Protein AF-A0A2W4LXC1-F1 (afdb_monomer)

Secondary structure (DSSP, 8-state):
---PPP------------------HHHHHHHHHHHHHHHHHHHHHHHHHHHHHHHHIIIIITTTSEEEEETTEEEEHHHHHHHHHHHHHHHHHHHHHHHTT-HHHHHHHHHHHHHHHHHGGGTTTSPP-HHHHHHHHHHHHHHHHHHHHH-----HHHHHHHHHHHHHHHHS---------PPPPPPPP-----------------------------------------PPPPPPPPPPPPPP-PPPPPPPPHHHHHHHHHHHHHHHHHHHHHHHHHH-TTPPPSS-HHHHHHHHHHHHHHHHHHHHHHHHHS-GGG----S-TT--------------TT--HHHHHHHHHHHHHHHHHHHHHHHTT--HHHHHHHH---GGG-

Radius of gyration: 44.38 Å; Cα contacts (8 Å, |Δi|>4): 256; chains: 1; bounding box: 72×130×175 Å

pLDDT: mean 78.44, std 21.67, range [30.44, 98.38]

Structure (mmCIF, N/CA/C/O backbone):
data_AF-A0A2W4LXC1-F1
#
_entry.id   AF-A0A2W4LXC1-F1
#
loop_
_atom_site.group_PDB
_atom_site.id
_atom_site.type_symbol
_atom_site.label_atom_id
_atom_site.label_alt_id
_atom_site.label_comp_id
_atom_site.label_asym_id
_atom_site.label_entity_id
_atom_site.label_seq_id
_atom_site.pdbx_PDB_ins_code
_atom_site.Cartn_x
_atom_site.Cartn_y
_atom_site.Cartn_z
_atom_site.occupancy
_atom_site.B_iso_or_equiv
_atom_site.auth_seq_id
_atom_site.auth_comp_id
_atom_site.auth_asym_id
_atom_site.auth_atom_id
_atom_site.pdbx_PDB_model_num
ATOM 1 N N . MET A 1 1 ? 28.717 -62.817 -109.900 1.00 41.00 1 MET A N 1
ATOM 2 C CA . MET A 1 1 ? 29.967 -63.433 -109.412 1.00 41.00 1 MET A CA 1
ATOM 3 C C . MET A 1 1 ? 30.387 -62.711 -108.150 1.00 41.00 1 MET A C 1
ATOM 5 O O . MET A 1 1 ? 30.570 -61.502 -108.171 1.00 41.00 1 MET A O 1
ATOM 9 N N . SER A 1 2 ? 30.383 -63.452 -107.052 1.00 42.56 2 SER A N 1
ATOM 10 C CA . SER A 1 2 ? 30.489 -62.990 -105.672 1.00 42.56 2 SER A CA 1
ATOM 11 C C . SER A 1 2 ? 31.947 -62.704 -105.307 1.00 42.56 2 SER A C 1
ATOM 13 O O . SER A 1 2 ? 32.792 -63.569 -105.516 1.00 42.56 2 SER A O 1
ATOM 15 N N . GLN A 1 3 ? 32.241 -61.531 -104.738 1.00 49.62 3 GLN A N 1
ATOM 16 C CA . GLN A 1 3 ? 33.519 -61.276 -104.070 1.00 49.62 3 GLN A CA 1
ATOM 17 C C . GLN A 1 3 ? 33.310 -61.156 -102.557 1.00 49.62 3 GLN A C 1
ATOM 19 O O . GLN A 1 3 ? 32.420 -60.468 -102.066 1.00 49.62 3 GLN A O 1
ATOM 24 N N . THR A 1 4 ? 34.131 -61.927 -101.861 1.00 49.06 4 THR A N 1
ATOM 25 C CA . THR A 1 4 ? 34.210 -62.219 -100.429 1.00 49.06 4 THR A CA 1
ATOM 26 C C . THR A 1 4 ? 34.554 -61.014 -99.539 1.00 49.06 4 THR A C 1
ATOM 28 O O . THR A 1 4 ? 35.299 -60.133 -99.966 1.00 49.06 4 THR A O 1
ATOM 31 N N . PRO A 1 5 ? 34.099 -61.000 -98.268 1.00 55.38 5 PRO A N 1
ATOM 32 C CA . PRO A 1 5 ? 34.385 -59.938 -97.307 1.00 55.38 5 PRO A CA 1
ATOM 33 C C . PRO A 1 5 ? 35.713 -60.171 -96.566 1.00 55.38 5 PRO A C 1
ATOM 35 O O . PRO A 1 5 ? 36.089 -61.304 -96.265 1.00 55.38 5 PRO A O 1
ATOM 38 N N . LYS A 1 6 ? 36.404 -59.084 -96.205 1.00 45.34 6 LYS A N 1
ATOM 39 C CA . LYS A 1 6 ? 37.614 -59.102 -95.369 1.00 45.34 6 LYS A CA 1
ATOM 40 C C . LYS A 1 6 ? 37.243 -58.767 -93.923 1.00 45.34 6 LYS A C 1
ATOM 42 O O . LYS A 1 6 ? 36.744 -57.6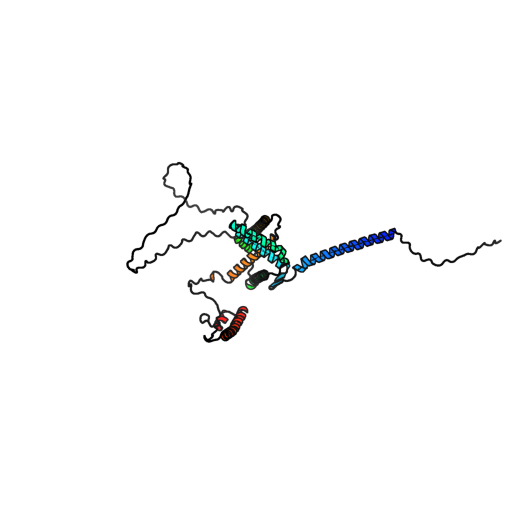80 -93.649 1.00 45.34 6 LYS A O 1
ATOM 47 N N . LYS A 1 7 ? 37.510 -59.690 -92.999 1.00 52.28 7 LYS A N 1
ATOM 48 C CA . LYS A 1 7 ? 37.383 -59.501 -91.546 1.00 52.28 7 LYS A CA 1
ATOM 49 C C . LYS A 1 7 ? 38.775 -59.530 -90.908 1.00 52.28 7 LYS A C 1
ATOM 51 O O . LYS A 1 7 ? 39.563 -60.402 -91.267 1.00 52.28 7 LYS A O 1
ATOM 56 N N . PRO A 1 8 ? 39.069 -58.639 -89.950 1.00 52.78 8 PRO A N 1
ATOM 57 C CA . PRO A 1 8 ? 40.071 -58.918 -88.922 1.00 52.78 8 PRO A CA 1
ATOM 58 C C . PRO A 1 8 ? 39.458 -59.060 -87.513 1.00 52.78 8 PRO A C 1
ATOM 60 O O . PRO A 1 8 ? 38.442 -58.453 -87.180 1.00 52.78 8 PRO A O 1
ATOM 63 N N . GLN A 1 9 ? 40.115 -59.913 -86.728 1.00 54.06 9 GLN A N 1
ATOM 64 C CA . GLN A 1 9 ? 39.856 -60.428 -85.372 1.00 54.06 9 GLN A CA 1
ATOM 65 C C . GLN A 1 9 ? 40.236 -59.410 -84.252 1.00 54.06 9 GLN A C 1
ATOM 67 O O . GLN A 1 9 ? 41.099 -58.567 -84.497 1.00 54.06 9 GLN A O 1
ATOM 72 N N . PRO A 1 10 ? 39.646 -59.490 -83.033 1.00 62.47 10 PRO A N 1
ATOM 73 C CA . PRO A 1 10 ? 39.831 -58.538 -81.915 1.00 62.47 10 PRO A CA 1
ATOM 74 C C . PRO A 1 10 ? 41.023 -58.859 -80.983 1.00 62.47 10 PRO A C 1
ATOM 76 O O . PRO A 1 10 ? 41.527 -59.982 -81.000 1.00 62.47 10 PRO A O 1
ATOM 79 N N . PRO A 1 11 ? 41.455 -57.897 -80.138 1.00 53.38 11 PRO A N 1
ATOM 80 C CA . PRO A 1 11 ? 41.456 -58.093 -78.666 1.00 53.38 11 PRO A CA 1
ATOM 81 C C . PRO A 1 11 ? 41.129 -56.759 -77.918 1.00 53.38 11 PRO A C 1
ATOM 83 O O . PRO A 1 11 ? 41.117 -55.706 -78.536 1.00 53.38 11 PRO A O 1
ATOM 86 N N . ALA A 1 12 ? 40.817 -56.622 -76.624 1.00 48.41 12 ALA A N 1
ATOM 87 C CA . ALA A 1 12 ? 41.004 -57.414 -75.415 1.00 48.41 12 ALA A CA 1
ATOM 88 C C . ALA A 1 12 ? 39.979 -56.976 -74.337 1.00 48.41 12 ALA A C 1
ATOM 90 O O . ALA A 1 12 ? 39.472 -55.854 -74.352 1.00 48.41 12 ALA A O 1
ATOM 91 N N . ALA A 1 13 ? 39.738 -57.849 -73.359 1.00 59.56 13 ALA A N 1
ATOM 92 C CA . ALA A 1 13 ? 38.971 -57.571 -72.151 1.00 59.56 13 ALA A CA 1
ATOM 93 C C . ALA A 1 13 ? 39.610 -56.473 -71.274 1.00 59.56 13 ALA A C 1
ATOM 95 O O . ALA A 1 13 ? 40.814 -56.506 -71.020 1.00 59.56 13 ALA A O 1
ATOM 96 N N . ARG A 1 14 ? 38.790 -55.573 -70.709 1.00 52.44 14 ARG A N 1
ATOM 97 C CA . ARG A 1 14 ? 39.085 -54.903 -69.433 1.00 52.44 14 ARG A CA 1
ATOM 98 C C . ARG A 1 14 ? 37.835 -54.842 -68.555 1.00 52.44 14 ARG A C 1
ATOM 100 O O . ARG A 1 14 ? 36.842 -54.200 -68.871 1.00 52.44 14 ARG A O 1
ATOM 107 N N . THR A 1 15 ? 37.959 -55.586 -67.468 1.00 51.66 15 THR A N 1
ATOM 108 C CA . THR A 1 15 ? 37.308 -55.501 -66.162 1.00 51.66 15 THR A CA 1
ATOM 109 C C . THR A 1 15 ? 36.729 -54.135 -65.778 1.00 51.66 15 THR A C 1
ATOM 111 O O . THR A 1 15 ? 37.315 -53.082 -66.021 1.00 51.66 15 THR A O 1
ATOM 114 N N . ALA A 1 16 ? 35.586 -54.197 -65.090 1.00 55.19 16 ALA A N 1
ATOM 115 C CA . ALA A 1 16 ? 34.904 -53.090 -64.437 1.00 55.19 16 ALA A CA 1
ATOM 116 C C . ALA A 1 16 ? 35.857 -52.217 -63.599 1.00 55.19 16 ALA A C 1
ATOM 118 O O . ALA A 1 16 ? 36.485 -52.690 -62.653 1.00 55.19 16 ALA A O 1
ATOM 119 N N . ALA A 1 17 ? 35.907 -50.921 -63.906 1.00 50.81 17 ALA A N 1
ATOM 120 C CA . ALA A 1 17 ? 36.468 -49.910 -63.022 1.00 50.81 17 ALA A CA 1
ATOM 121 C C . ALA A 1 17 ? 35.310 -49.073 -62.472 1.00 50.81 17 ALA A C 1
ATOM 123 O O . ALA A 1 17 ? 34.654 -48.338 -63.207 1.00 50.81 17 ALA A O 1
ATOM 124 N N . ALA A 1 18 ? 35.046 -49.212 -61.173 1.00 57.94 18 ALA A N 1
ATOM 125 C CA . ALA A 1 18 ? 34.098 -48.383 -60.446 1.00 57.94 18 ALA A CA 1
ATOM 126 C C . ALA A 1 18 ? 34.398 -46.895 -60.697 1.00 57.94 18 ALA A C 1
ATOM 128 O O . ALA A 1 18 ? 35.456 -46.389 -60.315 1.00 57.94 18 ALA A O 1
ATOM 129 N N . THR A 1 19 ? 33.461 -46.185 -61.324 1.00 55.62 19 THR A N 1
ATOM 130 C CA . THR A 1 19 ? 33.507 -44.731 -61.500 1.00 55.62 19 THR A CA 1
ATOM 131 C C . THR A 1 19 ? 33.436 -44.053 -60.135 1.00 55.62 19 THR A C 1
ATOM 133 O O . THR A 1 19 ? 32.361 -43.738 -59.624 1.00 55.62 19 THR A O 1
ATOM 136 N N . ARG A 1 20 ? 34.600 -43.810 -59.521 1.00 59.97 20 ARG A N 1
ATOM 137 C CA . ARG A 1 20 ? 34.725 -42.878 -58.398 1.00 59.97 20 ARG A CA 1
ATOM 138 C C . ARG A 1 20 ? 34.394 -41.486 -58.921 1.00 59.97 20 ARG A C 1
ATOM 140 O O . ARG A 1 20 ? 35.196 -40.840 -59.585 1.00 59.97 20 ARG A O 1
ATOM 147 N N . ARG A 1 21 ? 33.173 -41.047 -58.631 1.00 54.72 21 ARG A N 1
ATOM 148 C CA . ARG A 1 21 ? 32.657 -39.712 -58.931 1.00 54.72 21 ARG A CA 1
ATOM 149 C C . ARG A 1 21 ? 33.616 -38.649 -58.371 1.00 54.72 21 ARG A C 1
ATOM 151 O O . ARG A 1 21 ? 33.686 -38.442 -57.159 1.00 54.72 21 ARG A O 1
ATOM 158 N N . HIS A 1 22 ? 34.361 -37.978 -59.250 1.00 58.97 22 HIS A N 1
ATOM 159 C CA . HIS A 1 22 ? 35.234 -36.859 -58.895 1.00 58.97 22 HIS A CA 1
ATOM 160 C C . HIS A 1 22 ? 34.383 -35.632 -58.551 1.00 58.97 22 HIS A C 1
ATOM 162 O O . HIS A 1 22 ? 34.027 -34.832 -59.409 1.00 58.97 22 HIS A O 1
ATOM 168 N N . VAL A 1 23 ? 34.041 -35.487 -57.270 1.00 63.78 23 VAL A N 1
ATOM 169 C CA . VAL A 1 23 ? 33.463 -34.246 -56.738 1.00 63.78 23 VAL A CA 1
ATOM 170 C C . VAL A 1 23 ? 34.520 -33.149 -56.849 1.00 63.78 23 VAL A C 1
ATOM 172 O O . VAL A 1 23 ? 35.588 -33.251 -56.236 1.00 63.78 23 VAL A O 1
ATOM 175 N N . THR A 1 24 ? 34.228 -32.116 -57.637 1.00 75.12 24 THR A N 1
ATOM 176 C CA . THR A 1 24 ? 35.121 -30.975 -57.872 1.00 75.12 24 THR A CA 1
ATOM 177 C C . THR A 1 24 ? 35.363 -30.207 -56.563 1.00 75.12 24 THR A C 1
ATOM 179 O O . THR A 1 24 ? 34.490 -30.141 -55.695 1.00 75.12 24 THR A O 1
ATOM 182 N N . ARG A 1 25 ? 36.560 -29.626 -56.373 1.00 73.19 25 ARG A N 1
ATOM 183 C CA . ARG A 1 25 ? 36.931 -28.910 -55.127 1.00 73.19 25 ARG A CA 1
ATOM 184 C C . ARG A 1 25 ? 35.897 -27.840 -54.734 1.00 73.19 25 ARG A C 1
ATOM 186 O O . ARG A 1 25 ? 35.526 -27.738 -53.567 1.00 73.19 25 ARG A O 1
ATOM 193 N N . ARG A 1 26 ? 35.333 -27.164 -55.737 1.00 72.50 26 ARG A N 1
ATOM 194 C CA . ARG A 1 26 ? 34.309 -26.119 -55.604 1.00 72.50 26 ARG A CA 1
ATOM 195 C C . ARG A 1 26 ? 32.991 -26.613 -54.991 1.00 72.50 26 ARG A C 1
ATOM 197 O O . ARG A 1 26 ? 32.350 -25.888 -54.235 1.00 72.50 26 ARG A O 1
ATOM 204 N N . GLU A 1 27 ? 32.577 -27.849 -55.271 1.00 75.56 27 GLU A N 1
ATOM 205 C CA . GLU A 1 27 ? 31.377 -28.439 -54.656 1.00 75.56 27 GLU A CA 1
ATOM 206 C C . GLU A 1 27 ? 31.599 -28.798 -53.182 1.00 75.56 27 GLU A C 1
ATOM 208 O O . GLU A 1 27 ? 30.675 -28.685 -52.374 1.00 75.56 27 GLU A O 1
ATOM 213 N N . ARG A 1 28 ? 32.826 -29.187 -52.805 1.00 75.69 28 ARG A N 1
ATOM 214 C CA . ARG A 1 28 ? 33.183 -29.459 -51.402 1.00 75.69 28 ARG A CA 1
ATOM 215 C C . ARG A 1 28 ? 33.202 -28.176 -50.574 1.00 75.69 28 ARG A C 1
ATOM 217 O O . ARG A 1 28 ? 32.701 -28.183 -49.454 1.00 75.69 28 ARG A O 1
ATOM 224 N N . GLU A 1 29 ? 33.719 -27.083 -51.130 1.00 80.12 29 GLU A N 1
ATOM 225 C CA . GLU A 1 29 ? 33.729 -25.766 -50.480 1.00 80.12 29 GLU A CA 1
ATOM 226 C C . GLU A 1 29 ? 32.319 -25.219 -50.264 1.00 80.12 29 GLU A C 1
ATOM 228 O O . GLU A 1 29 ? 31.993 -24.831 -49.149 1.00 80.12 29 GLU A O 1
ATOM 233 N N . ARG A 1 30 ? 31.435 -25.291 -51.270 1.00 80.75 30 ARG A N 1
ATOM 234 C CA . ARG A 1 30 ? 30.029 -24.875 -51.111 1.00 80.75 30 ARG A CA 1
ATOM 235 C C . ARG A 1 30 ? 29.295 -25.677 -50.038 1.00 80.75 30 ARG A C 1
ATOM 237 O O . ARG A 1 30 ? 28.523 -25.110 -49.270 1.00 80.75 30 ARG A O 1
ATOM 244 N N . ARG A 1 31 ? 29.538 -26.992 -49.960 1.00 81.25 31 ARG A N 1
ATOM 245 C CA . ARG A 1 31 ? 28.969 -27.843 -48.900 1.00 81.25 31 ARG A CA 1
ATOM 246 C C . ARG A 1 31 ? 29.498 -27.450 -47.523 1.00 81.25 31 ARG A C 1
ATOM 248 O O . ARG A 1 31 ? 28.700 -27.332 -46.602 1.00 81.25 31 ARG A O 1
ATOM 255 N N . ARG A 1 32 ? 30.806 -27.197 -47.396 1.00 81.62 32 ARG A N 1
ATOM 256 C CA . ARG A 1 32 ? 31.420 -26.723 -46.145 1.00 81.62 32 ARG A CA 1
ATOM 257 C C . ARG A 1 32 ? 30.873 -25.360 -45.733 1.00 81.62 32 ARG A C 1
ATOM 259 O O . ARG A 1 32 ? 30.455 -25.216 -44.596 1.00 81.62 32 ARG A O 1
ATOM 266 N N . GLN A 1 33 ? 30.789 -24.403 -46.653 1.00 83.19 33 GLN A N 1
ATOM 267 C CA . GLN A 1 33 ? 30.247 -23.071 -46.384 1.00 83.19 33 GLN A CA 1
ATOM 268 C C . GLN A 1 33 ? 28.777 -23.132 -45.950 1.00 83.19 33 GLN A C 1
ATOM 270 O O . GLN A 1 33 ? 28.414 -22.534 -44.943 1.00 83.19 33 GLN A O 1
ATOM 275 N N . ARG A 1 34 ? 27.932 -23.905 -46.648 1.00 87.44 34 ARG A N 1
ATOM 276 C CA . ARG A 1 34 ? 26.524 -24.089 -46.261 1.00 87.44 34 ARG A CA 1
ATOM 277 C C . ARG A 1 34 ? 26.389 -24.774 -44.900 1.00 87.44 34 ARG A C 1
ATOM 279 O O . ARG A 1 34 ? 25.533 -24.384 -44.118 1.00 87.44 34 ARG A O 1
ATOM 286 N N . MET A 1 35 ? 27.235 -25.761 -44.606 1.00 88.06 35 MET A N 1
ATOM 287 C CA . MET A 1 35 ? 27.247 -26.434 -43.307 1.00 88.06 35 MET A CA 1
ATOM 288 C C . MET A 1 35 ? 27.680 -25.484 -42.186 1.00 88.06 35 MET A C 1
ATOM 290 O O . MET A 1 35 ? 27.029 -25.460 -41.151 1.00 88.06 35 MET A O 1
ATOM 294 N N . VAL A 1 36 ? 28.698 -24.647 -42.415 1.00 90.94 36 VAL A N 1
ATOM 295 C CA . VAL A 1 36 ? 29.121 -23.608 -41.461 1.00 90.94 36 VAL A CA 1
ATOM 296 C C . VAL A 1 36 ? 27.985 -22.622 -41.192 1.00 90.94 36 VAL A C 1
ATOM 298 O O . VAL A 1 36 ? 27.719 -22.343 -40.032 1.00 90.94 36 VAL A O 1
ATOM 301 N N . VAL A 1 37 ? 27.270 -22.158 -42.224 1.00 92.50 37 VAL A N 1
ATOM 302 C CA . VAL A 1 37 ? 26.123 -21.243 -42.059 1.00 92.50 37 VAL A CA 1
ATOM 303 C C . VAL A 1 37 ? 24.959 -21.901 -41.309 1.00 92.50 37 VAL A C 1
ATOM 305 O O . VAL A 1 37 ? 24.337 -21.266 -40.463 1.00 92.50 37 VAL A O 1
ATOM 308 N N . ILE A 1 38 ? 24.647 -23.171 -41.585 1.00 92.81 38 ILE A N 1
ATOM 309 C CA . ILE A 1 38 ? 23.576 -23.891 -40.875 1.00 92.81 38 ILE A CA 1
ATOM 310 C C . ILE A 1 38 ? 23.957 -24.112 -39.409 1.00 92.81 38 ILE A C 1
ATOM 312 O O . ILE A 1 38 ? 23.143 -23.868 -38.529 1.00 92.81 38 ILE A O 1
ATOM 316 N N . VAL A 1 39 ? 25.192 -24.536 -39.131 1.00 93.50 39 VAL A N 1
ATOM 317 C CA . VAL A 1 39 ? 25.655 -24.759 -37.755 1.00 93.50 39 VAL A CA 1
ATOM 318 C C . VAL A 1 39 ? 25.737 -23.440 -36.989 1.00 93.50 39 VAL A C 1
ATOM 320 O O . VAL A 1 39 ? 25.305 -23.393 -35.843 1.00 93.50 39 VAL A O 1
ATOM 323 N N . SER A 1 40 ? 26.223 -22.357 -37.608 1.00 92.06 40 SER A N 1
ATOM 324 C CA . SER A 1 40 ? 26.285 -21.048 -36.952 1.00 92.06 40 SER A CA 1
ATOM 325 C C . SER A 1 40 ? 24.895 -20.469 -36.693 1.00 92.06 40 SER A C 1
ATOM 327 O O . SER A 1 40 ? 24.634 -20.013 -35.586 1.00 92.06 40 SER A O 1
ATOM 329 N N . SER A 1 41 ? 23.975 -20.540 -37.660 1.00 91.62 41 SER A N 1
ATOM 330 C CA . SER A 1 41 ? 22.587 -20.096 -37.461 1.00 91.62 41 SER A CA 1
ATOM 331 C C . SER A 1 41 ? 21.844 -20.947 -36.432 1.00 91.62 41 SER A C 1
ATOM 333 O O . SER A 1 41 ? 21.122 -20.391 -35.610 1.00 91.62 41 SER A O 1
ATOM 335 N N . ALA A 1 42 ? 22.067 -22.264 -36.406 1.00 94.69 42 ALA A N 1
ATOM 336 C CA . ALA A 1 42 ? 21.518 -23.139 -35.374 1.00 94.69 42 ALA A CA 1
ATOM 337 C C . ALA A 1 42 ? 22.082 -22.805 -33.984 1.00 94.69 42 ALA A C 1
ATOM 339 O O . ALA A 1 42 ? 21.319 -22.731 -33.027 1.00 94.69 42 ALA A O 1
ATOM 340 N N . ALA A 1 43 ? 23.390 -22.547 -33.870 1.00 95.06 43 ALA A N 1
ATOM 341 C CA . ALA A 1 43 ? 24.015 -22.150 -32.610 1.00 95.06 43 ALA A CA 1
ATOM 342 C C . ALA A 1 43 ? 23.481 -20.800 -32.106 1.00 95.06 43 ALA A C 1
ATOM 344 O O . ALA A 1 43 ? 23.135 -20.684 -30.934 1.00 95.06 43 ALA A O 1
ATOM 345 N N . VAL A 1 44 ? 23.347 -19.802 -32.989 1.00 96.38 44 VAL A N 1
ATOM 346 C CA . VAL A 1 44 ? 22.749 -18.499 -32.649 1.00 96.38 44 VAL A CA 1
ATOM 347 C C . VAL A 1 44 ? 21.277 -18.657 -32.265 1.00 96.38 44 VAL A C 1
ATOM 349 O O . VAL A 1 44 ? 20.852 -18.103 -31.257 1.00 96.38 44 VAL A O 1
ATOM 352 N N . GLY A 1 45 ? 20.504 -19.447 -33.014 1.00 96.19 45 GLY A N 1
ATOM 353 C CA . GLY A 1 45 ? 19.100 -19.718 -32.700 1.00 96.19 45 GLY A CA 1
ATOM 354 C C . GLY A 1 45 ? 18.923 -20.397 -31.341 1.00 96.19 45 GLY A C 1
ATOM 355 O O . GLY A 1 45 ? 18.054 -20.007 -30.566 1.00 96.19 45 GLY A O 1
ATOM 356 N N . LEU A 1 46 ? 19.783 -21.362 -31.011 1.00 97.12 46 LEU A N 1
ATOM 357 C CA . LEU A 1 46 ? 19.761 -22.048 -29.720 1.00 97.12 46 LEU A CA 1
ATOM 358 C C . LEU A 1 46 ? 20.200 -21.126 -28.573 1.00 97.12 46 LEU A C 1
ATOM 360 O O . LEU A 1 46 ? 19.594 -21.162 -27.506 1.00 97.12 46 LEU A O 1
ATOM 364 N N . ALA A 1 47 ? 21.185 -20.251 -28.801 1.00 95.94 47 ALA A N 1
ATOM 365 C CA . ALA A 1 47 ? 21.575 -19.224 -27.836 1.00 95.94 47 ALA A CA 1
ATOM 366 C C . ALA A 1 47 ? 20.427 -18.236 -27.557 1.00 95.94 47 ALA A C 1
ATOM 368 O O . ALA A 1 47 ? 20.137 -17.950 -26.398 1.00 95.94 47 ALA A O 1
ATOM 369 N N . LEU A 1 48 ? 19.723 -17.769 -28.595 1.00 96.94 48 LEU A N 1
ATOM 370 C CA . LEU A 1 48 ? 18.551 -16.900 -28.437 1.00 96.94 48 LEU A CA 1
ATOM 371 C C . LEU A 1 48 ? 17.406 -17.604 -27.698 1.00 96.94 48 LEU A C 1
ATOM 373 O O . LEU A 1 48 ? 16.781 -16.993 -26.836 1.00 96.94 48 LEU A O 1
ATOM 377 N N . LEU A 1 49 ? 17.156 -18.887 -27.982 1.00 96.06 49 LEU A N 1
ATOM 378 C CA . LEU A 1 49 ? 16.168 -19.685 -27.249 1.00 96.06 49 LEU A CA 1
ATOM 379 C C . LEU A 1 49 ? 16.535 -19.853 -25.773 1.00 96.06 49 LEU A C 1
ATOM 381 O O . LEU A 1 49 ? 15.655 -19.750 -24.925 1.00 96.06 49 LEU A O 1
ATOM 385 N N . ALA A 1 50 ? 17.810 -20.080 -25.454 1.00 95.44 50 ALA A N 1
ATOM 386 C CA . ALA A 1 50 ? 18.267 -20.178 -24.070 1.00 95.44 50 ALA A CA 1
ATOM 387 C C . ALA A 1 50 ? 18.086 -18.850 -23.315 1.00 95.44 50 ALA A C 1
ATOM 389 O O . ALA A 1 50 ? 17.604 -18.856 -22.184 1.00 95.44 50 ALA A O 1
ATOM 390 N N . VAL A 1 51 ? 18.401 -17.713 -23.951 1.00 95.62 51 VAL A N 1
ATOM 391 C CA . VAL A 1 51 ? 18.143 -16.378 -23.382 1.00 95.62 51 VAL A CA 1
ATOM 392 C C . VAL A 1 51 ? 16.647 -16.163 -23.172 1.00 95.62 51 VAL A C 1
ATOM 394 O O . VAL A 1 51 ? 16.241 -15.760 -22.087 1.00 95.62 51 VAL A O 1
ATOM 397 N N . LEU A 1 52 ? 15.818 -16.483 -24.170 1.00 95.06 52 LEU A N 1
ATOM 398 C CA . LEU A 1 52 ? 14.365 -16.357 -24.068 1.00 95.06 52 LEU A CA 1
ATOM 399 C C . LEU A 1 52 ? 13.808 -17.220 -22.926 1.00 95.06 52 LEU A C 1
ATOM 401 O O . LEU A 1 52 ? 13.040 -16.725 -22.109 1.00 95.06 52 LEU A O 1
ATOM 405 N N . ALA A 1 53 ? 14.234 -18.481 -22.821 1.00 93.00 53 ALA A N 1
ATOM 406 C CA . ALA A 1 53 ? 13.832 -19.375 -21.739 1.00 93.00 53 ALA A CA 1
ATOM 407 C C . ALA A 1 53 ? 14.266 -18.849 -20.362 1.00 93.00 53 ALA A C 1
ATOM 409 O O . ALA A 1 53 ? 13.475 -18.891 -19.422 1.00 93.00 53 ALA A O 1
ATOM 410 N N . GLY A 1 54 ? 15.484 -18.309 -20.249 1.00 91.94 54 GLY A N 1
ATOM 411 C CA . GLY A 1 54 ? 15.968 -17.668 -19.026 1.00 91.94 54 GLY A CA 1
ATOM 412 C C . GLY A 1 54 ? 15.128 -16.452 -18.628 1.00 91.94 54 GLY A C 1
ATOM 413 O O . GLY A 1 54 ? 14.739 -16.332 -17.470 1.00 91.94 54 GLY A O 1
ATOM 414 N N . VAL A 1 55 ? 14.775 -15.593 -19.590 1.00 92.81 55 VAL A N 1
ATOM 415 C CA . VAL A 1 55 ? 13.903 -14.430 -19.355 1.00 92.81 55 VAL A CA 1
ATOM 416 C C . VAL A 1 55 ? 12.504 -14.868 -18.924 1.00 92.81 55 VAL A C 1
ATOM 418 O O . VAL A 1 55 ? 11.991 -14.335 -17.944 1.00 92.81 55 VAL A O 1
ATOM 421 N N . LEU A 1 56 ? 11.895 -15.860 -19.586 1.00 90.44 56 LEU A N 1
ATOM 422 C CA . LEU A 1 56 ? 10.588 -16.383 -19.168 1.00 90.44 56 LEU A CA 1
ATOM 423 C C . LEU A 1 56 ? 10.639 -16.996 -17.764 1.00 90.44 56 LEU A C 1
ATOM 425 O O . LEU A 1 56 ? 9.728 -16.782 -16.966 1.00 90.44 56 LEU A O 1
ATOM 429 N N . TYR A 1 57 ? 11.695 -17.741 -17.444 1.00 89.56 57 TYR A N 1
ATOM 430 C CA . TYR A 1 57 ? 11.861 -18.315 -16.113 1.00 89.56 57 TYR A CA 1
ATOM 431 C C . TYR A 1 57 ? 11.941 -17.217 -15.039 1.00 89.56 57 TYR A C 1
ATOM 433 O O . TYR A 1 57 ? 11.214 -17.264 -14.047 1.00 89.56 57 TYR A O 1
ATOM 441 N N . GLU A 1 58 ? 12.758 -16.189 -15.268 1.00 86.69 58 GLU A N 1
ATOM 442 C CA . GLU A 1 58 ? 12.987 -15.116 -14.298 1.00 86.69 58 GLU A CA 1
ATOM 443 C C . GLU A 1 58 ? 11.802 -14.142 -14.172 1.00 86.69 58 GLU A C 1
ATOM 445 O O . GLU A 1 58 ? 11.510 -13.666 -13.073 1.00 86.69 58 GLU A O 1
ATOM 450 N N . GLN A 1 59 ? 11.106 -13.838 -15.273 1.00 85.94 59 GLN A N 1
ATOM 451 C CA . GLN A 1 59 ? 10.041 -12.826 -15.304 1.00 85.94 59 GLN A CA 1
ATOM 452 C C . GLN A 1 59 ? 8.629 -13.387 -15.143 1.00 85.94 59 GLN A C 1
ATOM 454 O O . GLN A 1 59 ? 7.742 -12.652 -14.722 1.00 85.94 59 GLN A O 1
ATOM 459 N N . VAL A 1 60 ? 8.396 -14.660 -15.470 1.00 86.75 60 VAL A N 1
ATOM 460 C CA . VAL A 1 60 ? 7.048 -15.251 -15.430 1.00 86.75 60 VAL A CA 1
ATOM 461 C C . VAL A 1 60 ? 6.947 -16.308 -14.340 1.00 86.75 60 VAL A C 1
ATOM 463 O O . VAL A 1 60 ? 6.010 -16.279 -13.549 1.00 86.75 60 VAL A O 1
ATOM 466 N N . TRP A 1 61 ? 7.921 -17.217 -14.254 1.00 88.94 61 TRP A N 1
ATOM 467 C CA . TRP A 1 61 ? 7.823 -18.373 -13.357 1.00 88.94 61 TRP A CA 1
ATOM 468 C C . TRP A 1 61 ? 8.206 -18.073 -11.901 1.00 88.94 61 TRP A C 1
ATOM 470 O O . TRP A 1 61 ? 7.545 -18.536 -10.973 1.00 88.94 61 TRP A O 1
ATOM 480 N N . VAL A 1 62 ? 9.293 -17.334 -11.663 1.00 86.69 62 VAL A N 1
ATOM 481 C CA . VAL A 1 62 ? 9.705 -16.971 -10.292 1.00 86.69 62 VAL A CA 1
ATOM 482 C C . VAL A 1 62 ? 8.666 -16.068 -9.601 1.00 86.69 62 VAL A C 1
ATOM 484 O O . VAL A 1 62 ? 8.315 -16.373 -8.456 1.00 86.69 62 VAL A O 1
ATOM 487 N N . PRO A 1 63 ? 8.110 -15.027 -10.259 1.00 88.69 63 PRO A N 1
ATOM 488 C CA . PRO A 1 63 ? 7.124 -14.144 -9.635 1.00 88.69 63 PRO A CA 1
ATOM 489 C C . PRO A 1 63 ? 5.779 -14.817 -9.339 1.00 88.69 63 PRO A C 1
ATOM 491 O O . PRO A 1 63 ? 5.103 -14.414 -8.401 1.00 88.69 63 PRO A O 1
ATOM 494 N N . SER A 1 64 ? 5.393 -15.866 -10.071 1.00 89.38 64 SER A N 1
ATOM 495 C CA . SER A 1 64 ? 4.094 -16.531 -9.890 1.00 89.38 64 SER A CA 1
ATOM 496 C C . SER A 1 64 ? 4.037 -17.511 -8.710 1.00 89.38 64 SER A C 1
ATOM 498 O O . SER A 1 64 ? 3.017 -18.168 -8.508 1.00 89.38 64 SER A O 1
ATOM 500 N N . ARG A 1 65 ? 5.122 -17.679 -7.943 1.00 90.69 65 ARG A N 1
ATOM 501 C CA . ARG A 1 65 ? 5.146 -18.627 -6.817 1.00 90.69 65 ARG A CA 1
ATOM 502 C C . ARG A 1 65 ? 4.299 -18.112 -5.648 1.00 90.69 65 ARG A C 1
ATOM 504 O O . ARG A 1 65 ? 4.508 -16.967 -5.253 1.00 90.69 65 ARG A O 1
ATOM 511 N N . PRO A 1 66 ? 3.405 -18.929 -5.064 1.00 93.25 66 PRO A N 1
ATOM 512 C CA . PRO A 1 66 ? 2.611 -18.518 -3.913 1.00 93.25 66 PRO A CA 1
ATOM 513 C C . PRO A 1 66 ? 3.500 -18.334 -2.678 1.00 93.25 66 PRO A C 1
ATOM 515 O O . PRO A 1 66 ? 4.429 -19.110 -2.445 1.00 93.25 66 PRO A O 1
ATOM 518 N N . VAL A 1 67 ? 3.208 -17.290 -1.910 1.00 93.06 67 VAL A N 1
ATOM 519 C CA . VAL A 1 67 ? 3.879 -16.917 -0.658 1.00 93.06 67 VAL A CA 1
ATOM 520 C C . VAL A 1 67 ? 2.914 -17.043 0.518 1.00 93.06 67 VAL A C 1
ATOM 522 O O . VAL A 1 67 ? 3.285 -17.603 1.542 1.00 93.06 67 VAL A O 1
ATOM 525 N N . ALA A 1 68 ? 1.677 -16.572 0.356 1.00 92.62 68 ALA A N 1
ATOM 526 C CA . ALA A 1 68 ? 0.626 -16.659 1.367 1.00 92.62 68 ALA A CA 1
ATOM 527 C C . ALA A 1 68 ? -0.757 -16.786 0.711 1.00 92.62 68 ALA A C 1
ATOM 529 O O . ALA A 1 68 ? -0.922 -16.505 -0.479 1.00 92.62 68 ALA A O 1
ATOM 530 N N . GLN A 1 69 ? -1.760 -17.206 1.481 1.00 94.00 69 GLN A N 1
ATOM 531 C CA . GLN A 1 69 ? -3.143 -17.318 1.021 1.00 94.00 69 GLN A CA 1
ATOM 532 C C . GLN A 1 69 ? -4.114 -16.935 2.141 1.00 94.00 69 GLN A C 1
ATOM 534 O O . GLN A 1 69 ? -3.964 -17.392 3.270 1.00 94.00 69 GLN A O 1
ATOM 539 N N . VAL A 1 70 ? -5.126 -16.130 1.808 1.00 93.31 70 VAL A N 1
ATOM 540 C CA . VAL A 1 70 ? -6.223 -15.740 2.705 1.00 93.31 70 VAL A CA 1
ATOM 541 C C . VAL A 1 70 ? -7.546 -15.923 1.970 1.00 93.31 70 VAL A C 1
ATOM 543 O O . VAL A 1 70 ? -7.878 -15.167 1.052 1.00 93.31 70 VAL A O 1
ATOM 546 N N . GLY A 1 71 ? -8.300 -16.955 2.352 1.00 90.44 71 GLY A N 1
ATOM 547 C CA . GLY A 1 71 ? -9.524 -17.341 1.650 1.00 90.44 71 GLY A CA 1
ATOM 548 C C . GLY A 1 71 ? -9.238 -17.666 0.179 1.00 90.44 71 GLY A C 1
ATOM 549 O O . GLY A 1 71 ? -8.438 -18.552 -0.136 1.00 90.44 71 GLY A O 1
ATOM 550 N N . SER A 1 72 ? -9.872 -16.927 -0.732 1.00 88.50 72 SER A N 1
ATOM 551 C CA . SER A 1 72 ? -9.659 -17.055 -2.180 1.00 88.50 72 SER A CA 1
ATOM 552 C C . SER A 1 72 ? -8.510 -16.202 -2.732 1.00 88.50 72 SER A C 1
ATOM 554 O O . SER A 1 72 ? -8.169 -16.349 -3.903 1.00 88.50 72 SER A O 1
ATOM 556 N N . ALA A 1 73 ? -7.925 -15.302 -1.936 1.00 93.38 73 ALA A N 1
ATOM 557 C CA . ALA A 1 73 ? -6.827 -14.443 -2.371 1.00 93.38 73 ALA A CA 1
ATOM 558 C C . ALA A 1 73 ? -5.477 -15.137 -2.144 1.00 93.38 73 ALA A C 1
ATOM 560 O O . ALA A 1 73 ? -5.194 -15.623 -1.048 1.00 93.38 73 ALA A O 1
ATOM 561 N N . THR A 1 74 ? -4.623 -15.167 -3.167 1.00 95.56 74 THR A N 1
ATOM 562 C CA . THR A 1 74 ? -3.258 -15.705 -3.084 1.00 95.56 74 THR A CA 1
ATOM 563 C C . THR A 1 74 ? -2.259 -14.577 -3.291 1.00 95.56 74 THR A C 1
ATOM 565 O O . THR A 1 74 ? -2.337 -13.868 -4.288 1.00 95.56 74 THR A O 1
ATOM 568 N N . LEU A 1 75 ? -1.305 -14.441 -2.372 1.00 95.94 75 LEU A N 1
ATOM 569 C CA . LEU A 1 75 ? -0.166 -13.544 -2.512 1.00 95.94 75 LEU A CA 1
ATOM 570 C C . LEU A 1 75 ? 0.948 -14.289 -3.240 1.00 95.94 75 LEU A C 1
ATOM 572 O O . LEU A 1 75 ? 1.543 -15.213 -2.679 1.00 95.94 75 LEU A O 1
ATOM 576 N N . THR A 1 76 ? 1.235 -13.920 -4.485 1.00 96.19 76 THR A N 1
ATOM 577 C CA . THR A 1 76 ? 2.397 -14.452 -5.207 1.00 96.19 76 THR A CA 1
ATOM 578 C C . THR A 1 76 ? 3.677 -13.690 -4.853 1.00 96.19 76 THR A C 1
ATOM 580 O O . THR A 1 76 ? 3.644 -12.633 -4.227 1.00 96.19 76 THR A O 1
ATOM 583 N N . ARG A 1 77 ? 4.840 -14.204 -5.264 1.00 94.31 77 ARG A N 1
ATOM 584 C CA . ARG A 1 77 ? 6.137 -13.537 -5.077 1.00 94.31 77 ARG A CA 1
ATOM 585 C C . ARG A 1 77 ? 6.162 -12.153 -5.728 1.00 94.31 77 ARG A C 1
ATOM 587 O O . ARG A 1 77 ? 6.672 -11.218 -5.123 1.00 94.31 77 ARG A O 1
ATOM 594 N N . GLY A 1 78 ? 5.603 -12.024 -6.929 1.00 94.00 78 GLY A N 1
ATOM 595 C CA . GLY A 1 78 ? 5.486 -10.742 -7.621 1.00 94.00 78 GLY A CA 1
ATOM 596 C C . GLY A 1 78 ? 4.522 -9.786 -6.918 1.00 94.00 78 GLY A C 1
ATOM 597 O O . GLY A 1 78 ? 4.801 -8.594 -6.831 1.00 94.00 78 GLY A O 1
ATOM 598 N N . ASP A 1 79 ? 3.422 -10.301 -6.362 1.00 95.19 79 ASP A N 1
ATOM 599 C CA . ASP A 1 79 ? 2.504 -9.488 -5.554 1.00 95.19 79 ASP A CA 1
ATOM 600 C C . ASP A 1 79 ? 3.183 -8.984 -4.287 1.00 95.19 79 ASP A C 1
ATOM 602 O O . ASP A 1 79 ? 3.114 -7.799 -3.994 1.00 95.19 79 ASP A O 1
ATOM 606 N N . TYR A 1 80 ? 3.913 -9.852 -3.588 1.00 96.25 80 TYR A N 1
ATOM 607 C CA . TYR A 1 80 ? 4.685 -9.477 -2.408 1.00 96.25 80 TYR A CA 1
ATOM 608 C C . TYR A 1 80 ? 5.704 -8.368 -2.715 1.00 96.25 80 TYR A C 1
ATOM 610 O O . TYR A 1 80 ? 5.828 -7.414 -1.951 1.00 96.25 80 TYR A O 1
ATOM 618 N N . GLU A 1 81 ? 6.414 -8.451 -3.845 1.00 95.19 81 GLU A N 1
ATOM 619 C CA . GLU A 1 81 ? 7.330 -7.385 -4.271 1.00 95.19 81 GLU A CA 1
ATOM 620 C C . GLU A 1 81 ? 6.591 -6.058 -4.499 1.00 95.19 81 GLU A C 1
ATOM 622 O O . GLU A 1 81 ? 7.070 -5.010 -4.062 1.00 95.19 81 GLU A O 1
ATOM 627 N N . ARG A 1 82 ? 5.413 -6.093 -5.136 1.00 95.88 82 ARG A N 1
ATOM 628 C CA . ARG A 1 82 ? 4.564 -4.905 -5.318 1.00 95.88 82 ARG A CA 1
ATOM 629 C C . ARG A 1 82 ? 4.084 -4.336 -3.987 1.00 95.88 82 ARG A C 1
ATOM 631 O O . ARG A 1 82 ? 4.151 -3.126 -3.804 1.00 95.88 82 ARG A O 1
ATOM 638 N N . GLU A 1 83 ? 3.678 -5.189 -3.053 1.00 95.81 83 GLU A N 1
ATOM 639 C CA . GLU A 1 83 ? 3.261 -4.781 -1.709 1.00 95.81 83 GLU A CA 1
ATOM 640 C C . GLU A 1 83 ? 4.409 -4.117 -0.940 1.00 95.81 83 GLU A C 1
ATOM 642 O O . GLU A 1 83 ? 4.227 -3.041 -0.381 1.00 95.81 83 GLU A O 1
ATOM 647 N N . ARG A 1 84 ? 5.628 -4.670 -0.988 1.00 97.19 84 ARG A N 1
ATOM 648 C CA . ARG A 1 84 ? 6.813 -4.052 -0.364 1.00 97.19 84 ARG A CA 1
ATOM 649 C C . ARG A 1 84 ? 7.170 -2.697 -0.973 1.00 97.19 84 ARG A C 1
ATOM 651 O O . ARG A 1 84 ? 7.545 -1.771 -0.250 1.00 97.19 84 ARG A O 1
ATOM 658 N N . ARG A 1 85 ? 7.068 -2.560 -2.298 1.00 97.81 85 ARG A N 1
ATOM 659 C CA . ARG A 1 85 ? 7.295 -1.278 -2.987 1.00 97.81 85 ARG A CA 1
ATOM 660 C C . ARG A 1 85 ? 6.238 -0.249 -2.599 1.00 97.81 85 ARG A C 1
ATOM 662 O O . ARG A 1 85 ? 6.593 0.881 -2.278 1.00 97.81 85 ARG A O 1
ATOM 669 N N . ALA A 1 86 ? 4.971 -0.653 -2.575 1.00 97.06 86 ALA A N 1
ATOM 670 C CA . ALA A 1 86 ? 3.847 0.177 -2.162 1.00 97.06 86 ALA A CA 1
ATOM 671 C C . ALA A 1 86 ? 3.960 0.611 -0.689 1.00 97.06 86 ALA A C 1
ATOM 673 O O . ALA A 1 86 ? 3.746 1.778 -0.370 1.00 97.06 86 ALA A O 1
ATOM 674 N N . GLU A 1 87 ? 4.372 -0.296 0.199 1.00 96.00 87 GLU A N 1
ATOM 675 C CA . GLU A 1 87 ? 4.650 -0.011 1.610 1.00 96.00 87 GLU A CA 1
ATOM 676 C C . GLU A 1 87 ? 5.758 1.039 1.749 1.00 96.00 87 GLU A C 1
ATOM 678 O O . GLU A 1 87 ? 5.587 2.032 2.451 1.00 96.00 87 GLU A O 1
ATOM 683 N N . THR A 1 88 ? 6.856 0.869 1.008 1.00 97.19 88 THR A N 1
ATOM 684 C CA . THR A 1 88 ? 7.986 1.809 1.013 1.00 97.19 88 THR A CA 1
ATOM 685 C C . THR A 1 88 ? 7.570 3.178 0.466 1.00 97.19 88 THR A C 1
ATOM 687 O O . THR A 1 88 ? 7.908 4.210 1.047 1.00 97.19 88 THR A O 1
ATOM 690 N N . ALA A 1 89 ? 6.793 3.204 -0.621 1.00 98.00 89 ALA A N 1
ATOM 691 C CA . ALA A 1 89 ? 6.250 4.429 -1.202 1.00 98.00 89 ALA A CA 1
ATOM 692 C C . ALA A 1 89 ? 5.313 5.157 -0.230 1.00 98.00 89 ALA A C 1
ATOM 694 O O . ALA A 1 89 ? 5.403 6.375 -0.092 1.00 98.00 89 ALA A O 1
ATOM 695 N N . ARG A 1 90 ? 4.470 4.420 0.500 1.00 96.25 90 ARG A N 1
ATOM 696 C CA . ARG A 1 90 ? 3.609 4.958 1.561 1.00 96.25 90 ARG A CA 1
ATOM 697 C C . ARG A 1 90 ? 4.429 5.575 2.694 1.00 96.25 90 ARG A C 1
ATOM 699 O O . ARG A 1 90 ? 4.145 6.701 3.090 1.00 96.25 90 ARG A O 1
ATOM 706 N N . THR A 1 91 ? 5.459 4.882 3.184 1.00 96.69 91 THR A N 1
ATOM 707 C CA . THR A 1 91 ? 6.349 5.414 4.229 1.00 96.69 91 THR A CA 1
ATOM 708 C C . THR A 1 91 ? 7.043 6.693 3.766 1.00 96.69 91 THR A C 1
ATOM 710 O O . THR A 1 91 ? 7.054 7.680 4.496 1.00 96.69 91 THR A O 1
ATOM 713 N N . ILE A 1 92 ? 7.557 6.721 2.532 1.00 97.25 92 ILE A N 1
ATOM 714 C CA . ILE A 1 92 ? 8.145 7.933 1.947 1.00 97.25 92 ILE A CA 1
ATOM 715 C C . ILE A 1 92 ? 7.097 9.042 1.818 1.00 97.25 92 ILE A C 1
ATOM 717 O O . ILE A 1 92 ? 7.384 10.183 2.163 1.00 97.25 92 ILE A O 1
ATOM 721 N N . GLY A 1 93 ? 5.885 8.729 1.357 1.00 95.88 93 GLY A N 1
ATOM 722 C CA . GLY A 1 93 ? 4.793 9.694 1.243 1.00 95.88 93 GLY A CA 1
ATOM 723 C C . GLY A 1 93 ? 4.433 10.342 2.580 1.00 95.88 93 GLY A C 1
ATOM 724 O O . GLY A 1 93 ? 4.303 11.562 2.666 1.00 95.88 93 GLY A O 1
ATOM 725 N N . GLN A 1 94 ? 4.385 9.549 3.651 1.00 95.12 94 GLN A N 1
ATOM 726 C CA . GLN A 1 94 ? 4.199 10.054 5.009 1.00 95.12 94 GLN A CA 1
ATOM 727 C C . GLN A 1 94 ? 5.368 10.946 5.453 1.00 95.12 94 GLN A C 1
ATOM 729 O O . GLN A 1 94 ? 5.140 12.023 5.999 1.00 95.12 94 GLN A O 1
ATOM 734 N N . SER A 1 95 ? 6.616 10.543 5.195 1.00 95.75 95 SER A N 1
ATOM 735 C CA . SER A 1 95 ? 7.792 11.376 5.484 1.00 95.75 95 SER A CA 1
ATOM 736 C C . SER A 1 95 ? 7.760 12.706 4.726 1.00 95.75 95 SER A C 1
ATOM 738 O O . SER A 1 95 ? 8.102 13.740 5.293 1.00 95.75 95 SER A O 1
ATOM 740 N N . LEU A 1 96 ? 7.315 12.708 3.465 1.00 95.44 96 LEU A N 1
ATOM 741 C CA . LEU A 1 96 ? 7.160 13.927 2.669 1.00 95.44 96 LEU A CA 1
ATOM 742 C C . LEU A 1 96 ? 6.067 14.836 3.226 1.00 95.44 96 LEU A C 1
ATOM 744 O O . LEU A 1 96 ? 6.266 16.045 3.290 1.00 95.44 96 LEU A O 1
ATOM 748 N N . TYR A 1 97 ? 4.939 14.272 3.657 1.00 94.62 97 TYR A N 1
ATOM 749 C CA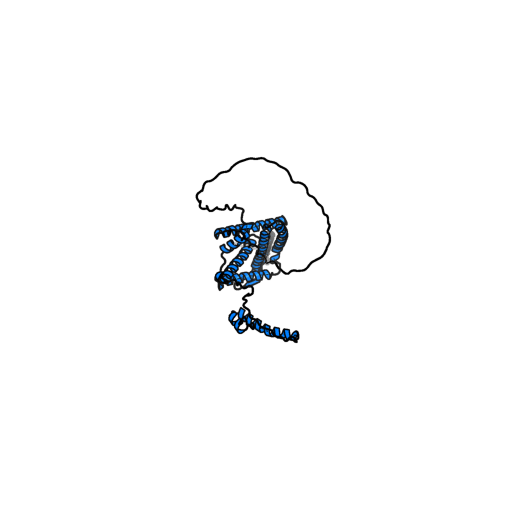 . TYR A 1 97 ? 3.893 15.041 4.330 1.00 94.62 97 TYR A CA 1
ATOM 750 C C . TYR A 1 97 ? 4.415 15.671 5.620 1.00 94.62 97 TYR A C 1
ATOM 752 O O . TYR A 1 97 ? 4.244 16.860 5.851 1.00 94.62 97 TYR A O 1
ATOM 760 N N . LEU A 1 98 ? 5.150 14.913 6.434 1.00 93.81 98 LEU A N 1
ATOM 761 C CA . LEU A 1 98 ? 5.764 15.458 7.644 1.00 93.81 98 LEU A CA 1
ATOM 762 C C . LEU A 1 98 ? 6.816 16.540 7.335 1.00 93.81 98 LEU A C 1
ATOM 764 O O . LEU A 1 98 ? 6.961 17.501 8.090 1.00 93.81 98 LEU A O 1
ATOM 768 N N . ALA A 1 99 ? 7.514 16.438 6.204 1.00 93.50 99 ALA A N 1
ATOM 769 C CA . ALA A 1 99 ? 8.454 17.459 5.755 1.00 93.50 99 ALA A CA 1
ATOM 770 C C . ALA A 1 99 ? 7.775 18.796 5.396 1.00 93.50 99 ALA A C 1
ATOM 772 O O . ALA A 1 99 ? 8.439 19.833 5.457 1.00 93.50 99 ALA A O 1
ATOM 773 N N . THR A 1 100 ? 6.469 18.827 5.085 1.00 92.31 100 THR A N 1
ATOM 774 C CA . THR A 1 100 ? 5.772 20.093 4.782 1.00 92.31 100 THR A CA 1
ATOM 775 C C . THR A 1 100 ? 5.604 20.999 6.002 1.00 92.31 100 THR A C 1
ATOM 777 O O . THR A 1 100 ? 5.333 22.186 5.846 1.00 92.31 100 THR A O 1
ATOM 780 N N . PHE A 1 101 ? 5.799 20.474 7.216 1.00 91.81 101 PHE A N 1
ATOM 781 C CA . PHE A 1 101 ? 5.670 21.238 8.462 1.00 91.81 101 PHE A CA 1
ATOM 782 C C . PHE A 1 101 ? 6.942 22.000 8.867 1.00 91.81 101 PHE A C 1
ATOM 784 O O . PHE A 1 101 ? 6.909 22.764 9.831 1.00 91.81 101 PHE A O 1
ATOM 791 N N . GLY A 1 102 ? 8.064 21.833 8.157 1.00 92.06 102 GLY A N 1
ATOM 792 C CA . GLY A 1 102 ? 9.253 22.656 8.385 1.00 92.06 102 GLY A CA 1
ATOM 793 C C . GLY A 1 102 ? 10.556 22.086 7.828 1.00 92.06 102 GLY A C 1
ATOM 794 O O . GLY A 1 102 ? 10.716 20.882 7.642 1.00 92.06 102 GLY A O 1
ATOM 795 N N . GLU A 1 103 ? 11.535 22.970 7.627 1.00 91.50 103 GLU A N 1
ATOM 796 C CA . GLU A 1 103 ? 12.831 22.621 7.027 1.00 91.50 103 GLU A CA 1
ATOM 797 C C . GLU A 1 103 ? 13.637 21.619 7.871 1.00 91.50 103 GLU A C 1
ATOM 799 O O . GLU A 1 103 ? 14.298 20.739 7.324 1.00 91.50 103 GLU A O 1
ATOM 804 N N . GLN A 1 104 ? 13.538 21.690 9.204 1.00 91.44 104 GLN A N 1
ATOM 805 C CA . GLN A 1 104 ? 14.214 20.743 10.101 1.00 91.44 104 GLN A CA 1
ATOM 806 C C . GLN A 1 104 ? 13.739 19.299 9.866 1.00 91.44 104 GLN A C 1
ATOM 808 O O . GLN A 1 104 ? 14.554 18.378 9.800 1.00 91.44 104 GLN A O 1
ATOM 813 N N . PHE A 1 105 ? 12.430 19.107 9.666 1.00 91.56 105 PHE A N 1
ATOM 814 C CA . PHE A 1 105 ? 11.859 17.806 9.323 1.00 91.56 105 PHE A CA 1
ATOM 815 C C . PHE A 1 105 ? 12.320 17.349 7.942 1.00 91.56 105 PHE A C 1
ATOM 817 O O . PHE A 1 105 ? 12.749 16.208 7.787 1.00 91.56 105 PHE A O 1
ATOM 824 N N . ALA A 1 106 ? 12.300 18.247 6.955 1.00 91.31 106 ALA A N 1
ATOM 825 C CA . ALA A 1 106 ? 12.745 17.933 5.602 1.00 91.31 106 ALA A CA 1
ATOM 826 C C . ALA A 1 106 ? 14.182 17.376 5.571 1.00 91.31 106 ALA A C 1
ATOM 828 O O . ALA A 1 106 ? 14.429 16.368 4.910 1.00 91.31 106 ALA A O 1
ATOM 829 N N . GLN A 1 107 ? 15.108 17.964 6.338 1.00 91.31 107 GLN A N 1
ATOM 830 C CA . GLN A 1 107 ? 16.496 17.489 6.406 1.00 91.31 107 GLN A CA 1
ATOM 831 C C . GLN A 1 107 ? 16.632 16.123 7.094 1.00 91.31 107 GLN A C 1
ATOM 833 O O . GLN A 1 107 ? 17.392 15.274 6.626 1.00 91.31 107 GLN A O 1
ATOM 838 N N . GLN A 1 108 ? 15.877 15.870 8.169 1.00 91.00 108 GLN A N 1
ATOM 839 C CA . GLN A 1 108 ? 15.859 14.556 8.823 1.00 91.00 108 GLN A CA 1
ATOM 840 C C . GLN A 1 108 ? 15.339 13.467 7.871 1.00 91.00 108 GLN A C 1
ATOM 842 O O . GLN A 1 108 ? 15.921 12.383 7.772 1.00 91.00 108 GLN A O 1
ATOM 847 N N . PHE A 1 109 ? 14.254 13.757 7.151 1.00 93.38 109 PHE A N 1
ATOM 848 C CA . PHE A 1 109 ? 13.621 12.795 6.254 1.00 93.38 109 PHE A CA 1
ATOM 849 C C . PHE A 1 109 ? 14.409 12.558 4.966 1.00 93.38 109 PHE A C 1
ATOM 851 O O . PHE A 1 109 ? 14.310 11.466 4.409 1.00 93.38 109 PHE A O 1
ATOM 858 N N . LEU A 1 110 ? 15.249 13.501 4.526 1.00 92.88 110 LEU A N 1
ATOM 859 C CA . LEU A 1 110 ? 16.121 13.318 3.363 1.00 92.88 110 LEU A CA 1
ATOM 860 C C . LEU A 1 110 ? 16.987 12.051 3.497 1.00 92.88 110 LEU A C 1
ATOM 862 O O . LEU A 1 110 ? 17.018 11.214 2.593 1.00 92.88 110 LEU A O 1
ATOM 866 N N . GLY A 1 111 ? 17.641 11.866 4.650 1.00 91.31 111 GLY A N 1
ATOM 867 C CA . GLY A 1 111 ? 18.462 10.680 4.916 1.00 91.31 111 GLY A CA 1
ATOM 868 C C . GLY A 1 111 ? 17.646 9.383 4.929 1.00 91.31 111 GLY A C 1
ATOM 869 O O . GLY A 1 111 ? 18.046 8.391 4.317 1.00 91.31 111 GLY A O 1
ATOM 870 N N . GLN A 1 112 ? 16.470 9.410 5.562 1.00 94.56 112 GLN A N 1
ATOM 871 C CA . GLN A 1 112 ? 15.566 8.259 5.628 1.00 94.56 112 GLN A CA 1
ATOM 872 C C . GLN A 1 112 ? 15.051 7.850 4.239 1.00 94.56 112 GLN A C 1
ATOM 874 O O . GLN A 1 112 ? 15.070 6.667 3.903 1.00 94.56 112 GLN A O 1
ATOM 879 N N . ILE A 1 113 ? 14.637 8.812 3.408 1.00 95.81 113 ILE A N 1
ATOM 880 C CA . ILE A 1 113 ? 14.167 8.562 2.037 1.00 95.81 113 ILE A CA 1
ATOM 881 C C . ILE A 1 113 ? 15.279 7.914 1.203 1.00 95.81 113 ILE A C 1
ATOM 883 O O . ILE A 1 113 ? 15.021 6.959 0.471 1.00 95.81 113 ILE A O 1
ATOM 887 N N . GLY A 1 114 ? 16.524 8.381 1.343 1.00 94.56 114 GLY A N 1
ATOM 888 C CA . GLY A 1 114 ? 17.677 7.792 0.659 1.00 94.56 114 GLY A CA 1
ATOM 889 C C . GLY A 1 114 ? 17.956 6.340 1.047 1.00 94.56 114 GLY A C 1
ATOM 890 O O . GLY A 1 114 ? 18.335 5.542 0.181 1.00 94.56 114 GLY A O 1
ATOM 891 N N . GLN A 1 115 ? 17.766 5.995 2.326 1.00 94.88 115 GLN A N 1
ATOM 892 C CA . GLN A 1 115 ? 17.889 4.622 2.818 1.00 94.88 115 GLN A CA 1
ATOM 893 C C . GLN A 1 115 ? 16.763 3.740 2.270 1.00 94.88 115 GLN A C 1
ATOM 895 O O . GLN A 1 115 ? 17.046 2.715 1.655 1.00 94.88 115 GLN A O 1
ATOM 900 N N . LEU A 1 116 ? 15.507 4.164 2.426 1.00 95.56 116 LEU A N 1
ATOM 901 C CA . LEU A 1 116 ? 14.338 3.421 1.951 1.00 95.56 116 LEU A CA 1
ATOM 902 C C . LEU A 1 116 ? 14.417 3.146 0.443 1.00 95.56 116 LEU A C 1
ATOM 904 O O . LEU A 1 116 ? 14.216 2.019 0.001 1.00 95.56 116 LEU A O 1
ATOM 908 N N . ASP A 1 117 ? 14.801 4.147 -0.351 1.00 95.62 117 ASP A N 1
ATOM 909 C CA . ASP A 1 117 ? 15.011 3.992 -1.793 1.00 95.62 117 ASP A CA 1
ATOM 910 C C . ASP A 1 117 ? 16.119 2.978 -2.129 1.00 95.62 117 ASP A C 1
ATOM 912 O O . ASP A 1 117 ? 16.016 2.256 -3.119 1.00 95.62 117 ASP A O 1
ATOM 916 N N . ALA A 1 118 ? 17.175 2.891 -1.310 1.00 94.06 118 ALA A N 1
ATOM 917 C CA . ALA A 1 118 ? 18.289 1.966 -1.545 1.00 94.06 118 ALA A CA 1
ATOM 918 C C . ALA A 1 118 ? 17.897 0.501 -1.313 1.00 94.06 118 ALA A C 1
ATOM 920 O O . ALA A 1 118 ? 18.513 -0.401 -1.884 1.00 94.06 118 ALA A O 1
ATOM 921 N N . GLU A 1 119 ? 16.886 0.260 -0.481 1.00 93.81 119 GLU A N 1
ATOM 922 C CA . GLU A 1 119 ? 16.399 -1.078 -0.151 1.00 93.81 119 GLU A CA 1
ATOM 923 C C . GLU A 1 119 ? 15.484 -1.648 -1.247 1.00 93.81 119 GLU A C 1
ATOM 925 O O . GLU A 1 119 ? 15.420 -2.866 -1.424 1.00 93.81 119 GLU A O 1
ATOM 930 N N . VAL A 1 120 ? 14.838 -0.792 -2.051 1.00 95.88 120 VAL A N 1
ATOM 931 C CA . VAL A 1 120 ? 13.863 -1.199 -3.082 1.00 95.88 120 VAL A CA 1
ATOM 932 C C . VAL A 1 120 ? 14.417 -2.230 -4.080 1.00 95.88 120 VAL A C 1
ATOM 934 O O . VAL A 1 120 ? 13.760 -3.251 -4.297 1.00 95.88 120 VAL A O 1
ATOM 937 N N . PRO A 1 121 ? 15.623 -2.068 -4.661 1.00 94.62 121 PRO A N 1
ATOM 938 C CA . PRO A 1 121 ? 16.186 -3.068 -5.571 1.00 94.62 121 PRO A CA 1
ATOM 939 C C . PRO A 1 121 ? 16.501 -4.405 -4.890 1.00 94.62 121 PRO A C 1
ATOM 941 O O . PRO A 1 121 ? 16.622 -5.426 -5.566 1.00 94.62 121 PRO A O 1
ATOM 944 N N . GLN A 1 122 ? 16.653 -4.414 -3.562 1.00 92.88 122 GLN A N 1
ATOM 945 C CA . GLN A 1 122 ? 17.011 -5.607 -2.800 1.00 92.88 122 GLN A CA 1
ATOM 946 C C . GLN A 1 122 ? 15.806 -6.445 -2.371 1.00 92.88 122 GLN A C 1
ATOM 948 O O . GLN A 1 122 ? 16.005 -7.611 -2.027 1.00 92.88 122 GLN A O 1
ATOM 953 N N . ILE A 1 123 ? 14.578 -5.914 -2.452 1.00 93.00 123 ILE A N 1
ATOM 954 C CA . ILE A 1 123 ? 13.334 -6.578 -2.011 1.00 93.00 123 ILE A CA 1
ATOM 955 C C . ILE A 1 123 ? 13.244 -8.029 -2.511 1.00 93.00 123 ILE A C 1
ATOM 957 O O . ILE A 1 123 ? 12.928 -8.932 -1.741 1.00 93.00 123 ILE A O 1
ATOM 961 N N . ARG A 1 124 ? 13.566 -8.272 -3.787 1.00 87.62 124 ARG A N 1
ATOM 962 C CA . ARG A 1 124 ? 13.495 -9.607 -4.409 1.00 87.62 124 ARG A CA 1
ATOM 963 C C . ARG A 1 124 ? 14.498 -10.612 -3.833 1.00 87.62 124 ARG A C 1
ATOM 965 O O . ARG A 1 124 ? 14.250 -11.814 -3.843 1.00 87.62 124 ARG A O 1
ATOM 972 N N . SER A 1 125 ? 15.649 -10.122 -3.383 1.00 88.00 125 SER A N 1
ATOM 973 C CA . SER A 1 125 ? 16.744 -10.941 -2.848 1.00 88.00 125 SER A CA 1
ATOM 974 C C . SER A 1 125 ? 16.690 -11.122 -1.332 1.00 88.00 125 SER A C 1
ATOM 976 O O . SER A 1 125 ? 17.327 -12.031 -0.804 1.00 88.00 125 SER A O 1
ATOM 978 N N . GLN A 1 126 ? 15.947 -10.262 -0.634 1.00 89.19 126 GLN A N 1
ATOM 979 C CA . GLN A 1 126 ? 15.797 -10.335 0.810 1.00 89.19 126 GLN A CA 1
ATOM 980 C C . GLN A 1 126 ? 14.852 -11.481 1.215 1.00 89.19 126 GLN A C 1
ATOM 982 O O . GLN A 1 126 ? 13.975 -11.880 0.439 1.00 89.19 126 GLN A O 1
ATOM 987 N N . PRO A 1 127 ? 15.013 -12.027 2.434 1.00 91.06 127 PRO A N 1
ATOM 988 C CA . PRO A 1 127 ? 14.027 -12.923 3.021 1.00 91.06 127 PRO A CA 1
ATOM 989 C C . PRO A 1 127 ? 12.628 -12.300 3.023 1.00 91.06 127 PRO A C 1
ATOM 991 O O . PRO A 1 127 ? 12.467 -11.078 3.030 1.00 91.06 127 PRO A O 1
ATOM 994 N N . LEU A 1 128 ? 11.610 -13.160 3.027 1.00 91.69 128 LEU A N 1
ATOM 995 C CA . LEU A 1 128 ? 10.233 -12.712 3.194 1.00 91.69 128 LEU A CA 1
ATOM 996 C C . LEU A 1 128 ? 10.085 -11.967 4.522 1.00 91.69 128 LEU A C 1
ATOM 998 O O . LEU A 1 128 ? 10.588 -12.411 5.552 1.00 91.69 128 LEU A O 1
ATOM 1002 N N . ASN A 1 129 ? 9.403 -10.831 4.470 1.00 93.19 129 ASN A N 1
ATOM 1003 C CA . ASN A 1 129 ? 9.074 -10.030 5.629 1.00 93.19 129 ASN A CA 1
ATOM 1004 C C . ASN A 1 129 ? 7.680 -10.437 6.119 1.00 93.19 129 ASN A C 1
ATOM 1006 O O . ASN A 1 129 ? 6.678 -10.187 5.444 1.00 93.19 129 ASN A O 1
ATOM 1010 N N . GLU A 1 130 ? 7.636 -11.069 7.291 1.00 93.69 130 GLU A N 1
ATOM 1011 C CA . GLU A 1 130 ? 6.397 -11.546 7.912 1.00 93.69 130 GLU A CA 1
ATOM 1012 C C . GLU A 1 130 ? 5.422 -10.404 8.222 1.00 93.69 130 GLU A C 1
ATOM 1014 O O . GLU A 1 130 ? 4.215 -10.585 8.097 1.00 93.69 130 GLU A O 1
ATOM 1019 N N . LEU A 1 131 ? 5.914 -9.203 8.555 1.00 93.62 131 LEU A N 1
ATOM 1020 C CA . LEU A 1 131 ? 5.049 -8.050 8.814 1.00 93.62 131 LEU A CA 1
ATOM 1021 C C . LEU A 1 131 ? 4.269 -7.659 7.557 1.00 93.62 131 LEU A C 1
ATOM 1023 O O . LEU A 1 131 ? 3.057 -7.498 7.623 1.00 93.62 131 LEU A O 1
ATOM 1027 N N . THR A 1 132 ? 4.928 -7.584 6.400 1.00 94.19 132 THR A N 1
ATOM 1028 C CA . THR A 1 132 ? 4.249 -7.263 5.135 1.00 94.19 132 THR A CA 1
ATOM 1029 C C . THR A 1 132 ? 3.211 -8.325 4.768 1.00 94.19 132 THR A C 1
ATOM 1031 O O . THR A 1 132 ? 2.127 -7.987 4.291 1.00 94.19 132 THR A O 1
ATOM 1034 N N . ILE A 1 133 ? 3.515 -9.608 5.001 1.00 95.88 133 ILE A N 1
ATOM 1035 C CA . ILE A 1 133 ? 2.568 -10.706 4.760 1.00 95.88 133 ILE A CA 1
ATOM 1036 C C . ILE A 1 133 ? 1.364 -10.591 5.701 1.00 95.88 133 ILE A C 1
ATOM 1038 O O . ILE A 1 133 ? 0.231 -10.710 5.239 1.00 95.88 133 ILE A O 1
ATOM 1042 N N . ASN A 1 134 ? 1.594 -10.316 6.985 1.00 95.81 134 ASN A N 1
ATOM 1043 C CA . ASN A 1 134 ? 0.538 -10.144 7.980 1.00 95.81 134 ASN A CA 1
ATOM 1044 C C . ASN A 1 134 ? -0.330 -8.919 7.678 1.00 95.81 134 ASN A C 1
ATOM 1046 O O . ASN A 1 134 ? -1.550 -9.038 7.652 1.00 95.81 134 ASN A O 1
ATOM 1050 N N . GLU A 1 135 ? 0.267 -7.770 7.353 1.00 94.50 135 GLU A N 1
ATOM 1051 C CA . GLU A 1 135 ? -0.479 -6.572 6.954 1.00 94.50 135 GLU A CA 1
ATOM 1052 C C . GLU A 1 135 ? -1.319 -6.822 5.696 1.00 94.50 135 GLU A C 1
ATOM 1054 O O . GLU A 1 135 ? -2.461 -6.363 5.603 1.00 94.50 135 GLU A O 1
ATOM 1059 N N . TRP A 1 136 ? -0.770 -7.540 4.711 1.00 95.75 136 TRP A N 1
ATOM 1060 C CA . TRP A 1 136 ? -1.527 -7.951 3.531 1.00 95.75 136 TRP A CA 1
ATOM 1061 C C . TRP A 1 136 ? -2.685 -8.872 3.917 1.00 95.75 136 TRP A C 1
ATOM 1063 O O . TRP A 1 136 ? -3.817 -8.640 3.489 1.00 95.75 136 TRP A O 1
ATOM 1073 N N . ALA A 1 137 ? -2.428 -9.876 4.755 1.00 95.81 137 ALA A N 1
ATOM 1074 C CA . ALA A 1 137 ? -3.433 -10.828 5.198 1.00 95.81 137 ALA A CA 1
ATOM 1075 C C . ALA A 1 137 ? -4.572 -10.138 5.959 1.00 95.81 137 ALA A C 1
ATOM 1077 O O . ALA A 1 137 ? -5.739 -10.366 5.648 1.00 95.81 137 ALA A O 1
ATOM 1078 N N . GLU A 1 138 ? -4.253 -9.230 6.880 1.00 95.19 138 GLU A N 1
ATOM 1079 C CA . GLU A 1 138 ? -5.233 -8.404 7.584 1.00 95.19 138 GLU A CA 1
ATOM 1080 C C . GLU A 1 138 ? -6.075 -7.569 6.619 1.00 95.19 138 GLU A C 1
ATOM 1082 O O . GLU A 1 138 ? -7.300 -7.550 6.743 1.00 95.19 138 GLU A O 1
ATOM 1087 N N . ARG A 1 139 ? -5.457 -6.912 5.625 1.00 94.81 139 ARG A N 1
ATOM 1088 C CA . ARG A 1 139 ? -6.206 -6.163 4.600 1.00 94.81 139 ARG A CA 1
ATOM 1089 C C . ARG A 1 139 ? -7.180 -7.065 3.848 1.00 94.81 139 ARG A C 1
ATOM 1091 O O . ARG A 1 139 ? -8.319 -6.660 3.627 1.00 94.81 139 ARG A O 1
ATOM 1098 N N . GLN A 1 140 ? -6.761 -8.280 3.491 1.00 95.25 140 GLN A N 1
ATOM 1099 C CA . GLN A 1 140 ? -7.641 -9.248 2.837 1.00 95.25 140 GLN A CA 1
ATOM 1100 C C . GLN A 1 140 ? -8.788 -9.684 3.753 1.00 95.25 140 GLN A C 1
ATOM 1102 O O . GLN A 1 140 ? -9.930 -9.716 3.305 1.00 95.25 140 GLN A O 1
ATOM 1107 N N . ILE A 1 141 ? -8.518 -9.971 5.030 1.00 94.94 141 ILE A N 1
ATOM 1108 C CA . ILE A 1 141 ? -9.548 -10.353 6.008 1.00 94.94 141 ILE A CA 1
ATOM 1109 C C . ILE A 1 141 ? -10.569 -9.226 6.177 1.00 94.94 141 ILE A C 1
ATOM 1111 O O . ILE A 1 141 ? -11.769 -9.480 6.086 1.00 94.94 141 ILE A O 1
ATOM 1115 N N . ILE A 1 142 ? -10.107 -7.987 6.375 1.00 95.00 142 ILE A N 1
ATOM 1116 C CA . ILE A 1 142 ? -10.974 -6.814 6.538 1.00 95.00 142 ILE A CA 1
ATOM 1117 C C . ILE A 1 142 ? -11.834 -6.621 5.290 1.00 95.00 142 ILE A C 1
ATOM 1119 O O . ILE A 1 142 ? -13.050 -6.517 5.408 1.00 95.00 142 ILE A O 1
ATOM 1123 N N . ALA A 1 143 ? -11.236 -6.618 4.096 1.00 93.62 143 ALA A N 1
ATOM 1124 C CA . ALA A 1 143 ? -11.974 -6.415 2.852 1.00 93.62 143 ALA A CA 1
ATOM 1125 C C . ALA A 1 143 ? -13.001 -7.528 2.589 1.00 93.62 143 ALA A C 1
ATOM 1127 O O . ALA A 1 143 ? -14.148 -7.243 2.242 1.00 93.62 143 ALA A O 1
ATOM 1128 N N . GLN A 1 144 ? -12.616 -8.791 2.793 1.00 93.31 144 GLN A N 1
ATOM 1129 C CA . GLN A 1 144 ? -13.510 -9.929 2.596 1.00 93.31 144 GLN A CA 1
ATOM 1130 C C . GLN A 1 144 ? -14.676 -9.879 3.589 1.00 93.31 144 GLN A C 1
ATOM 1132 O O . GLN A 1 144 ? -15.824 -9.877 3.145 1.00 93.31 144 GLN A O 1
ATOM 1137 N N . ARG A 1 145 ? -14.411 -9.738 4.896 1.00 91.38 145 ARG A N 1
ATOM 1138 C CA . ARG A 1 145 ? -15.465 -9.698 5.925 1.00 91.38 145 ARG A CA 1
ATOM 1139 C C . ARG A 1 145 ? -16.351 -8.461 5.830 1.00 91.38 145 ARG A C 1
ATOM 1141 O O . ARG A 1 145 ? -17.562 -8.594 5.980 1.00 91.38 145 ARG A O 1
ATOM 1148 N N . ALA A 1 146 ? -15.790 -7.291 5.509 1.00 93.75 146 ALA A N 1
ATOM 1149 C CA . ALA A 1 146 ? -16.575 -6.087 5.225 1.00 93.75 146 ALA A CA 1
ATOM 1150 C C . ALA A 1 146 ? -17.664 -6.393 4.190 1.00 93.75 146 ALA A C 1
ATOM 1152 O O . ALA A 1 146 ? -18.842 -6.131 4.427 1.00 93.75 146 ALA A O 1
ATOM 1153 N N . SER A 1 147 ? -17.278 -7.026 3.079 1.00 92.44 147 SER A N 1
ATOM 1154 C CA . SER A 1 147 ? -18.209 -7.354 2.003 1.00 92.44 147 SER A CA 1
ATOM 1155 C C . SER A 1 147 ? -19.166 -8.502 2.346 1.00 92.44 147 SER A C 1
ATOM 1157 O O . SER A 1 147 ? -20.358 -8.389 2.067 1.00 92.44 147 SER A O 1
ATOM 1159 N N . SER A 1 148 ? -18.681 -9.590 2.958 1.00 91.19 148 SER A N 1
ATOM 1160 C CA . SER A 1 148 ? -19.466 -10.815 3.154 1.00 91.19 148 SER A CA 1
ATOM 1161 C C . SER A 1 148 ? -20.375 -10.775 4.378 1.00 91.19 148 SER A C 1
ATOM 1163 O O . SER A 1 148 ? -21.481 -11.302 4.317 1.00 91.19 148 SER A O 1
ATOM 1165 N N . GLU A 1 149 ? -19.926 -10.174 5.481 1.00 88.94 149 GLU A N 1
ATOM 1166 C CA . GLU A 1 149 ? -20.683 -10.122 6.739 1.00 88.94 149 GLU A CA 1
ATOM 1167 C C . GLU A 1 149 ? -21.512 -8.841 6.851 1.00 88.94 149 GLU A C 1
ATOM 1169 O O . GLU A 1 149 ? -22.652 -8.878 7.312 1.00 88.94 149 GLU A O 1
ATOM 1174 N N . PHE A 1 150 ? -20.968 -7.707 6.396 1.00 89.06 150 PHE A N 1
ATOM 1175 C CA . PHE A 1 150 ? -21.594 -6.398 6.600 1.00 89.06 150 PHE A CA 1
ATOM 1176 C C . PHE A 1 150 ? -22.162 -5.765 5.324 1.00 89.06 150 PHE A C 1
ATOM 1178 O O . PHE A 1 150 ? -22.862 -4.757 5.416 1.00 89.06 150 PHE A O 1
ATOM 1185 N N . GLY A 1 151 ? -21.885 -6.326 4.140 1.00 92.38 151 GLY A N 1
ATOM 1186 C CA . GLY A 1 151 ? -22.272 -5.716 2.862 1.00 92.38 151 GLY A CA 1
ATOM 1187 C C . GLY A 1 151 ? -21.582 -4.371 2.596 1.00 92.38 151 GLY A C 1
ATOM 1188 O O . GLY A 1 151 ? -22.092 -3.556 1.829 1.00 92.38 151 GLY A O 1
ATOM 1189 N N . ILE A 1 152 ? -20.443 -4.122 3.245 1.00 94.12 152 ILE A N 1
ATOM 1190 C CA . ILE A 1 152 ? -19.665 -2.884 3.181 1.00 94.12 152 ILE A CA 1
ATOM 1191 C C . ILE A 1 152 ? -18.629 -2.984 2.060 1.00 94.12 152 ILE A C 1
ATOM 1193 O O . ILE A 1 152 ? -17.897 -3.966 1.949 1.00 94.12 152 ILE A O 1
ATOM 1197 N N . GLN A 1 153 ? -18.535 -1.930 1.251 1.00 93.62 153 GLN A N 1
ATOM 1198 C CA . GLN A 1 153 ? -17.485 -1.753 0.249 1.00 93.62 153 GLN A CA 1
ATOM 1199 C C . GLN A 1 153 ? -16.929 -0.328 0.328 1.00 93.62 153 GLN A C 1
ATOM 1201 O O . GLN A 1 153 ? -17.647 0.605 0.698 1.00 93.62 153 GLN A O 1
ATOM 1206 N N . ALA A 1 154 ? -15.655 -0.168 -0.025 1.00 94.88 154 ALA A N 1
ATOM 1207 C CA . ALA A 1 154 ? -15.018 1.132 -0.201 1.00 94.88 154 ALA A CA 1
ATOM 1208 C C . ALA A 1 154 ? -15.019 1.479 -1.690 1.00 94.88 154 ALA A C 1
ATOM 1210 O O . ALA A 1 154 ? -14.473 0.731 -2.501 1.00 94.88 154 ALA A O 1
ATOM 1211 N N . THR A 1 155 ? -15.660 2.587 -2.048 1.00 95.88 155 THR A N 1
ATOM 1212 C CA . THR A 1 155 ? -15.675 3.085 -3.426 1.00 95.88 155 THR A CA 1
ATOM 1213 C C . THR A 1 155 ? -14.436 3.931 -3.708 1.00 95.88 155 THR A C 1
ATOM 1215 O O . THR A 1 155 ? -13.901 4.577 -2.807 1.00 95.88 155 THR A O 1
ATOM 1218 N N . ASP A 1 156 ? -14.012 3.998 -4.972 1.00 96.06 156 ASP A N 1
ATOM 1219 C CA . ASP A 1 156 ? -12.865 4.824 -5.377 1.00 96.06 156 ASP A CA 1
ATOM 1220 C C . ASP A 1 156 ? -13.041 6.296 -4.980 1.00 96.06 156 ASP A C 1
ATOM 1222 O O . ASP A 1 156 ? -12.081 6.962 -4.598 1.00 96.06 156 ASP A O 1
ATOM 1226 N N . ALA A 1 157 ? -14.279 6.797 -5.025 1.00 94.12 157 ALA A N 1
ATOM 1227 C CA . ALA A 1 157 ? -14.611 8.156 -4.620 1.00 94.12 157 ALA A CA 1
ATOM 1228 C C . ALA A 1 157 ? -14.397 8.388 -3.118 1.00 94.12 157 ALA A C 1
ATOM 1230 O O . ALA A 1 157 ? -13.833 9.412 -2.747 1.00 94.12 157 ALA A O 1
ATOM 1231 N N . GLU A 1 158 ? -14.800 7.449 -2.260 1.00 95.62 158 GLU A N 1
ATOM 1232 C CA . GLU A 1 158 ? -14.597 7.548 -0.805 1.00 95.62 158 GLU A CA 1
ATOM 1233 C C . GLU A 1 158 ? -13.111 7.469 -0.448 1.00 95.62 158 GLU A C 1
ATOM 1235 O O . GLU A 1 158 ? -12.620 8.252 0.360 1.00 95.62 158 GLU A O 1
ATOM 1240 N N . ILE A 1 159 ? -12.369 6.578 -1.113 1.00 97.31 159 ILE A N 1
ATOM 1241 C CA . ILE A 1 159 ? -10.914 6.464 -0.953 1.00 97.31 159 ILE A CA 1
ATOM 1242 C C . ILE A 1 159 ? -10.234 7.770 -1.382 1.00 97.31 159 ILE A C 1
ATOM 1244 O O . ILE A 1 159 ? -9.339 8.270 -0.699 1.00 97.31 159 ILE A O 1
ATOM 1248 N N . ALA A 1 160 ? -10.656 8.341 -2.512 1.00 96.38 160 ALA A N 1
ATOM 1249 C CA . ALA A 1 160 ? -10.143 9.612 -3.001 1.00 96.38 160 ALA A CA 1
ATOM 1250 C C . ALA A 1 160 ? -10.484 10.772 -2.062 1.00 96.38 160 ALA A C 1
ATOM 1252 O O . ALA A 1 160 ? -9.626 11.615 -1.814 1.00 96.38 160 ALA A O 1
ATOM 1253 N N . GLN A 1 161 ? -11.699 10.807 -1.512 1.00 94.69 161 GLN A N 1
ATOM 1254 C CA . GLN A 1 161 ? -12.107 11.812 -0.534 1.00 94.69 161 GLN A CA 1
ATOM 1255 C C . GLN A 1 161 ? -11.245 11.738 0.722 1.00 94.69 161 GLN A C 1
ATOM 1257 O O . GLN A 1 161 ? -10.668 12.757 1.091 1.00 94.69 161 GLN A O 1
ATOM 1262 N N . ALA A 1 162 ? -11.090 10.555 1.318 1.00 95.25 162 ALA A N 1
ATOM 1263 C CA . ALA A 1 162 ? -10.260 10.373 2.506 1.00 95.25 162 ALA A CA 1
ATOM 1264 C C . ALA A 1 162 ? -8.802 10.799 2.250 1.00 95.25 162 ALA A C 1
ATOM 1266 O O . ALA A 1 162 ? -8.233 11.577 3.013 1.00 95.25 162 ALA A O 1
ATOM 1267 N N . LEU A 1 163 ? -8.227 10.397 1.111 1.00 96.25 163 LEU A N 1
ATOM 1268 C CA . LEU A 1 163 ? -6.866 10.790 0.739 1.00 96.25 163 LEU A CA 1
ATOM 1269 C C . LEU A 1 163 ? -6.724 12.305 0.566 1.00 96.25 163 LEU A C 1
ATOM 1271 O O . LEU A 1 163 ? -5.754 12.896 1.038 1.00 96.25 163 LEU A O 1
ATOM 1275 N N . VAL A 1 164 ? -7.670 12.946 -0.123 1.00 94.50 164 VAL A N 1
ATOM 1276 C CA . VAL A 1 164 ? -7.631 14.392 -0.380 1.00 94.50 164 VAL A CA 1
ATOM 1277 C C . VAL A 1 164 ? -7.868 15.197 0.895 1.00 94.50 164 VAL A C 1
ATOM 1279 O O . VAL A 1 164 ? -7.298 16.277 1.021 1.00 94.50 164 VAL A O 1
ATOM 1282 N N . VAL A 1 165 ? -8.666 14.696 1.836 1.00 92.88 165 VAL A N 1
ATOM 1283 C CA . VAL A 1 165 ? -8.836 15.329 3.150 1.00 92.88 165 VAL A CA 1
ATOM 1284 C C . VAL A 1 165 ? -7.498 15.377 3.891 1.00 92.88 165 VAL A C 1
ATOM 1286 O O . VAL A 1 165 ? -7.102 16.452 4.339 1.00 92.88 165 VAL A O 1
ATOM 1289 N N . ASP A 1 166 ? -6.767 14.264 3.926 1.00 92.19 166 ASP A N 1
ATOM 1290 C CA . ASP A 1 166 ? -5.534 14.162 4.713 1.00 92.19 166 ASP A CA 1
ATOM 1291 C C . ASP A 1 166 ? -4.326 14.814 4.024 1.00 92.19 166 ASP A C 1
ATOM 1293 O O . ASP A 1 166 ? -3.556 15.543 4.648 1.00 92.19 166 ASP A O 1
ATOM 1297 N N . TYR A 1 167 ? -4.150 14.582 2.721 1.00 94.56 167 TYR A N 1
ATOM 1298 C CA . TYR A 1 167 ? -2.954 15.011 1.981 1.00 94.56 167 TYR A CA 1
ATOM 1299 C C . TYR A 1 167 ? -3.191 16.215 1.065 1.00 94.56 167 TYR A C 1
ATOM 1301 O O . TYR A 1 167 ? -2.239 16.896 0.676 1.00 94.56 167 TYR A O 1
ATOM 1309 N N . GLY A 1 168 ? -4.441 16.513 0.709 1.00 91.75 168 GLY A N 1
ATOM 1310 C CA . GLY A 1 168 ? -4.778 17.621 -0.185 1.00 91.75 168 GLY A CA 1
ATOM 1311 C C . GLY A 1 168 ? -4.246 18.978 0.282 1.00 91.75 168 GLY A C 1
ATOM 1312 O O . GLY A 1 168 ? -3.646 19.669 -0.537 1.00 91.75 168 GLY A O 1
ATOM 1313 N N . PRO A 1 169 ? -4.373 19.374 1.562 1.00 91.00 169 PRO A N 1
ATOM 1314 C CA . PRO A 1 169 ? -3.857 20.663 2.028 1.00 91.00 169 PRO A CA 1
ATOM 1315 C C . PRO A 1 169 ? -2.349 20.854 1.811 1.00 91.00 169 PRO A C 1
ATOM 1317 O O . PRO A 1 169 ? -1.906 21.970 1.552 1.00 91.00 169 PRO A O 1
ATOM 1320 N N . ALA A 1 170 ? -1.570 19.772 1.890 1.00 89.94 170 ALA A N 1
ATOM 1321 C CA . ALA A 1 170 ? -0.116 19.804 1.751 1.00 89.94 170 ALA A CA 1
ATOM 1322 C C . ALA A 1 170 ? 0.362 19.669 0.293 1.00 89.94 170 ALA A C 1
ATOM 1324 O O . ALA A 1 170 ? 1.417 20.193 -0.058 1.00 89.94 170 ALA A O 1
ATOM 1325 N N . PHE A 1 171 ? -0.404 18.978 -0.559 1.00 90.12 171 PHE A N 1
ATOM 1326 C CA . PHE A 1 171 ? 0.049 18.566 -1.895 1.00 90.12 171 PHE A CA 1
ATOM 1327 C C . PHE A 1 171 ? -0.862 18.995 -3.054 1.00 90.12 171 PHE A C 1
ATOM 1329 O O . PHE A 1 171 ? -0.554 18.693 -4.209 1.00 90.12 171 PHE A O 1
ATOM 1336 N N . ALA A 1 172 ? -1.971 19.693 -2.794 1.00 78.06 172 ALA A N 1
ATOM 1337 C CA . ALA A 1 172 ? -2.817 20.228 -3.855 1.00 78.06 172 ALA A CA 1
ATOM 1338 C C . ALA A 1 172 ? -2.049 21.257 -4.705 1.00 78.06 172 ALA A C 1
ATOM 1340 O O . ALA A 1 172 ? -1.232 22.022 -4.180 1.00 78.06 172 ALA A O 1
ATOM 1341 N N . PRO A 1 173 ? -2.309 21.323 -6.023 1.00 64.06 173 PRO A N 1
ATOM 1342 C CA . PRO A 1 173 ? -1.741 22.375 -6.851 1.00 64.06 173 PRO A CA 1
ATOM 1343 C C . PRO A 1 173 ? -2.168 23.743 -6.308 1.00 64.06 173 PRO A C 1
ATOM 1345 O O . PRO A 1 173 ? -3.327 23.950 -5.951 1.00 64.06 173 PRO A O 1
ATOM 1348 N N . THR A 1 174 ? -1.236 24.698 -6.268 1.00 49.62 174 THR A N 1
ATOM 1349 C CA . THR A 1 174 ? -1.489 26.088 -5.864 1.00 49.62 174 THR A CA 1
ATOM 1350 C C . THR A 1 174 ? -2.322 26.815 -6.925 1.00 49.62 174 THR A C 1
ATOM 1352 O O . THR A 1 174 ? -1.848 27.733 -7.590 1.00 49.62 174 THR A O 1
ATOM 1355 N N . THR A 1 175 ? -3.567 26.405 -7.138 1.00 41.97 175 THR A N 1
ATOM 1356 C CA . THR A 1 175 ? -4.573 27.248 -7.777 1.00 41.97 175 THR A CA 1
ATOM 1357 C C . THR A 1 175 ? -5.343 27.934 -6.665 1.00 41.97 175 THR A C 1
ATOM 1359 O O . THR A 1 175 ? -5.979 27.268 -5.853 1.00 41.97 175 THR A O 1
ATOM 1362 N N . SER A 1 176 ? -5.229 29.263 -6.616 1.00 37.72 176 SER A N 1
ATOM 1363 C CA . SER A 1 176 ? -5.975 30.156 -5.731 1.00 37.72 176 SER A CA 1
ATOM 1364 C C . SER A 1 176 ? -7.413 29.666 -5.545 1.00 37.72 176 SER A C 1
ATOM 1366 O O . SER A 1 176 ? -8.230 29.733 -6.464 1.00 37.72 176 SER A O 1
ATOM 1368 N N . VAL A 1 177 ? -7.733 29.179 -4.346 1.00 41.22 177 VAL A N 1
ATOM 1369 C CA . VAL A 1 177 ? -9.119 29.145 -3.895 1.00 41.22 177 VAL A CA 1
ATOM 1370 C C . VAL A 1 177 ? -9.549 30.603 -3.782 1.00 41.22 177 VAL A C 1
ATOM 1372 O O . VAL A 1 177 ? -9.191 31.296 -2.839 1.00 41.22 177 VAL A O 1
ATOM 1375 N N . THR A 1 178 ? -10.256 31.115 -4.786 1.00 38.50 178 THR A N 1
ATOM 1376 C CA . THR A 1 178 ? -11.066 32.317 -4.589 1.00 38.50 178 THR A CA 1
ATOM 1377 C C . THR A 1 178 ? -12.234 31.867 -3.715 1.00 38.50 178 THR A C 1
ATOM 1379 O O . THR A 1 178 ? -13.064 31.097 -4.208 1.00 38.50 178 THR A O 1
ATOM 1382 N N . PRO A 1 179 ? -12.316 32.245 -2.423 1.00 44.38 179 PRO A N 1
ATOM 1383 C CA . PRO A 1 179 ? -13.517 31.963 -1.660 1.00 44.38 179 PRO A CA 1
ATOM 1384 C C . PRO A 1 179 ? -14.662 32.692 -2.360 1.00 44.38 179 PRO A C 1
ATOM 1386 O O . PRO A 1 179 ? -14.666 33.918 -2.475 1.00 44.38 179 PRO A O 1
ATOM 1389 N N . THR A 1 180 ? -15.627 31.934 -2.874 1.00 52.91 180 THR A N 1
ATOM 1390 C CA . THR A 1 180 ? -16.907 32.509 -3.277 1.00 52.91 180 THR A CA 1
ATOM 1391 C C . THR A 1 180 ? -17.583 32.951 -1.988 1.00 52.91 180 THR A C 1
ATOM 1393 O 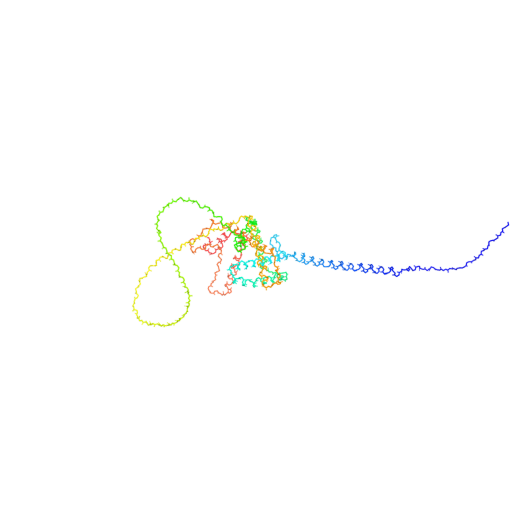O . THR A 1 180 ? -18.152 32.138 -1.264 1.00 52.91 180 THR A O 1
ATOM 1396 N N . VAL A 1 181 ? -17.437 34.232 -1.649 1.00 45.84 181 VAL A N 1
ATOM 1397 C CA . VAL A 1 181 ? -18.130 34.837 -0.515 1.00 45.84 181 VAL A CA 1
ATOM 1398 C C . VAL A 1 181 ? -19.620 34.798 -0.836 1.00 45.84 181 VAL A C 1
ATOM 1400 O O . VAL A 1 181 ? -20.090 35.488 -1.741 1.00 45.84 181 VAL A O 1
ATOM 1403 N N . ALA A 1 182 ? -20.359 33.956 -0.116 1.00 48.34 182 ALA A N 1
ATOM 1404 C CA . ALA A 1 182 ? -21.811 33.995 -0.111 1.00 48.34 182 ALA A CA 1
ATOM 1405 C C . ALA A 1 182 ? -22.255 35.381 0.380 1.00 48.34 182 ALA A C 1
ATOM 1407 O O . ALA A 1 182 ? -21.845 35.832 1.450 1.00 48.34 182 ALA A O 1
ATOM 1408 N N . ALA A 1 183 ? -23.057 36.076 -0.427 1.00 41.41 183 ALA A N 1
ATOM 1409 C CA . ALA A 1 183 ? -23.581 37.392 -0.094 1.00 41.41 183 ALA A CA 1
ATOM 1410 C C . ALA A 1 183 ? -24.401 37.328 1.209 1.00 41.41 183 ALA A C 1
ATOM 1412 O O . ALA A 1 183 ? -25.409 36.624 1.279 1.00 41.41 183 ALA A O 1
ATOM 1413 N N . LEU A 1 184 ? -23.975 38.074 2.234 1.00 42.28 184 LEU A N 1
ATOM 1414 C CA . LEU A 1 184 ? -24.783 38.322 3.429 1.00 42.28 184 LEU A CA 1
ATOM 1415 C C . LEU A 1 184 ? -26.021 39.162 3.053 1.00 42.28 184 LEU A C 1
ATOM 1417 O O . LEU A 1 184 ? -25.890 40.108 2.269 1.00 42.28 184 LEU A O 1
ATOM 1421 N N . PRO A 1 185 ? -27.208 38.895 3.631 1.00 42.75 185 PRO A N 1
ATOM 1422 C CA . PRO A 1 185 ? -28.360 39.771 3.465 1.00 42.75 185 PRO A CA 1
ATOM 1423 C C . PRO A 1 185 ? -28.097 41.139 4.115 1.00 42.75 185 PRO A C 1
ATOM 1425 O O . PRO A 1 185 ? -27.787 41.246 5.300 1.00 42.75 185 PRO A O 1
ATOM 1428 N N . THR A 1 186 ? -28.225 42.193 3.310 1.00 36.22 186 THR A N 1
ATOM 1429 C CA . THR A 1 186 ? -28.137 43.602 3.708 1.00 36.22 186 THR A CA 1
ATOM 1430 C C . THR A 1 186 ? -29.258 43.964 4.688 1.00 36.22 186 THR A C 1
ATOM 1432 O O . THR A 1 186 ? -30.434 43.905 4.332 1.00 36.22 186 THR A O 1
ATOM 1435 N N . LEU A 1 187 ? -28.903 44.387 5.904 1.00 41.53 187 LEU A N 1
ATOM 1436 C CA . LEU A 1 187 ? -29.806 45.122 6.799 1.00 41.53 187 LEU A CA 1
ATOM 1437 C C . LEU A 1 187 ? -29.742 46.632 6.468 1.00 41.53 187 LEU A C 1
ATOM 1439 O O . LEU A 1 187 ? -28.665 47.120 6.119 1.00 41.53 187 LEU A O 1
ATOM 1443 N N . PRO A 1 188 ? -30.864 47.377 6.532 1.00 40.38 188 PRO A N 1
ATOM 1444 C CA . PRO A 1 188 ? -30.926 48.781 6.114 1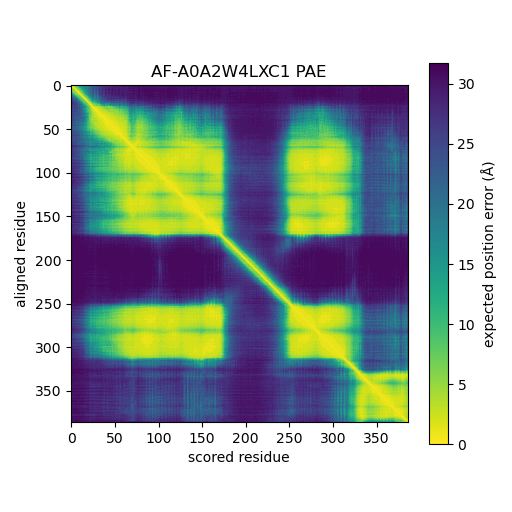.00 40.38 188 PRO A CA 1
ATOM 1445 C C . PRO A 1 188 ? -30.265 49.740 7.129 1.00 40.38 188 PRO A C 1
ATOM 1447 O O . PRO A 1 188 ? -30.091 49.377 8.293 1.00 40.38 188 PRO A O 1
ATOM 1450 N N . PRO A 1 189 ? -29.891 50.967 6.707 1.00 42.97 189 PRO A N 1
ATOM 1451 C CA . PRO A 1 189 ? -28.984 51.832 7.455 1.00 42.97 189 PRO A CA 1
ATOM 1452 C C . PRO A 1 189 ? -29.706 52.687 8.505 1.00 42.97 189 PRO A C 1
ATOM 1454 O O . PRO A 1 189 ? -30.810 53.177 8.267 1.00 42.97 189 PRO A O 1
ATOM 1457 N N . LEU A 1 190 ? -29.029 52.953 9.625 1.00 35.88 190 LEU A N 1
ATOM 1458 C CA . LEU A 1 190 ? -29.301 54.108 10.482 1.00 35.88 190 LEU A CA 1
ATOM 1459 C C . LEU A 1 190 ? -28.073 55.033 10.457 1.00 35.88 190 LEU A C 1
ATOM 1461 O O . LEU A 1 190 ? -26.959 54.635 10.786 1.00 35.88 190 LEU A O 1
ATOM 1465 N N . THR A 1 191 ? -28.318 56.241 9.961 1.00 37.66 191 THR A N 1
ATOM 1466 C CA . THR A 1 191 ? -27.430 57.400 9.759 1.00 37.66 191 THR A CA 1
ATOM 1467 C C . THR A 1 191 ? -27.062 58.128 11.084 1.00 37.66 191 THR A C 1
ATOM 1469 O O . THR A 1 191 ? -27.615 57.767 12.121 1.00 37.66 191 THR A O 1
ATOM 1472 N N . PRO A 1 192 ? -26.129 59.115 11.085 1.00 47.97 192 PRO A N 1
ATOM 1473 C CA . PRO A 1 192 ? -25.008 59.222 12.033 1.00 47.97 192 PRO A CA 1
ATOM 1474 C C . PRO A 1 192 ? -24.989 60.520 12.881 1.00 47.97 192 PRO A C 1
ATOM 1476 O O . PRO A 1 192 ? -25.696 61.466 12.561 1.00 47.97 192 PRO A O 1
ATOM 1479 N N . GLU A 1 193 ? -24.076 60.611 13.857 1.00 37.66 193 GLU A N 1
ATOM 1480 C CA . GLU A 1 193 ? -23.473 61.869 14.361 1.00 37.66 193 GLU A CA 1
ATOM 1481 C C . GLU A 1 193 ? -21.991 61.564 14.682 1.00 37.66 193 GLU A C 1
ATOM 1483 O O . GLU A 1 193 ? -2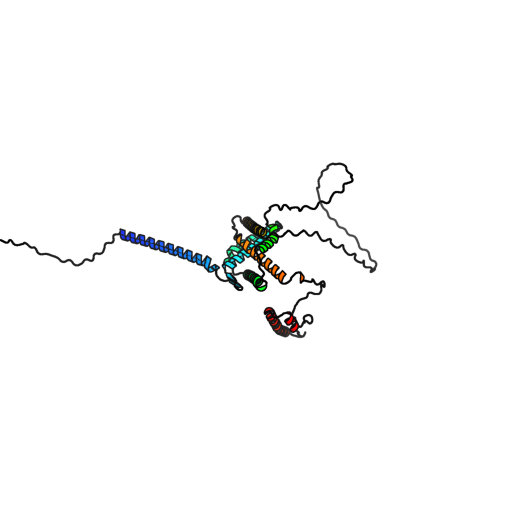1.704 60.622 15.416 1.00 37.66 193 GLU A O 1
ATOM 1488 N N . GLU A 1 194 ? -21.000 62.035 13.918 1.00 37.59 194 GLU A N 1
ATOM 1489 C CA . GLU A 1 194 ? -20.427 63.392 13.784 1.00 37.59 194 GLU A CA 1
ATOM 1490 C C . GLU A 1 194 ? -19.383 63.718 14.876 1.00 37.59 194 GLU A C 1
ATOM 1492 O O . GLU A 1 194 ? -19.674 63.710 16.067 1.00 37.59 194 GLU A O 1
ATOM 1497 N N . GLY A 1 195 ? -18.137 63.989 14.451 1.00 33.62 195 GLY A N 1
ATOM 1498 C CA . GLY A 1 195 ? -17.038 64.401 15.337 1.00 33.62 195 GLY A CA 1
ATOM 1499 C C . GLY A 1 195 ? -15.621 64.109 14.816 1.00 33.62 195 GLY A C 1
ATOM 1500 O O . GLY A 1 195 ? -14.912 63.271 15.353 1.00 33.62 195 GLY A O 1
ATOM 1501 N N . THR A 1 196 ? -15.206 64.798 13.756 1.00 32.41 196 THR A N 1
ATOM 1502 C CA . THR A 1 196 ? -13.815 64.979 13.251 1.00 32.41 196 THR A CA 1
ATOM 1503 C C . THR A 1 196 ? -13.402 66.441 13.579 1.00 32.41 196 THR A C 1
ATOM 1505 O O . THR A 1 196 ? -14.337 67.192 13.873 1.00 32.41 196 THR A O 1
ATOM 1508 N N . PRO A 1 197 ? -12.140 66.961 13.499 1.00 46.66 197 PRO A N 1
ATOM 1509 C CA . PRO A 1 197 ? -10.826 66.415 13.065 1.00 46.66 197 PRO A CA 1
ATOM 1510 C C . PRO A 1 197 ? -9.616 66.735 14.000 1.00 46.66 197 PRO A C 1
ATOM 1512 O O . PRO A 1 197 ? -9.729 67.550 14.908 1.00 46.66 197 PRO A O 1
ATOM 1515 N N . ALA A 1 198 ? -8.415 66.202 13.692 1.00 31.17 198 ALA A N 1
ATOM 1516 C CA . ALA A 1 198 ? -7.292 66.972 13.089 1.00 31.17 198 ALA A CA 1
ATOM 1517 C C . ALA A 1 198 ? -5.860 66.474 13.428 1.00 31.17 198 ALA A C 1
ATOM 1519 O O . ALA A 1 198 ? -5.515 66.373 14.597 1.00 31.17 198 ALA A O 1
ATOM 1520 N N . ALA A 1 199 ? -5.043 66.350 12.357 1.00 31.27 199 ALA A N 1
ATOM 1521 C CA . ALA A 1 199 ? -3.576 66.551 12.219 1.00 31.27 199 ALA A CA 1
ATOM 1522 C C . ALA A 1 199 ? -2.613 65.623 13.013 1.00 31.27 199 ALA A C 1
ATOM 1524 O O . ALA A 1 199 ? -2.828 65.408 14.192 1.00 31.27 199 ALA A O 1
ATOM 1525 N N . ALA A 1 200 ? -1.525 65.000 12.524 1.00 30.44 200 ALA A N 1
ATOM 1526 C CA . ALA A 1 200 ? -0.522 65.144 11.442 1.00 30.44 200 ALA A CA 1
ATOM 1527 C C . ALA A 1 200 ? 0.905 65.193 12.066 1.00 30.44 200 ALA A C 1
ATOM 1529 O O . ALA A 1 200 ? 1.067 65.786 13.128 1.00 30.44 200 ALA A O 1
ATOM 1530 N N . ALA A 1 201 ? 1.897 64.645 11.337 1.00 34.06 201 ALA A N 1
ATOM 1531 C CA . ALA A 1 201 ? 3.366 64.568 11.563 1.00 34.06 201 ALA A CA 1
ATOM 1532 C C . ALA A 1 201 ? 3.864 63.372 12.418 1.00 34.06 201 ALA A C 1
ATOM 1534 O O . ALA A 1 201 ? 3.436 63.200 13.552 1.00 34.06 201 ALA A O 1
ATOM 1535 N N . GLU A 1 202 ? 4.571 62.377 11.855 1.00 32.62 202 GLU A N 1
ATOM 1536 C CA . GLU A 1 202 ? 5.986 62.315 11.384 1.00 32.62 202 GLU A CA 1
ATOM 1537 C C . GLU A 1 202 ? 7.033 62.338 12.514 1.00 32.62 202 GLU A C 1
ATOM 1539 O O . GLU A 1 202 ? 7.071 63.279 13.301 1.00 32.62 202 GLU A O 1
ATOM 1544 N N . GLY A 1 203 ? 7.928 61.335 12.543 1.00 30.62 203 GLY A N 1
ATOM 1545 C CA . GLY A 1 203 ? 9.159 61.379 13.346 1.00 30.62 203 GLY A CA 1
ATOM 1546 C C . GLY A 1 203 ? 9.736 60.029 13.792 1.00 30.62 203 GLY A C 1
ATOM 1547 O O . GLY A 1 203 ? 9.462 59.594 14.900 1.00 30.62 203 GLY A O 1
ATOM 1548 N N . ASP A 1 204 ? 10.493 59.410 12.885 1.00 31.03 204 ASP A N 1
ATOM 1549 C CA . ASP A 1 204 ? 11.776 58.680 12.992 1.00 31.03 204 ASP A CA 1
ATOM 1550 C C . ASP A 1 204 ? 12.441 58.240 14.330 1.00 31.03 204 ASP A C 1
ATOM 1552 O O . ASP A 1 204 ? 12.217 58.793 15.403 1.00 31.03 204 ASP A O 1
ATOM 1556 N N . ALA A 1 205 ? 13.421 57.339 14.135 1.00 33.88 205 ALA A N 1
ATOM 1557 C CA . ALA A 1 205 ? 14.518 56.867 14.999 1.00 33.88 205 ALA A CA 1
ATOM 1558 C C . ALA A 1 205 ? 14.211 55.725 16.000 1.00 33.88 205 ALA A C 1
ATOM 1560 O O . ALA A 1 205 ? 13.480 55.881 16.971 1.00 33.88 205 ALA A O 1
ATOM 1561 N N . GLU A 1 206 ? 14.627 54.481 15.727 1.00 33.09 206 GLU A N 1
ATOM 1562 C CA . GLU A 1 206 ? 15.995 53.910 15.782 1.00 33.09 206 GLU A CA 1
ATOM 1563 C C . GLU A 1 206 ? 16.312 53.332 17.177 1.00 33.09 206 GLU A C 1
ATOM 1565 O O . GLU A 1 206 ? 16.433 54.032 18.178 1.00 33.09 206 GLU A O 1
ATOM 1570 N N . GLN A 1 207 ? 16.404 52.000 17.228 1.00 35.38 207 GLN A N 1
ATOM 1571 C CA . GLN A 1 207 ? 16.640 51.191 18.420 1.00 35.38 207 GLN A CA 1
ATOM 1572 C C . GLN A 1 207 ? 18.037 50.574 18.307 1.00 35.38 207 GLN A C 1
ATOM 1574 O O . GLN A 1 207 ? 18.341 49.898 17.326 1.00 35.38 207 GLN A O 1
ATOM 1579 N N . THR A 1 208 ? 18.898 50.790 19.302 1.00 32.00 208 THR A N 1
ATOM 1580 C CA . THR A 1 208 ? 20.176 50.079 19.437 1.00 32.00 208 THR A CA 1
ATOM 1581 C C . THR A 1 208 ? 20.599 49.976 20.903 1.00 32.00 208 THR A C 1
ATOM 1583 O O . THR A 1 208 ? 20.483 50.933 21.663 1.00 32.00 208 THR A O 1
ATOM 1586 N N . ALA A 1 209 ? 21.156 48.797 21.206 1.00 33.25 209 ALA A N 1
ATOM 1587 C CA . ALA A 1 209 ? 22.048 48.418 22.306 1.00 33.25 209 ALA A CA 1
ATOM 1588 C C . ALA A 1 209 ? 21.450 47.959 23.659 1.00 33.25 209 ALA A C 1
ATOM 1590 O O . ALA A 1 209 ? 21.076 48.738 24.528 1.00 33.25 209 ALA A O 1
ATOM 1591 N N . ALA A 1 210 ? 21.525 46.633 23.848 1.00 38.19 210 ALA A N 1
ATOM 1592 C CA . ALA A 1 210 ? 21.945 45.940 25.080 1.00 38.19 210 ALA A CA 1
ATOM 1593 C C . ALA A 1 210 ? 23.365 46.417 25.529 1.00 38.19 210 ALA A C 1
ATOM 1595 O O . ALA A 1 210 ? 24.021 47.034 24.685 1.00 38.19 210 ALA A O 1
ATOM 1596 N N . PRO A 1 211 ? 23.934 46.110 26.732 1.00 48.16 211 PRO A N 1
ATOM 1597 C CA . PRO A 1 211 ? 23.762 44.866 27.510 1.00 48.16 211 PRO A CA 1
ATOM 1598 C C . PRO A 1 211 ? 23.878 44.949 29.066 1.00 48.16 211 PRO A C 1
ATOM 1600 O O . PRO A 1 211 ? 24.084 46.009 29.639 1.00 48.16 211 PRO A O 1
ATOM 1603 N N . ALA A 1 212 ? 23.709 43.769 29.694 1.00 36.06 212 ALA A N 1
ATOM 1604 C CA . ALA A 1 212 ? 24.361 43.176 30.889 1.00 36.06 212 ALA A CA 1
ATOM 1605 C C . ALA A 1 212 ? 24.723 44.036 32.133 1.00 36.06 212 ALA A C 1
ATOM 1607 O O . ALA A 1 212 ? 25.479 44.990 32.029 1.00 36.06 212 ALA A O 1
ATOM 1608 N N . ASP A 1 213 ? 24.306 43.633 33.347 1.00 36.78 213 ASP A N 1
ATOM 1609 C CA . ASP A 1 213 ? 25.045 42.686 34.217 1.00 36.78 213 ASP A CA 1
ATOM 1610 C C . ASP A 1 213 ? 24.470 42.556 35.657 1.00 36.78 213 ASP A C 1
ATOM 1612 O O . ASP A 1 213 ? 24.006 43.504 36.283 1.00 36.78 213 ASP A O 1
ATOM 1616 N N . THR A 1 214 ? 24.541 41.316 36.144 1.00 38.91 214 THR A N 1
ATOM 1617 C CA . THR A 1 214 ? 24.628 40.720 37.498 1.00 38.91 214 THR A CA 1
ATOM 1618 C C . THR A 1 214 ? 24.913 41.606 38.741 1.00 38.91 214 THR A C 1
ATOM 1620 O O . THR A 1 214 ? 25.900 42.332 38.741 1.00 38.91 214 THR A O 1
ATOM 1623 N N . ALA A 1 215 ? 24.182 41.400 39.866 1.00 37.22 215 ALA A N 1
ATOM 1624 C CA . ALA A 1 215 ? 24.739 41.171 41.232 1.00 37.22 215 ALA A CA 1
ATOM 1625 C C . ALA A 1 215 ? 23.699 40.971 42.379 1.00 37.22 215 ALA A C 1
ATOM 1627 O O . ALA A 1 215 ? 22.810 41.782 42.613 1.00 37.22 215 ALA A O 1
ATOM 1628 N N . THR A 1 216 ? 23.931 39.882 43.123 1.00 41.56 216 THR A N 1
ATOM 1629 C CA . THR A 1 216 ? 23.627 39.447 44.510 1.00 41.56 216 THR A CA 1
ATOM 1630 C C . THR A 1 216 ? 23.342 40.488 45.615 1.00 41.56 216 THR A C 1
ATOM 1632 O O . THR A 1 216 ? 24.076 41.465 45.730 1.00 41.56 216 THR A O 1
ATOM 1635 N N . SER A 1 217 ? 22.414 40.178 46.549 1.00 34.78 217 SER A N 1
ATOM 1636 C CA . SER A 1 217 ? 22.642 40.001 48.020 1.00 34.78 217 SER A CA 1
ATOM 1637 C C . SER A 1 217 ? 21.335 39.880 48.832 1.00 34.78 217 SER A C 1
ATOM 1639 O O . SER A 1 217 ? 20.391 40.633 48.621 1.00 34.78 217 SER A O 1
ATOM 1641 N N . ALA A 1 218 ? 21.315 38.947 49.792 1.00 42.09 218 ALA A N 1
ATOM 1642 C CA . ALA A 1 218 ? 20.256 38.705 50.785 1.00 42.09 218 ALA A CA 1
ATOM 1643 C C . ALA A 1 218 ? 20.266 39.718 51.954 1.00 42.09 218 ALA A C 1
ATOM 1645 O O . ALA A 1 218 ? 21.271 40.409 52.146 1.00 42.09 218 ALA A O 1
ATOM 1646 N N . PRO A 1 219 ? 19.199 39.759 52.786 1.00 45.53 219 PRO A N 1
ATOM 1647 C CA . PRO A 1 219 ? 19.407 39.486 54.220 1.00 45.53 219 PRO A CA 1
ATOM 1648 C C . PRO A 1 219 ? 18.253 38.776 54.985 1.00 45.53 219 PRO A C 1
ATOM 1650 O O . PRO A 1 219 ? 17.078 39.054 54.781 1.00 45.53 219 PRO A O 1
ATOM 1653 N N . THR A 1 220 ? 18.680 37.927 55.932 1.00 38.25 220 THR A N 1
ATOM 1654 C CA . THR A 1 220 ? 18.304 37.819 57.367 1.00 38.25 220 THR A CA 1
ATOM 1655 C C . THR A 1 220 ? 16.879 37.450 57.835 1.00 38.25 220 THR A C 1
ATOM 1657 O O . THR A 1 220 ? 15.899 38.143 57.587 1.00 38.25 220 THR A O 1
ATOM 1660 N N . GLU A 1 221 ? 16.837 36.400 58.670 1.00 42.88 221 GLU A N 1
ATOM 1661 C CA . GLU A 1 221 ? 15.708 35.866 59.453 1.00 42.88 221 GLU A CA 1
ATOM 1662 C C . GLU A 1 221 ? 15.434 36.618 60.782 1.00 42.88 221 GLU A C 1
ATOM 1664 O O . GLU A 1 221 ? 16.359 37.081 61.454 1.00 42.88 221 GLU A O 1
ATOM 1669 N N . SER A 1 222 ? 14.165 36.650 61.222 1.00 45.09 222 SER A N 1
ATOM 1670 C CA . SER A 1 222 ? 13.725 36.780 62.633 1.00 45.09 222 SER A CA 1
ATOM 1671 C C . SER A 1 222 ? 12.212 36.471 62.780 1.00 45.09 222 SER A C 1
ATOM 1673 O O . SER A 1 222 ? 11.523 36.455 61.763 1.00 45.09 222 SER A O 1
ATOM 1675 N N . PRO A 1 223 ? 11.668 36.156 63.981 1.00 46.81 223 PRO A N 1
ATOM 1676 C CA . PRO A 1 223 ? 10.859 34.954 64.204 1.00 46.81 223 PRO A CA 1
ATOM 1677 C C . PRO A 1 223 ? 9.331 35.160 64.301 1.00 46.81 223 PRO A C 1
ATOM 1679 O O . PRO A 1 223 ? 8.814 36.272 64.353 1.00 46.81 223 PRO A O 1
ATOM 1682 N N . ALA A 1 224 ? 8.639 34.014 64.337 1.00 42.44 224 ALA A N 1
ATOM 1683 C CA . ALA A 1 224 ? 7.193 33.768 64.293 1.00 42.44 224 ALA A CA 1
ATOM 1684 C C . ALA A 1 224 ? 6.315 34.483 65.345 1.00 42.44 224 ALA A C 1
ATOM 1686 O O . ALA A 1 224 ? 6.760 34.766 66.459 1.00 42.44 224 ALA A O 1
ATOM 1687 N N . PRO A 1 225 ? 5.005 34.615 65.041 1.00 40.66 225 PRO A N 1
ATOM 1688 C CA . PRO A 1 225 ? 4.019 33.948 65.899 1.00 40.66 225 PRO A CA 1
ATOM 1689 C C . PRO A 1 225 ? 2.889 33.191 65.158 1.00 40.66 225 PRO A C 1
ATOM 1691 O O . PRO A 1 225 ? 2.297 33.675 64.201 1.00 40.66 225 PRO A O 1
ATOM 1694 N N . THR A 1 226 ? 2.590 32.009 65.707 1.00 39.09 226 THR A N 1
ATOM 1695 C CA . THR A 1 226 ? 1.275 31.372 65.944 1.00 39.09 226 THR A CA 1
ATOM 1696 C C . THR A 1 226 ? 0.248 31.246 64.805 1.00 39.09 226 THR A C 1
ATOM 1698 O O . THR A 1 226 ? -0.374 32.205 64.360 1.00 39.09 226 THR A O 1
ATOM 1701 N N . ALA A 1 227 ? -0.032 29.988 64.447 1.00 38.94 227 ALA A N 1
ATOM 1702 C CA . ALA A 1 227 ? -1.081 29.571 63.524 1.00 38.94 227 ALA A CA 1
ATOM 1703 C C . ALA A 1 227 ? -2.501 29.881 64.040 1.00 38.94 227 ALA A C 1
ATOM 1705 O O . ALA A 1 227 ? -2.888 29.458 65.129 1.00 38.94 227 ALA A O 1
ATOM 1706 N N . THR A 1 228 ? -3.295 30.542 63.197 1.00 41.09 228 THR A N 1
ATOM 1707 C CA . THR A 1 228 ? -4.766 30.533 63.237 1.00 41.09 228 THR A CA 1
ATOM 1708 C C . THR A 1 228 ? -5.251 29.731 62.026 1.00 41.09 228 THR A C 1
ATOM 1710 O O . THR A 1 228 ? -4.871 30.085 60.909 1.00 41.09 228 THR A O 1
ATOM 1713 N N . PRO A 1 229 ? -6.070 28.675 62.169 1.00 43.94 229 PRO A N 1
ATOM 1714 C CA . PRO A 1 229 ? -6.662 28.007 61.021 1.00 43.94 229 PRO A CA 1
ATOM 1715 C C . PRO A 1 229 ? -7.943 28.744 60.608 1.00 43.94 229 PRO A C 1
ATOM 1717 O O . PRO A 1 229 ? -9.008 28.541 61.183 1.00 43.94 229 PRO A O 1
ATOM 1720 N N . ALA A 1 230 ? -7.836 29.595 59.592 1.00 43.00 230 ALA A N 1
ATOM 1721 C CA . ALA A 1 230 ? -8.967 30.026 58.777 1.00 43.00 230 ALA A CA 1
ATOM 1722 C C . ALA A 1 230 ? -8.525 29.930 57.313 1.00 43.00 230 ALA A C 1
ATOM 1724 O O . ALA A 1 230 ? -7.812 30.794 56.808 1.00 43.00 230 ALA A O 1
ATOM 1725 N N . GLY A 1 231 ? -8.862 28.816 56.662 1.00 40.59 231 GLY A N 1
ATOM 1726 C CA . GLY A 1 231 ? -8.591 28.630 55.239 1.00 40.59 231 GLY A CA 1
ATOM 1727 C C . GLY A 1 231 ? -9.482 29.551 54.392 1.00 40.59 231 GLY A C 1
ATOM 1728 O O . GLY A 1 231 ? -10.665 29.685 54.710 1.00 40.59 231 GLY A O 1
ATOM 1729 N N . PRO A 1 232 ? -8.961 30.186 53.329 1.00 47.19 232 PRO A N 1
ATOM 1730 C CA . PRO A 1 232 ? -9.789 30.893 52.363 1.00 47.19 232 PRO A CA 1
ATOM 1731 C C . PRO A 1 232 ? -10.516 29.896 51.449 1.00 47.19 232 PRO A C 1
ATOM 1733 O O . PRO A 1 232 ? -9.907 28.997 50.869 1.00 47.19 232 PRO A O 1
ATOM 1736 N N . THR A 1 233 ? -11.827 30.078 51.304 1.00 48.94 233 THR A N 1
ATOM 1737 C CA . THR A 1 233 ? -12.641 29.449 50.258 1.00 48.94 233 THR A CA 1
ATOM 1738 C C . THR A 1 233 ? -12.081 29.832 48.887 1.00 48.94 233 THR A C 1
ATOM 1740 O O . THR A 1 233 ? -11.961 31.017 48.581 1.00 48.94 233 THR A O 1
ATOM 1743 N N . ALA A 1 234 ? -11.731 28.841 48.063 1.00 43.72 234 ALA A N 1
ATOM 1744 C CA . ALA A 1 234 ? -11.282 29.068 46.695 1.00 43.72 234 ALA A CA 1
ATOM 1745 C C . ALA A 1 234 ? -12.431 29.627 45.837 1.00 43.72 234 ALA A C 1
ATOM 1747 O O . ALA A 1 234 ? -13.480 28.999 45.693 1.00 43.72 234 ALA A O 1
ATOM 1748 N N . THR A 1 235 ? -12.222 30.809 45.263 1.00 52.94 235 THR A N 1
ATOM 1749 C CA . THR A 1 235 ? -13.056 31.370 44.194 1.00 52.94 235 THR A CA 1
ATOM 1750 C C . THR A 1 235 ? -12.916 30.495 42.940 1.00 52.94 235 THR A C 1
ATOM 1752 O O . THR A 1 235 ? -11.780 30.190 42.565 1.00 52.94 235 THR A O 1
ATOM 1755 N N . PRO A 1 236 ? -14.006 30.077 42.266 1.00 54.84 236 PRO A N 1
ATOM 1756 C CA . PRO A 1 236 ? -13.892 29.311 41.029 1.00 54.84 236 PRO A CA 1
ATOM 1757 C C . PRO A 1 236 ? -13.235 30.157 39.926 1.00 54.84 236 PRO A C 1
ATOM 1759 O O . PRO A 1 236 ? -13.611 31.306 39.695 1.00 54.84 236 PRO A O 1
ATOM 1762 N N . SER A 1 237 ? -12.235 29.572 39.265 1.00 54.19 237 SER A N 1
ATOM 1763 C CA . SER A 1 237 ? -11.556 30.122 38.084 1.00 54.19 237 SER A CA 1
ATOM 1764 C C . SER A 1 237 ? -12.554 30.332 36.932 1.00 54.19 237 SER A C 1
ATOM 1766 O O . SER A 1 237 ? -13.446 29.495 36.770 1.00 54.19 237 SER A O 1
ATOM 1768 N N . PRO A 1 238 ? -12.430 31.393 36.108 1.00 59.53 238 PRO A N 1
ATOM 1769 C CA . PRO A 1 238 ? -13.311 31.595 34.961 1.00 59.53 238 PRO A CA 1
ATOM 1770 C C . PRO A 1 238 ? -13.194 30.431 33.968 1.00 59.53 238 PRO A C 1
ATOM 1772 O O . PRO A 1 238 ? -12.094 30.014 33.601 1.00 59.53 238 PRO A O 1
ATOM 1775 N N . THR A 1 239 ? -14.346 29.911 33.546 1.00 58.09 239 THR A N 1
ATOM 1776 C CA . THR A 1 239 ? -14.485 28.923 32.473 1.00 58.09 239 THR A CA 1
ATOM 1777 C C . THR A 1 239 ? -13.916 29.495 31.176 1.00 58.09 239 THR A C 1
ATOM 1779 O O . THR A 1 239 ? -14.281 30.600 30.777 1.00 58.09 239 THR A O 1
ATOM 1782 N N . ALA A 1 240 ? -13.019 28.752 30.523 1.00 51.12 240 ALA A N 1
ATOM 1783 C CA . ALA A 1 240 ? -12.487 29.117 29.217 1.00 51.12 240 ALA A CA 1
ATOM 1784 C C . ALA A 1 240 ? -13.632 29.233 28.197 1.00 51.12 240 ALA A C 1
ATOM 1786 O O . ALA A 1 240 ? -14.411 28.297 28.013 1.00 51.12 240 ALA A O 1
ATOM 1787 N N . THR A 1 241 ? -13.732 30.389 27.544 1.00 57.88 241 THR A N 1
ATOM 1788 C CA . THR A 1 241 ? -14.561 30.573 26.350 1.00 57.88 241 THR A CA 1
ATOM 1789 C C . THR A 1 241 ? -14.075 29.594 25.276 1.00 57.88 241 THR A C 1
ATOM 1791 O O . THR A 1 241 ? -12.871 29.584 25.010 1.00 57.88 241 THR A O 1
ATOM 1794 N N . PRO A 1 242 ? -14.949 28.771 24.663 1.00 54.31 242 PRO A N 1
ATOM 1795 C CA . PRO A 1 242 ? -14.531 27.891 23.581 1.00 54.31 242 PRO A CA 1
ATOM 1796 C C . PRO A 1 242 ? -14.001 28.735 22.420 1.00 54.31 242 PRO A C 1
ATOM 1798 O O . PRO A 1 242 ? -14.637 29.696 21.983 1.00 54.31 242 PRO A O 1
ATOM 1801 N N . GLU A 1 243 ? -12.805 28.384 21.962 1.00 50.72 243 GLU A N 1
ATOM 1802 C CA . GLU A 1 243 ? -12.171 28.956 20.780 1.00 50.72 243 GLU A CA 1
ATOM 1803 C C . GLU A 1 243 ? -13.111 28.789 19.564 1.00 50.72 243 GLU A C 1
ATOM 1805 O O . GLU A 1 243 ? -13.800 27.767 19.468 1.00 50.72 243 GLU A O 1
ATOM 1810 N N . PRO A 1 244 ? -13.220 29.781 18.657 1.00 48.03 244 PRO A N 1
ATOM 1811 C CA . PRO A 1 244 ? -14.117 29.689 17.511 1.00 48.03 244 PRO A CA 1
ATOM 1812 C C . PRO A 1 244 ? -13.778 28.462 16.661 1.00 48.03 244 PRO A C 1
ATOM 1814 O O . PRO A 1 244 ? -12.695 28.360 16.090 1.00 48.03 244 PRO A O 1
ATOM 1817 N N . THR A 1 245 ? -14.734 27.538 16.563 1.00 46.81 245 THR A N 1
ATOM 1818 C CA . THR A 1 245 ? -14.655 26.374 15.683 1.00 46.81 245 THR A CA 1
ATOM 1819 C C . THR A 1 245 ? -14.553 26.859 14.240 1.00 46.81 245 THR A C 1
ATOM 1821 O O . THR A 1 245 ? -15.474 27.497 13.722 1.00 46.81 245 THR A O 1
ATOM 1824 N N . THR A 1 246 ? -13.427 26.582 13.584 1.00 42.12 246 THR A N 1
ATOM 1825 C CA . THR A 1 246 ? -13.296 26.763 12.139 1.00 42.12 246 THR A CA 1
ATOM 1826 C C . THR A 1 246 ? -14.372 25.919 11.443 1.00 42.12 246 THR A C 1
ATOM 1828 O O . THR A 1 246 ? -14.552 24.752 11.794 1.00 42.12 246 THR A O 1
ATOM 1831 N N . PRO A 1 247 ? -15.145 26.479 10.493 1.00 43.19 247 PRO A N 1
ATOM 1832 C CA . PRO A 1 247 ? -16.139 25.693 9.770 1.00 43.19 247 PRO A CA 1
ATOM 1833 C C . PRO A 1 247 ? -15.434 24.549 9.022 1.00 43.19 247 PRO A C 1
ATOM 1835 O O . PRO A 1 247 ? -14.343 24.773 8.488 1.00 43.19 247 PRO A O 1
ATOM 1838 N N . PRO A 1 248 ? -16.018 23.335 8.967 1.00 45.56 248 PRO A N 1
ATOM 1839 C CA . PRO A 1 248 ? -15.399 22.220 8.265 1.00 45.56 248 PRO A CA 1
ATOM 1840 C C . PRO A 1 248 ? -15.184 22.591 6.795 1.00 45.56 248 PRO A C 1
ATOM 1842 O O . PRO A 1 248 ? -16.092 23.092 6.125 1.00 45.56 248 PRO A O 1
ATOM 1845 N N . THR A 1 249 ? -13.975 22.348 6.287 1.00 52.06 249 THR A N 1
ATOM 1846 C CA . THR A 1 249 ? -13.699 22.430 4.849 1.00 52.06 249 THR A CA 1
ATOM 1847 C C . THR A 1 249 ? -14.642 21.456 4.135 1.00 52.06 249 THR A C 1
ATOM 1849 O O . THR A 1 249 ? -14.677 20.285 4.513 1.00 52.06 249 THR A O 1
ATOM 1852 N N . PRO A 1 250 ? -15.424 21.889 3.128 1.00 59.34 250 PRO A N 1
ATOM 1853 C CA . PRO A 1 250 ? -16.367 21.001 2.460 1.00 59.34 250 PRO A CA 1
ATOM 1854 C C . PRO A 1 250 ? -15.623 19.852 1.771 1.00 59.34 250 PRO A C 1
ATOM 1856 O O . PRO A 1 250 ? -14.740 20.087 0.941 1.00 59.34 250 PRO A O 1
ATOM 1859 N N . THR A 1 251 ? -16.000 18.613 2.096 1.00 72.44 251 THR A N 1
ATOM 1860 C CA . THR A 1 251 ? -15.508 17.406 1.421 1.00 72.44 251 THR A CA 1
ATOM 1861 C C . THR A 1 251 ? -15.780 17.517 -0.085 1.00 72.44 251 THR A C 1
ATOM 1863 O O . THR A 1 251 ? -16.908 17.836 -0.478 1.00 72.44 251 THR A O 1
ATOM 1866 N N . PRO A 1 252 ? -14.781 17.287 -0.958 1.00 76.94 252 PRO A N 1
ATOM 1867 C CA . PRO A 1 252 ? -14.970 17.413 -2.398 1.00 76.94 252 PRO A CA 1
ATOM 1868 C C . PRO A 1 252 ? -15.985 16.389 -2.925 1.00 76.94 252 PRO A C 1
ATOM 1870 O O . PRO A 1 252 ? -16.058 15.248 -2.462 1.00 76.94 252 PRO A O 1
ATOM 1873 N N . GLN A 1 253 ? -16.750 16.785 -3.946 1.00 87.06 253 GLN A N 1
ATOM 1874 C CA . GLN A 1 253 ? -17.612 15.858 -4.685 1.00 87.06 253 GLN A CA 1
ATOM 1875 C C . GLN A 1 253 ? -16.781 14.745 -5.346 1.00 87.06 253 GLN A C 1
ATOM 1877 O O . GLN A 1 253 ? -15.607 14.946 -5.643 1.00 87.06 253 GLN A O 1
ATOM 1882 N N . ALA A 1 254 ? -17.394 13.585 -5.601 1.00 85.62 254 ALA A N 1
ATOM 1883 C CA . ALA A 1 254 ? -16.709 12.361 -6.035 1.00 85.62 254 ALA A CA 1
ATOM 1884 C C . ALA A 1 254 ? -15.747 12.545 -7.229 1.00 85.62 254 ALA A C 1
ATOM 1886 O O . ALA A 1 254 ? -14.594 12.128 -7.162 1.00 85.62 254 ALA A O 1
ATOM 1887 N N . GLU A 1 255 ? -16.194 13.198 -8.306 1.00 87.44 255 GLU A N 1
ATOM 1888 C CA . GLU A 1 255 ? -15.370 13.413 -9.507 1.00 87.44 255 GLU A CA 1
ATOM 1889 C C . GLU A 1 255 ? -14.181 14.347 -9.233 1.00 87.44 255 GLU A C 1
ATOM 1891 O O . GLU A 1 255 ? -13.050 14.086 -9.646 1.00 87.44 255 GLU A O 1
ATOM 1896 N N . GLU A 1 256 ? -14.418 15.400 -8.455 1.00 89.69 256 GLU A N 1
ATOM 1897 C CA . GLU A 1 256 ? -13.379 16.338 -8.038 1.00 89.69 256 GLU A CA 1
ATOM 1898 C C . GLU A 1 256 ? -12.369 15.680 -7.085 1.00 89.69 256 GLU A C 1
ATOM 1900 O O . GLU A 1 256 ? -11.168 15.936 -7.186 1.00 89.69 256 GLU A O 1
ATOM 1905 N N . ALA A 1 257 ? -12.830 14.801 -6.192 1.00 91.25 257 ALA A N 1
ATOM 1906 C CA . ALA A 1 257 ? -11.971 14.040 -5.293 1.00 91.25 257 ALA A CA 1
ATOM 1907 C C . ALA A 1 257 ? -11.021 13.126 -6.078 1.00 91.25 257 ALA A C 1
ATOM 1909 O O .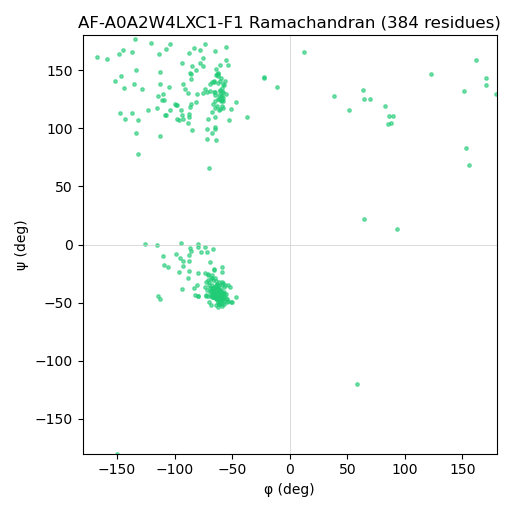 ALA A 1 257 ? -9.819 13.148 -5.829 1.00 91.25 257 ALA A O 1
ATOM 1910 N N . LEU A 1 258 ? -11.527 12.389 -7.074 1.00 93.44 258 LEU A N 1
ATOM 1911 C CA . LEU A 1 258 ? -10.716 11.514 -7.930 1.00 93.44 258 LEU A CA 1
ATOM 1912 C C . LEU A 1 258 ? -9.650 12.294 -8.710 1.00 93.44 258 LEU A C 1
ATOM 1914 O O . LEU A 1 258 ? -8.488 11.884 -8.766 1.00 93.44 258 LEU A O 1
ATOM 1918 N N . ARG A 1 259 ? -10.020 13.452 -9.272 1.00 94.00 259 ARG A N 1
ATOM 1919 C CA . ARG A 1 259 ? -9.073 14.334 -9.966 1.00 94.00 259 ARG A CA 1
ATOM 1920 C C . ARG A 1 259 ? -7.971 14.820 -9.020 1.00 94.00 259 ARG A C 1
ATOM 1922 O O . ARG A 1 259 ? -6.789 14.667 -9.326 1.00 94.00 259 ARG A O 1
ATOM 1929 N N . ARG A 1 260 ? -8.349 15.358 -7.855 1.00 93.50 260 ARG A N 1
ATOM 1930 C CA . ARG A 1 260 ? -7.399 15.855 -6.845 1.00 93.50 260 ARG A CA 1
ATOM 1931 C C . ARG A 1 260 ? -6.511 14.753 -6.280 1.00 93.50 260 ARG A C 1
ATOM 1933 O O . ARG A 1 260 ? -5.335 14.999 -6.044 1.00 93.50 260 ARG A O 1
ATOM 1940 N N . GLN A 1 261 ? -7.039 13.545 -6.098 1.00 95.62 261 GLN A N 1
ATOM 1941 C CA . GLN A 1 261 ? -6.266 12.390 -5.646 1.00 95.62 261 GLN A CA 1
ATOM 1942 C C . GLN A 1 261 ? -5.099 12.111 -6.600 1.00 95.62 261 GLN A C 1
ATOM 1944 O O . GLN A 1 261 ? -3.964 11.940 -6.157 1.00 95.62 261 GLN A O 1
ATOM 1949 N N . GLY A 1 262 ? -5.363 12.114 -7.912 1.00 95.50 262 GLY A N 1
ATOM 1950 C CA . GLY A 1 262 ? -4.322 11.973 -8.927 1.00 95.50 262 GLY A CA 1
ATOM 1951 C C . GLY A 1 262 ? -3.247 13.052 -8.803 1.00 95.50 262 GLY A C 1
ATOM 1952 O O . GLY A 1 262 ? -2.066 12.728 -8.745 1.00 95.50 262 GLY A O 1
ATOM 1953 N N . GLU A 1 263 ? -3.656 14.314 -8.679 1.00 95.44 263 GLU A N 1
ATOM 1954 C CA . GLU A 1 263 ? -2.738 15.454 -8.551 1.00 95.44 263 GLU A CA 1
ATOM 1955 C C . GLU A 1 263 ? -1.861 15.375 -7.297 1.00 95.44 263 GLU A C 1
ATOM 1957 O O . GLU A 1 263 ? -0.652 15.592 -7.387 1.00 95.44 263 GLU A O 1
ATOM 1962 N N . VAL A 1 264 ? -2.443 15.003 -6.153 1.00 96.12 264 VAL A N 1
ATOM 1963 C CA . VAL A 1 264 ? -1.724 14.801 -4.886 1.00 96.12 264 VAL A CA 1
ATOM 1964 C C . VAL A 1 264 ? -0.671 13.700 -5.024 1.00 96.12 264 VAL A C 1
ATOM 1966 O O . VAL A 1 264 ? 0.485 13.906 -4.654 1.00 96.12 264 VAL A O 1
ATOM 1969 N N . ILE A 1 265 ? -1.034 12.550 -5.602 1.00 97.25 265 ILE A N 1
ATOM 1970 C CA . ILE A 1 265 ? -0.106 11.426 -5.808 1.00 97.25 265 ILE A CA 1
ATOM 1971 C C . ILE A 1 265 ? 1.034 11.836 -6.746 1.00 97.25 265 ILE A C 1
ATOM 1973 O O . ILE A 1 265 ? 2.206 11.619 -6.431 1.00 97.25 265 ILE A O 1
ATOM 1977 N N . THR A 1 266 ? 0.712 12.470 -7.877 1.00 97.19 266 THR A N 1
ATOM 1978 C CA . THR A 1 266 ? 1.715 12.944 -8.835 1.00 97.19 266 THR A CA 1
ATOM 1979 C C . THR A 1 266 ? 2.643 13.978 -8.194 1.00 97.19 266 THR A C 1
ATOM 1981 O O . THR A 1 266 ? 3.857 13.941 -8.413 1.00 97.19 266 THR A O 1
ATOM 1984 N N . ARG A 1 267 ? 2.116 14.905 -7.384 1.00 96.38 267 ARG A N 1
ATOM 1985 C CA . ARG A 1 267 ? 2.929 15.900 -6.675 1.00 96.38 267 ARG A CA 1
ATOM 1986 C C . ARG A 1 267 ? 3.894 15.230 -5.702 1.00 96.38 267 ARG A C 1
ATOM 1988 O O . ARG A 1 267 ? 5.093 15.481 -5.780 1.00 96.38 267 ARG A O 1
ATOM 1995 N N . MET A 1 268 ? 3.389 14.333 -4.865 1.00 96.50 268 MET A N 1
ATOM 1996 C CA . MET A 1 268 ? 4.183 13.608 -3.877 1.00 96.50 268 MET A CA 1
ATOM 1997 C C . MET A 1 268 ? 5.284 12.757 -4.529 1.00 96.50 268 MET A C 1
ATOM 1999 O O . MET A 1 268 ? 6.429 12.778 -4.079 1.00 96.50 268 MET A O 1
ATOM 2003 N N . PHE A 1 269 ? 4.995 12.090 -5.653 1.00 97.81 269 PHE A N 1
ATOM 2004 C CA . PHE A 1 269 ? 6.013 11.377 -6.430 1.00 97.81 269 PHE A CA 1
ATOM 2005 C C . PHE A 1 269 ? 7.094 12.317 -6.995 1.00 97.81 269 PHE A C 1
ATOM 2007 O O . PHE A 1 269 ? 8.286 11.999 -6.962 1.00 97.81 269 PHE A O 1
ATOM 2014 N N . ASN A 1 270 ? 6.705 13.493 -7.496 1.00 96.62 270 ASN A N 1
ATOM 2015 C CA . ASN A 1 270 ? 7.659 14.490 -7.985 1.00 96.62 270 ASN A CA 1
ATOM 2016 C C . ASN A 1 270 ? 8.541 15.055 -6.863 1.00 96.62 270 ASN A C 1
ATOM 2018 O O . ASN A 1 270 ? 9.736 15.273 -7.087 1.00 96.62 270 ASN A O 1
ATOM 2022 N N . ASP A 1 271 ? 7.979 15.259 -5.672 1.00 95.38 271 ASP A N 1
ATOM 2023 C CA . ASP A 1 271 ? 8.735 15.695 -4.501 1.00 95.38 271 ASP A CA 1
ATOM 2024 C C . ASP A 1 271 ? 9.731 14.602 -4.079 1.00 95.38 271 ASP A C 1
ATOM 2026 O O . ASP A 1 271 ? 10.917 14.895 -3.947 1.00 95.38 271 ASP A O 1
ATOM 2030 N N . TYR A 1 272 ? 9.323 13.326 -4.023 1.00 96.94 272 TYR A N 1
ATOM 2031 C CA . TYR A 1 272 ? 10.240 12.192 -3.814 1.00 96.94 272 TYR A CA 1
ATOM 2032 C C . TYR A 1 272 ? 11.387 12.173 -4.834 1.00 96.94 272 TYR A C 1
ATOM 2034 O O . TYR A 1 272 ? 12.557 12.098 -4.454 1.00 96.94 272 TYR A O 1
ATOM 2042 N N . ARG A 1 273 ? 11.079 12.295 -6.132 1.00 96.50 273 ARG A N 1
ATOM 2043 C CA . ARG A 1 273 ? 12.104 12.338 -7.185 1.00 96.50 273 ARG A CA 1
ATOM 2044 C C . ARG A 1 273 ? 13.094 13.481 -6.957 1.00 96.50 273 ARG A C 1
ATOM 2046 O O . ARG A 1 273 ? 14.292 13.293 -7.152 1.00 96.50 273 ARG A O 1
ATOM 2053 N N . THR A 1 274 ? 12.593 14.644 -6.549 1.00 94.69 274 THR A N 1
ATOM 2054 C CA . THR A 1 274 ? 13.423 15.810 -6.226 1.00 94.69 274 THR A CA 1
ATOM 2055 C C . THR A 1 274 ? 14.332 15.516 -5.033 1.00 94.69 274 THR A C 1
ATOM 2057 O O . THR A 1 274 ? 15.529 15.769 -5.117 1.00 94.69 274 THR A O 1
ATOM 2060 N N . GLN A 1 275 ? 13.812 14.900 -3.965 1.00 93.88 275 GLN A N 1
ATOM 2061 C CA . GLN A 1 275 ? 14.617 14.522 -2.798 1.00 93.88 275 GLN A CA 1
ATOM 2062 C C . GLN A 1 275 ? 15.735 13.531 -3.159 1.00 93.88 275 GLN A C 1
ATOM 2064 O O . GLN A 1 275 ? 16.876 13.713 -2.744 1.00 93.88 275 GLN A O 1
ATOM 2069 N N . ILE A 1 276 ? 15.460 12.525 -3.997 1.00 95.88 276 ILE A N 1
ATOM 2070 C CA . ILE A 1 276 ? 16.495 11.583 -4.459 1.00 95.88 276 ILE A CA 1
ATOM 2071 C C . ILE A 1 276 ? 17.611 12.297 -5.230 1.00 95.88 276 ILE A C 1
ATOM 2073 O O . ILE A 1 276 ? 18.787 12.000 -5.019 1.00 95.88 276 ILE A O 1
ATOM 2077 N N . GLN A 1 277 ? 17.260 13.269 -6.072 1.00 94.56 277 GLN A N 1
ATOM 2078 C CA . GLN A 1 277 ? 18.237 14.066 -6.820 1.00 94.56 277 GLN A CA 1
ATOM 2079 C C . GLN A 1 277 ? 19.066 14.997 -5.925 1.00 94.56 277 GLN A C 1
ATOM 2081 O O . GLN A 1 277 ? 20.210 15.291 -6.264 1.00 94.56 277 GLN A O 1
ATOM 2086 N N . LEU A 1 278 ? 18.515 15.455 -4.795 1.00 93.06 278 LEU A N 1
ATOM 2087 C CA . LEU A 1 278 ? 19.261 16.235 -3.803 1.00 93.06 278 LEU A CA 1
ATOM 2088 C C . LEU A 1 278 ? 20.300 15.383 -3.061 1.00 93.06 278 LEU A C 1
ATOM 2090 O O . LEU A 1 278 ? 21.373 15.885 -2.740 1.00 93.06 278 LEU A O 1
ATOM 2094 N N . ILE A 1 279 ? 20.000 14.104 -2.812 1.00 92.19 279 ILE A N 1
ATOM 2095 C CA . ILE A 1 279 ? 20.923 13.160 -2.161 1.00 92.19 279 ILE A CA 1
ATOM 2096 C C . ILE A 1 279 ? 22.083 12.808 -3.095 1.00 92.19 279 ILE A C 1
ATOM 2098 O O . ILE A 1 279 ? 23.245 12.856 -2.697 1.00 92.19 279 ILE A O 1
ATOM 2102 N N . ASP A 1 280 ? 21.766 12.439 -4.335 1.00 92.19 280 ASP A N 1
ATOM 2103 C CA . ASP A 1 280 ? 22.745 12.174 -5.385 1.00 92.19 280 ASP A CA 1
ATOM 2104 C C . ASP A 1 280 ? 22.142 12.566 -6.747 1.00 92.19 280 ASP A C 1
ATOM 2106 O O . ASP A 1 280 ? 21.221 11.898 -7.228 1.00 92.19 280 ASP A O 1
ATOM 2110 N N . PRO A 1 281 ? 22.679 13.604 -7.418 1.00 93.44 281 PRO A N 1
ATOM 2111 C CA . PRO A 1 281 ? 22.168 14.069 -8.707 1.00 93.44 281 PRO A CA 1
ATOM 2112 C C . PRO A 1 281 ? 22.169 13.020 -9.828 1.00 93.44 281 PRO A C 1
ATOM 2114 O O . PRO A 1 281 ? 21.484 13.207 -10.834 1.00 93.44 281 PRO A O 1
ATOM 2117 N N . GLN A 1 282 ? 22.954 11.943 -9.710 1.00 92.69 282 GLN A N 1
ATOM 2118 C CA . GLN A 1 282 ? 22.998 10.847 -10.687 1.00 92.69 282 GLN A CA 1
ATOM 2119 C C . GLN A 1 282 ? 22.092 9.668 -10.310 1.00 92.69 282 GLN A C 1
ATOM 2121 O O . GLN A 1 282 ? 21.861 8.774 -11.135 1.00 92.69 282 GLN A O 1
ATOM 2126 N N . ARG A 1 283 ? 21.564 9.646 -9.083 1.00 91.06 283 ARG A N 1
ATOM 2127 C CA . ARG A 1 283 ? 20.742 8.548 -8.589 1.00 91.06 283 ARG A CA 1
ATOM 2128 C C . ARG A 1 283 ? 19.362 8.578 -9.228 1.00 91.06 283 ARG A C 1
ATOM 2130 O O . ARG A 1 283 ? 18.701 9.610 -9.334 1.00 91.06 283 ARG A O 1
ATOM 2137 N N . ARG A 1 284 ? 18.919 7.403 -9.671 1.00 92.44 284 ARG A N 1
ATOM 2138 C CA . ARG A 1 284 ? 17.581 7.213 -10.231 1.00 92.44 284 ARG A CA 1
ATOM 2139 C C . ARG A 1 284 ? 16.619 6.781 -9.125 1.00 92.44 284 ARG A C 1
ATOM 2141 O O . ARG A 1 284 ? 17.013 5.923 -8.333 1.00 92.44 284 ARG A O 1
ATOM 2148 N N . PRO A 1 285 ? 15.387 7.321 -9.097 1.00 94.56 285 PRO A N 1
ATOM 2149 C CA . PRO A 1 285 ? 14.356 6.835 -8.190 1.00 94.56 285 PRO A CA 1
ATOM 2150 C C . PRO A 1 285 ? 14.067 5.360 -8.482 1.00 94.56 285 PRO A C 1
ATOM 2152 O O . PRO A 1 285 ? 13.922 4.976 -9.647 1.00 94.56 285 PRO A O 1
ATOM 2155 N N . GLN A 1 286 ? 14.013 4.538 -7.437 1.00 96.88 286 GLN A N 1
ATOM 2156 C CA . GLN A 1 286 ? 13.721 3.106 -7.554 1.00 96.88 286 GLN A CA 1
ATOM 2157 C C . GLN A 1 286 ? 12.214 2.813 -7.529 1.00 96.88 286 GLN A C 1
ATOM 2159 O O . GLN A 1 286 ? 11.765 1.782 -8.046 1.00 96.88 286 GLN A O 1
ATOM 2164 N N . LEU A 1 287 ? 11.426 3.733 -6.966 1.00 97.69 287 LEU A N 1
ATOM 2165 C CA . LEU A 1 287 ? 9.967 3.691 -6.960 1.00 97.69 287 LEU A CA 1
ATOM 2166 C C . LEU A 1 287 ? 9.378 4.477 -8.132 1.00 97.69 287 LEU A C 1
ATOM 2168 O O . LEU A 1 287 ? 9.989 5.393 -8.683 1.00 97.69 287 LEU A O 1
ATOM 2172 N N . THR A 1 288 ? 8.159 4.108 -8.493 1.00 97.94 288 THR A N 1
ATOM 2173 C CA . THR A 1 288 ? 7.354 4.706 -9.556 1.00 97.94 288 THR A CA 1
ATOM 2174 C C . THR A 1 288 ? 6.132 5.404 -8.968 1.00 97.94 288 THR A C 1
ATOM 2176 O O . THR A 1 288 ? 5.737 5.133 -7.836 1.00 97.94 288 THR A O 1
ATOM 2179 N N . GLU A 1 289 ? 5.483 6.270 -9.746 1.00 97.88 289 GLU A N 1
ATOM 2180 C CA . GLU A 1 289 ? 4.209 6.879 -9.340 1.00 97.88 289 GLU A CA 1
ATOM 2181 C C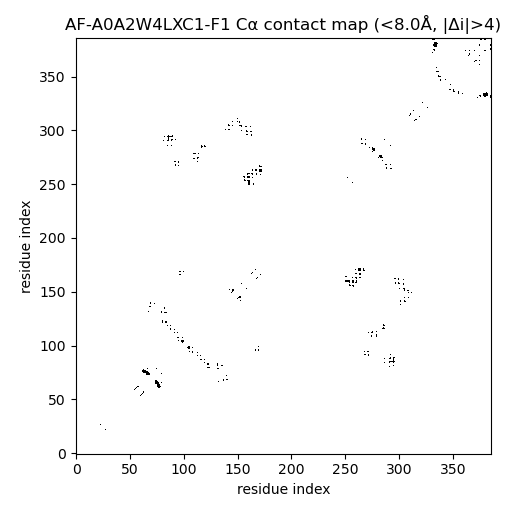 . GLU A 1 289 ? 3.124 5.824 -9.058 1.00 97.88 289 GLU A C 1
ATOM 2183 O O . GLU A 1 289 ? 2.295 6.004 -8.169 1.00 97.88 289 GLU A O 1
ATOM 2188 N N . GLU A 1 290 ? 3.151 4.697 -9.775 1.00 98.06 290 GLU A N 1
ATOM 2189 C CA . GLU A 1 290 ? 2.234 3.579 -9.542 1.00 98.06 290 GLU A CA 1
ATOM 2190 C C . GLU A 1 290 ? 2.444 2.946 -8.159 1.00 98.06 290 GLU A C 1
ATOM 2192 O O . GLU A 1 290 ? 1.469 2.601 -7.497 1.00 98.06 290 GLU A O 1
ATOM 2197 N N . ASP A 1 291 ? 3.686 2.869 -7.669 1.00 98.38 291 ASP A N 1
ATOM 2198 C CA . ASP A 1 291 ? 3.966 2.371 -6.316 1.00 98.38 291 ASP A CA 1
ATOM 2199 C C . ASP A 1 291 ? 3.337 3.288 -5.247 1.00 98.38 291 ASP A C 1
ATOM 2201 O O . ASP A 1 291 ? 2.706 2.798 -4.309 1.00 98.38 291 ASP A O 1
ATOM 2205 N N . PHE A 1 292 ? 3.435 4.615 -5.417 1.00 98.25 292 PHE A N 1
ATOM 2206 C CA . PHE A 1 292 ? 2.769 5.591 -4.539 1.00 98.25 292 PHE A CA 1
ATOM 2207 C C . PHE A 1 292 ? 1.249 5.464 -4.610 1.00 98.25 292 PHE A C 1
ATOM 2209 O O . PHE A 1 292 ? 0.580 5.434 -3.577 1.00 98.25 292 PHE A O 1
ATOM 2216 N N . ARG A 1 293 ? 0.701 5.351 -5.824 1.00 98.06 293 ARG A N 1
ATOM 2217 C CA . ARG A 1 293 ? -0.734 5.161 -6.044 1.00 98.06 293 ARG A CA 1
ATOM 2218 C C . ARG A 1 293 ? -1.243 3.916 -5.327 1.00 98.06 293 ARG A C 1
ATOM 2220 O O . ARG A 1 293 ? -2.198 4.015 -4.565 1.00 98.06 293 ARG A O 1
ATOM 2227 N N . ASN A 1 294 ? -0.592 2.775 -5.534 1.00 97.25 294 ASN A N 1
ATOM 2228 C CA . ASN A 1 294 ? -0.994 1.505 -4.937 1.00 97.25 294 ASN A CA 1
ATOM 2229 C C . ASN A 1 294 ? -0.894 1.550 -3.407 1.00 97.25 294 ASN A C 1
ATOM 2231 O O . ASN A 1 294 ? -1.837 1.151 -2.726 1.00 97.25 294 ASN A O 1
ATOM 2235 N N . GLY A 1 295 ? 0.203 2.088 -2.862 1.00 96.38 295 GLY A N 1
ATOM 2236 C CA . GLY A 1 295 ? 0.408 2.182 -1.413 1.00 96.38 295 GLY A CA 1
ATOM 2237 C C . GLY A 1 295 ? -0.622 3.066 -0.716 1.00 96.38 295 GLY A C 1
ATOM 2238 O O . GLY A 1 295 ? -1.186 2.673 0.306 1.00 96.38 295 GLY A O 1
ATOM 2239 N N . LEU A 1 296 ? -0.909 4.235 -1.291 1.00 97.31 296 LEU A N 1
ATOM 2240 C CA . LEU A 1 296 ? -1.867 5.178 -0.719 1.00 97.31 296 LEU A CA 1
ATOM 2241 C C . LEU A 1 296 ? -3.309 4.695 -0.886 1.00 97.31 296 LEU A C 1
ATOM 2243 O O . LEU A 1 296 ? -4.066 4.727 0.080 1.00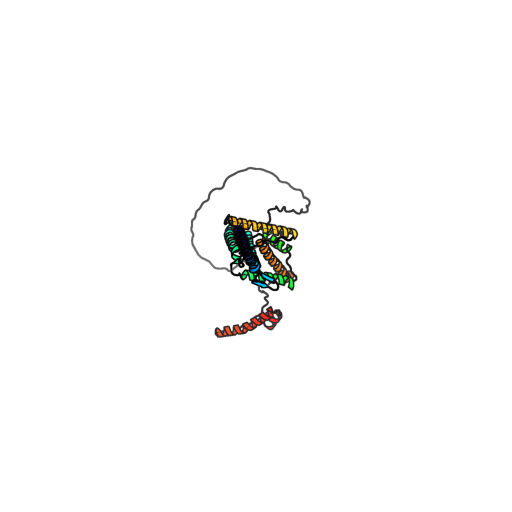 97.31 296 LEU A O 1
ATOM 2247 N N . ILE A 1 297 ? -3.693 4.183 -2.060 1.00 96.88 297 ILE A N 1
ATOM 2248 C CA . ILE A 1 297 ? -5.039 3.624 -2.262 1.00 96.88 297 ILE A CA 1
ATOM 2249 C C . ILE A 1 297 ? -5.282 2.464 -1.296 1.00 96.88 297 ILE A C 1
ATOM 2251 O O . ILE A 1 297 ? -6.316 2.447 -0.635 1.00 96.88 297 ILE A O 1
ATOM 2255 N N . ALA A 1 298 ? -4.331 1.538 -1.141 1.00 95.88 298 ALA A N 1
ATOM 2256 C CA . ALA A 1 298 ? -4.480 0.417 -0.213 1.00 95.88 298 ALA A CA 1
ATOM 2257 C C . ALA A 1 298 ? -4.607 0.875 1.253 1.00 95.88 298 ALA A C 1
ATOM 2259 O O . ALA A 1 298 ? -5.397 0.309 2.013 1.00 95.88 298 ALA A O 1
ATOM 2260 N N . GLN A 1 299 ? -3.859 1.910 1.657 1.00 96.06 299 GLN A N 1
ATOM 2261 C CA . GLN A 1 299 ? -3.975 2.507 2.990 1.00 96.06 299 GLN A CA 1
ATOM 2262 C C . GLN A 1 299 ? -5.369 3.097 3.222 1.00 96.06 299 GLN A C 1
ATOM 2264 O O . GLN A 1 299 ? -6.030 2.741 4.199 1.00 96.06 299 GLN A O 1
ATOM 2269 N N . PHE A 1 300 ? -5.820 3.974 2.325 1.00 97.38 300 PHE A N 1
ATOM 2270 C CA . PHE A 1 300 ? -7.094 4.673 2.478 1.00 97.38 300 PHE A CA 1
ATOM 2271 C C . PHE A 1 300 ? -8.296 3.751 2.275 1.00 97.38 300 PHE A C 1
ATOM 2273 O O . PHE A 1 300 ? -9.307 3.913 2.948 1.00 97.38 300 PHE A O 1
ATOM 2280 N N . GLN A 1 301 ? -8.176 2.714 1.445 1.00 97.12 301 GLN A N 1
ATOM 2281 C CA . GLN A 1 301 ? -9.179 1.656 1.357 1.00 97.12 301 GLN A CA 1
ATOM 2282 C C . GLN A 1 301 ? -9.369 0.962 2.706 1.00 97.12 301 GLN A C 1
ATOM 2284 O O . GLN A 1 301 ? -10.503 0.792 3.149 1.00 97.12 301 GLN A O 1
ATOM 2289 N N . ARG A 1 302 ? -8.278 0.582 3.386 1.00 96.06 302 ARG A N 1
ATOM 2290 C CA . ARG A 1 302 ? -8.367 -0.016 4.726 1.00 96.06 302 ARG A CA 1
ATOM 2291 C C . ARG A 1 302 ? -9.030 0.945 5.710 1.00 96.06 302 ARG A C 1
ATOM 2293 O O . ARG A 1 302 ? -9.889 0.507 6.461 1.00 96.06 302 ARG A O 1
ATOM 2300 N N . GLN A 1 303 ? -8.645 2.220 5.699 1.00 96.06 303 GLN A N 1
ATOM 2301 C CA . GLN A 1 303 ? -9.223 3.243 6.575 1.00 96.06 303 GLN A CA 1
ATOM 2302 C C . GLN A 1 303 ? -10.736 3.373 6.372 1.00 96.06 303 GLN A C 1
ATOM 2304 O O . GLN A 1 303 ? -11.480 3.192 7.329 1.00 96.06 303 GLN A O 1
ATOM 2309 N N . VAL A 1 304 ? -11.185 3.562 5.127 1.00 97.19 304 VAL A N 1
ATOM 2310 C CA . VAL A 1 304 ? -12.612 3.673 4.781 1.00 97.19 304 VAL A CA 1
ATOM 2311 C C . VAL A 1 304 ? -13.386 2.418 5.189 1.00 97.19 304 VAL A C 1
ATOM 2313 O O . VAL A 1 304 ? -14.492 2.509 5.713 1.00 97.19 304 VAL A O 1
ATOM 2316 N N . LEU A 1 305 ? -12.823 1.224 4.967 1.00 96.81 305 LEU A N 1
ATOM 2317 C CA . LEU A 1 305 ? -13.474 -0.022 5.378 1.00 96.81 305 LEU A CA 1
ATOM 2318 C C . LEU A 1 305 ? -13.600 -0.127 6.899 1.00 96.81 305 LEU A C 1
ATOM 2320 O O . LEU A 1 305 ? -14.663 -0.498 7.389 1.00 96.81 305 LEU A O 1
ATOM 2324 N N . VAL A 1 306 ? -12.533 0.184 7.637 1.00 94.94 306 VAL A N 1
ATOM 2325 C CA . VAL A 1 306 ? -12.525 0.129 9.106 1.00 94.94 306 VAL A CA 1
ATOM 2326 C C . VAL A 1 306 ? -13.517 1.128 9.690 1.00 94.94 306 VAL A C 1
ATOM 2328 O O . VAL A 1 306 ? -14.288 0.748 10.564 1.00 94.94 306 VAL A O 1
ATOM 2331 N N . GLU A 1 307 ? -13.548 2.356 9.177 1.00 93.75 307 GLU A N 1
ATOM 2332 C CA . GLU A 1 307 ? -14.490 3.398 9.594 1.00 93.75 307 GLU A CA 1
ATOM 2333 C C . GLU A 1 307 ? -15.939 2.944 9.392 1.00 93.75 307 GLU A C 1
ATOM 2335 O O . GLU A 1 307 ? -16.715 2.899 10.344 1.00 93.75 307 GLU A O 1
ATOM 2340 N N . LYS A 1 308 ? -16.280 2.454 8.196 1.00 93.75 308 LYS A N 1
ATOM 2341 C CA . LYS A 1 308 ? -17.624 1.931 7.912 1.00 93.75 308 LYS A CA 1
ATOM 2342 C C . LYS A 1 308 ? -18.000 0.724 8.771 1.00 93.75 308 LYS A C 1
ATOM 2344 O O . LYS A 1 308 ? -19.153 0.588 9.180 1.00 93.75 308 LYS A O 1
ATOM 2349 N N . ILE A 1 309 ? -17.056 -0.186 9.025 1.00 92.62 309 ILE A N 1
ATOM 2350 C CA . ILE A 1 309 ? -17.287 -1.321 9.929 1.00 92.62 309 ILE A CA 1
ATOM 2351 C C . ILE A 1 309 ? -17.555 -0.802 11.344 1.00 92.62 309 ILE A C 1
ATOM 2353 O O . ILE A 1 309 ? -18.486 -1.271 11.997 1.00 92.62 309 ILE A O 1
ATOM 2357 N N . GLN A 1 310 ? -16.778 0.171 11.815 1.00 89.38 310 GLN A N 1
ATOM 2358 C CA . GLN A 1 310 ? -16.943 0.756 13.138 1.00 89.38 310 GLN A CA 1
ATOM 2359 C C . GLN A 1 310 ? -18.299 1.454 13.281 1.00 89.38 310 GLN A C 1
ATOM 2361 O O . GLN A 1 310 ? -19.004 1.169 14.243 1.00 89.38 310 GLN A O 1
ATOM 2366 N N . GLU A 1 311 ? -18.709 2.275 12.313 1.00 88.81 311 GLU A N 1
ATOM 2367 C CA . GLU A 1 311 ? -20.041 2.899 12.279 1.00 88.81 311 GLU A CA 1
ATOM 2368 C C . GLU A 1 311 ? -21.166 1.858 12.322 1.00 88.81 311 GLU A C 1
ATOM 2370 O O . GLU A 1 311 ? -22.209 2.059 12.949 1.00 88.81 311 GLU A O 1
ATOM 2375 N N . ARG A 1 312 ? -20.957 0.714 11.659 1.00 87.25 312 ARG A N 1
ATOM 2376 C CA . ARG A 1 312 ? -21.925 -0.383 11.637 1.00 87.25 312 ARG A CA 1
ATOM 2377 C C . ARG A 1 312 ? -22.008 -1.123 12.972 1.00 87.25 312 ARG A C 1
ATOM 2379 O O . ARG A 1 312 ? -23.107 -1.527 13.353 1.00 87.25 312 ARG A O 1
ATOM 2386 N N . LEU A 1 313 ? -20.874 -1.335 13.640 1.00 85.31 313 LEU A N 1
ATOM 2387 C CA . LEU A 1 313 ? -20.778 -2.058 14.913 1.00 85.31 313 LEU A CA 1
ATOM 2388 C C . LEU A 1 313 ? -21.151 -1.189 16.118 1.00 85.31 313 LEU A C 1
ATOM 2390 O O . LEU A 1 313 ? -21.734 -1.694 17.074 1.00 85.31 313 LEU A O 1
ATOM 2394 N N . VAL A 1 314 ? -20.832 0.103 16.066 1.00 83.19 314 VAL A N 1
ATOM 2395 C CA . VAL A 1 314 ? -21.088 1.084 17.123 1.00 83.19 314 VAL A CA 1
ATOM 2396 C C . VAL A 1 314 ? -21.742 2.321 16.497 1.00 83.19 314 VAL A C 1
ATOM 2398 O O . VAL A 1 314 ? -21.078 3.335 16.283 1.00 83.19 314 VAL A O 1
ATOM 2401 N N . PRO A 1 315 ? -23.050 2.270 16.184 1.00 76.06 315 PRO A N 1
ATOM 2402 C CA . PRO A 1 315 ? -23.770 3.452 15.718 1.00 76.06 315 PRO A CA 1
ATOM 2403 C C . PRO A 1 315 ? -23.654 4.576 16.758 1.00 76.06 315 PRO A C 1
ATOM 2405 O O . PRO A 1 315 ? -23.833 4.301 17.943 1.00 76.06 315 PRO A O 1
ATOM 2408 N N . GLU A 1 316 ? -23.417 5.832 16.368 1.00 65.38 316 GLU A N 1
ATOM 2409 C CA . GLU A 1 316 ? -23.230 6.943 17.329 1.00 65.38 316 GLU A CA 1
ATOM 2410 C C . GLU A 1 316 ? -24.378 7.064 18.347 1.00 65.38 316 GLU A C 1
ATOM 2412 O O . GLU A 1 316 ? -24.153 7.329 19.524 1.00 65.38 316 GLU A O 1
ATOM 2417 N N . GLY A 1 317 ? -25.615 6.773 17.929 1.00 65.19 317 GLY A N 1
ATOM 2418 C CA . GLY A 1 317 ? -26.782 6.769 18.819 1.00 65.19 317 GLY A CA 1
ATOM 2419 C C . GLY A 1 317 ? -26.843 5.606 19.821 1.00 65.19 317 GLY A C 1
ATOM 2420 O O . GLY A 1 317 ? -27.740 5.584 20.659 1.00 65.19 317 GLY A O 1
ATOM 2421 N N . SER A 1 318 ? -25.934 4.632 19.730 1.00 65.81 318 SER A N 1
ATOM 2422 C CA . SER A 1 318 ? -25.828 3.491 20.652 1.00 65.81 318 SER A CA 1
ATOM 2423 C C . SER A 1 318 ? -24.864 3.738 21.814 1.00 65.81 318 SER A C 1
ATOM 2425 O O . SER A 1 318 ? -24.900 3.002 22.799 1.00 65.81 318 SER A O 1
ATOM 2427 N N . PHE A 1 319 ? -24.026 4.776 21.727 1.00 58.88 319 PHE A N 1
ATOM 2428 C CA . PHE A 1 319 ? -23.077 5.123 22.776 1.00 58.88 319 PHE A CA 1
ATOM 2429 C C . PHE A 1 319 ? -23.686 6.152 23.732 1.00 58.88 319 PHE A C 1
ATOM 2431 O O . PHE A 1 319 ? -23.832 7.327 23.402 1.00 58.88 319 PHE A O 1
ATOM 2438 N N . THR A 1 320 ? -24.020 5.723 24.947 1.00 67.81 320 THR A N 1
ATOM 2439 C CA . THR A 1 320 ? -24.294 6.624 26.073 1.00 67.81 320 THR A CA 1
ATOM 2440 C C . THR A 1 320 ? -23.021 6.758 26.912 1.00 67.81 320 THR A C 1
ATOM 2442 O O . THR A 1 320 ? -22.676 5.799 27.607 1.00 67.81 320 THR A O 1
ATOM 2445 N N . PRO A 1 321 ? -22.306 7.903 26.870 1.00 60.50 321 PRO A N 1
ATOM 2446 C CA . PRO A 1 321 ? -21.128 8.107 27.703 1.00 60.50 321 PRO A CA 1
ATOM 2447 C C . PRO A 1 321 ? -21.527 7.991 29.174 1.00 60.50 321 PRO A C 1
ATOM 2449 O O . PRO A 1 321 ? -22.425 8.703 29.630 1.00 60.50 321 PRO A O 1
ATOM 2452 N N . SER A 1 322 ? -20.865 7.108 29.921 1.00 63.84 322 SER A N 1
ATOM 2453 C CA . SER A 1 322 ? -21.037 7.075 31.371 1.00 63.84 322 SER A CA 1
ATOM 2454 C C . SER A 1 322 ? -20.585 8.416 31.951 1.00 63.84 322 SER A C 1
ATOM 2456 O O . SER A 1 322 ? -19.457 8.855 31.729 1.00 63.84 322 SER A O 1
ATOM 2458 N N . THR A 1 323 ? -21.461 9.078 32.705 1.00 70.06 323 THR A N 1
ATOM 2459 C CA . THR A 1 323 ? -21.097 10.252 33.516 1.00 70.06 323 THR A CA 1
ATOM 2460 C C . THR A 1 323 ? -20.417 9.857 34.826 1.00 70.06 323 THR A C 1
ATOM 2462 O O . THR A 1 323 ? -20.055 10.725 35.617 1.00 70.06 323 THR A O 1
ATOM 2465 N N . ASP A 1 324 ? -20.282 8.555 35.080 1.00 67.12 324 ASP A N 1
ATOM 2466 C CA . ASP A 1 324 ? -19.639 8.004 36.259 1.00 67.12 324 ASP A CA 1
ATOM 2467 C C . ASP A 1 324 ? -18.187 7.607 35.926 1.00 67.12 324 ASP A C 1
ATOM 2469 O O . ASP A 1 324 ? -17.973 6.612 35.224 1.00 67.12 324 ASP A O 1
ATOM 2473 N N . PRO A 1 325 ? -17.176 8.348 36.426 1.00 59.97 325 PRO A N 1
ATOM 2474 C CA . PRO A 1 325 ? -15.764 8.079 36.152 1.00 59.97 325 PRO A CA 1
ATOM 2475 C C . PRO A 1 325 ? -15.261 6.755 36.756 1.00 59.97 325 PRO A C 1
ATOM 2477 O O . PRO A 1 325 ? -14.102 6.403 36.540 1.00 59.97 325 PRO A O 1
ATOM 2480 N N . SER A 1 326 ? -16.092 6.034 37.520 1.00 61.75 326 SER A N 1
ATOM 2481 C CA . SER A 1 326 ? -15.743 4.754 38.144 1.00 61.75 326 SER A CA 1
ATOM 2482 C C . SER A 1 326 ? -16.239 3.512 37.394 1.00 61.75 326 SER A C 1
ATOM 2484 O O . SER A 1 326 ? -15.810 2.408 37.724 1.00 61.75 326 SER A O 1
ATOM 2486 N N . ASN A 1 327 ? -17.069 3.668 36.357 1.00 52.25 327 ASN A N 1
ATOM 2487 C CA . ASN A 1 327 ? -17.672 2.539 35.650 1.00 52.25 327 ASN A CA 1
ATOM 2488 C C . ASN A 1 327 ? -17.138 2.420 34.219 1.00 52.25 327 ASN A C 1
ATOM 2490 O O . ASN A 1 327 ? -17.661 3.019 33.280 1.00 52.25 327 ASN A O 1
ATOM 2494 N N . ILE A 1 328 ? -16.089 1.609 34.058 1.00 56.69 328 ILE A N 1
ATOM 2495 C CA . ILE A 1 328 ? -15.787 0.974 32.775 1.00 56.69 328 ILE A CA 1
ATOM 2496 C C . ILE A 1 328 ? -16.572 -0.339 32.756 1.00 56.69 328 ILE A C 1
ATOM 2498 O O . ILE A 1 328 ? -16.189 -1.302 33.420 1.00 56.69 328 ILE A O 1
ATOM 2502 N N . GLU A 1 329 ? -17.665 -0.390 31.998 1.00 61.84 329 GLU A N 1
ATOM 2503 C CA . GLU A 1 329 ? -18.359 -1.652 31.738 1.00 61.84 329 GLU A CA 1
ATOM 2504 C C . GLU A 1 329 ? -17.506 -2.495 30.780 1.00 61.84 329 GLU A C 1
ATOM 2506 O O . GLU A 1 329 ? -17.471 -2.270 29.570 1.00 61.84 329 GLU A O 1
ATOM 2511 N N . THR A 1 330 ? -16.768 -3.460 31.331 1.00 66.12 330 THR A N 1
ATOM 2512 C CA . THR A 1 330 ? -16.066 -4.488 30.553 1.00 66.12 330 THR A CA 1
ATOM 2513 C C . THR A 1 330 ? -16.816 -5.803 30.666 1.00 66.12 330 THR A C 1
ATOM 2515 O O . THR A 1 330 ? -17.227 -6.207 31.751 1.00 66.12 330 THR A O 1
ATOM 2518 N N . ARG A 1 331 ? -16.981 -6.498 29.540 1.00 77.19 331 ARG A N 1
ATOM 2519 C CA . ARG A 1 331 ? -17.451 -7.885 29.538 1.00 77.19 331 ARG A CA 1
ATOM 2520 C C . ARG A 1 331 ? -16.235 -8.785 29.715 1.00 77.19 331 ARG A C 1
ATOM 2522 O O . ARG A 1 331 ? -15.331 -8.748 28.884 1.00 77.19 331 ARG A O 1
ATOM 2529 N N . HIS A 1 332 ? -16.197 -9.562 30.791 1.00 87.94 332 HIS A N 1
ATOM 2530 C CA . HIS A 1 332 ? -15.113 -10.502 31.069 1.00 87.94 332 HIS A CA 1
ATOM 2531 C C . HIS A 1 332 ? -15.670 -11.840 31.573 1.00 87.94 332 HIS A C 1
ATOM 2533 O O . HIS A 1 332 ? -16.822 -11.920 31.985 1.00 87.94 332 HIS A O 1
ATOM 2539 N N . ILE A 1 333 ? -14.837 -12.879 31.586 1.00 89.81 333 ILE A N 1
ATOM 2540 C CA . ILE A 1 333 ? -15.095 -14.124 32.320 1.00 89.81 333 ILE A CA 1
ATOM 2541 C C . ILE A 1 333 ? -13.909 -14.314 33.258 1.00 89.81 333 ILE A C 1
ATOM 2543 O O . ILE A 1 333 ? -12.772 -14.415 32.796 1.00 89.81 333 ILE A O 1
ATOM 2547 N N . LEU A 1 334 ? -14.148 -14.283 34.570 1.00 91.00 334 LEU A N 1
ATOM 2548 C CA . LEU A 1 334 ? -13.085 -14.397 35.565 1.00 91.00 334 LEU A CA 1
ATOM 2549 C C . LEU A 1 334 ? -13.016 -15.827 36.096 1.00 91.00 334 LEU A C 1
ATOM 2551 O O . LEU A 1 334 ? -13.975 -16.308 36.687 1.00 91.00 334 LEU A O 1
ATOM 2555 N N . ILE A 1 335 ? -11.861 -16.472 35.941 1.00 92.62 335 ILE A N 1
ATOM 2556 C CA . ILE A 1 335 ? -11.574 -17.801 36.497 1.00 92.62 335 ILE A CA 1
ATOM 2557 C C . ILE A 1 335 ? -10.591 -17.624 37.659 1.00 92.62 335 ILE A C 1
ATOM 2559 O O . ILE A 1 335 ? -9.444 -17.213 37.462 1.00 92.62 335 ILE A O 1
ATOM 2563 N N . LYS A 1 336 ? -11.024 -17.876 38.900 1.00 90.12 336 LYS A N 1
ATOM 2564 C CA . LYS A 1 336 ? -10.218 -17.603 40.094 1.00 90.12 336 LYS A CA 1
ATOM 2565 C C . LYS A 1 336 ? -9.293 -18.770 40.409 1.00 90.12 336 LYS A C 1
ATOM 2567 O O . LYS A 1 336 ? -9.722 -19.866 40.773 1.00 90.12 336 LYS A O 1
ATOM 2572 N N . VAL A 1 337 ? -7.995 -18.496 40.433 1.00 91.31 337 VAL A N 1
ATOM 2573 C CA . VAL A 1 337 ? -7.000 -19.430 40.971 1.00 91.31 337 VAL A CA 1
ATOM 2574 C C . VAL A 1 337 ? -6.866 -19.192 42.474 1.00 91.31 337 VAL A C 1
ATOM 2576 O O . VAL A 1 337 ? -6.413 -18.133 42.908 1.00 91.31 337 VAL A O 1
ATOM 2579 N N . THR A 1 338 ? -7.291 -20.158 43.289 1.00 88.19 338 THR A N 1
ATOM 2580 C CA . THR A 1 338 ? -7.173 -20.074 44.753 1.00 88.19 338 THR A CA 1
ATOM 2581 C C . THR A 1 338 ? -6.028 -20.955 45.214 1.00 88.19 338 THR A C 1
ATOM 2583 O O . THR A 1 338 ? -6.097 -22.172 45.082 1.00 88.19 338 THR A O 1
ATOM 2586 N N . VAL A 1 339 ? -4.992 -20.343 45.788 1.00 88.94 339 VAL A N 1
ATOM 2587 C CA . VAL A 1 339 ? -3.832 -21.069 46.312 1.00 88.94 339 VAL A CA 1
ATOM 2588 C C . VAL A 1 339 ? -3.565 -20.632 47.756 1.00 88.94 339 VAL A C 1
ATOM 2590 O O . VAL A 1 339 ? -3.600 -19.429 48.033 1.00 88.94 339 VAL A O 1
ATOM 2593 N N . PRO A 1 340 ? -3.334 -21.558 48.708 1.00 86.75 340 PRO A N 1
ATOM 2594 C CA . PRO A 1 340 ? -3.012 -21.179 50.078 1.00 86.75 340 PRO A CA 1
ATOM 2595 C C . PRO A 1 340 ? -1.696 -20.392 50.149 1.00 86.75 340 PRO A C 1
ATOM 2597 O O . PRO A 1 340 ? -0.754 -20.652 49.406 1.00 86.75 340 PRO A O 1
ATOM 2600 N N . LEU A 1 341 ? -1.602 -19.453 51.097 1.00 84.19 341 LEU A N 1
ATOM 2601 C CA . LEU A 1 341 ? -0.414 -18.603 51.301 1.00 84.19 341 LEU A CA 1
ATOM 2602 C C . LEU A 1 341 ? 0.865 -19.402 51.600 1.00 84.19 341 LEU A C 1
ATOM 2604 O O . LEU A 1 341 ? 1.969 -18.918 51.368 1.00 84.19 341 LEU A O 1
ATOM 2608 N N . THR A 1 342 ? 0.715 -20.620 52.118 1.00 93.38 342 THR A N 1
ATOM 2609 C CA . THR A 1 342 ? 1.812 -21.545 52.425 1.00 93.38 342 THR A CA 1
ATOM 2610 C C . THR A 1 342 ? 2.234 -22.405 51.236 1.00 93.38 342 THR A C 1
ATOM 2612 O O . THR A 1 342 ? 3.164 -23.191 51.389 1.00 93.38 342 THR A O 1
ATOM 2615 N N . ALA A 1 343 ? 1.559 -22.299 50.087 1.00 89.88 343 ALA A N 1
ATOM 2616 C CA . ALA A 1 343 ? 1.872 -23.111 48.920 1.00 89.88 343 ALA A CA 1
ATOM 2617 C C . ALA A 1 343 ? 3.251 -22.775 48.358 1.00 89.88 343 ALA A C 1
ATOM 2619 O O . ALA A 1 343 ? 3.635 -21.600 48.246 1.00 89.88 343 ALA A O 1
ATOM 2620 N N . THR A 1 344 ? 3.951 -23.829 47.961 1.00 94.50 344 THR A N 1
ATOM 2621 C CA . THR A 1 344 ? 5.177 -23.769 47.170 1.00 94.50 344 THR A CA 1
ATOM 2622 C C . THR A 1 344 ? 4.903 -23.201 45.774 1.00 94.50 344 THR A C 1
ATOM 2624 O O . THR A 1 344 ? 3.756 -23.039 45.351 1.00 94.50 344 THR A O 1
ATOM 2627 N N . GLU A 1 345 ? 5.966 -22.844 45.058 1.00 91.06 345 GLU A N 1
ATOM 2628 C CA . GLU A 1 345 ? 5.858 -22.308 43.698 1.00 91.06 345 GLU A CA 1
ATOM 2629 C C . GLU A 1 345 ? 5.317 -23.358 42.714 1.00 91.06 345 GLU A C 1
ATOM 2631 O O . GLU A 1 345 ? 4.404 -23.046 41.955 1.00 91.06 345 GLU A O 1
ATOM 2636 N N . GLU A 1 346 ? 5.760 -24.616 42.825 1.00 92.44 346 GLU A N 1
ATOM 2637 C CA . GLU A 1 346 ? 5.242 -25.739 42.025 1.00 92.44 346 GLU A CA 1
ATOM 2638 C C . GLU A 1 346 ? 3.735 -25.960 42.243 1.00 92.44 346 GLU A C 1
ATOM 2640 O O . GLU A 1 346 ? 2.990 -26.164 41.288 1.00 92.44 346 GLU A O 1
ATOM 2645 N N . GLU A 1 347 ? 3.249 -25.865 43.485 1.00 90.81 347 GLU A N 1
ATOM 2646 C CA . GLU A 1 347 ? 1.816 -25.994 43.790 1.00 90.81 347 GLU A CA 1
ATOM 2647 C C . GLU A 1 347 ? 0.988 -24.830 43.220 1.00 90.81 347 GLU A C 1
ATOM 2649 O O . GLU A 1 347 ? -0.148 -25.033 42.789 1.00 90.81 347 GLU A O 1
ATOM 2654 N N . ARG A 1 348 ? 1.544 -23.609 43.183 1.00 90.19 348 ARG A N 1
ATOM 2655 C CA . ARG A 1 348 ? 0.890 -22.458 42.533 1.00 90.19 348 ARG A CA 1
ATOM 2656 C C . ARG A 1 348 ? 0.835 -22.626 41.026 1.00 90.19 348 ARG A C 1
ATOM 2658 O O . ARG A 1 348 ? -0.201 -22.338 40.433 1.00 90.19 348 ARG A O 1
ATOM 2665 N N . GLU A 1 349 ? 1.930 -23.069 40.419 1.00 92.00 349 GLU A N 1
ATOM 2666 C CA . GLU A 1 349 ? 2.007 -23.283 38.977 1.00 92.00 349 GLU A CA 1
ATOM 2667 C C . GLU A 1 349 ? 1.053 -24.399 38.540 1.00 92.00 349 GLU A C 1
ATOM 2669 O O . GLU A 1 349 ? 0.316 -24.219 37.574 1.00 92.00 349 GLU A O 1
ATOM 2674 N N . ALA A 1 350 ? 0.963 -25.489 39.309 1.00 90.19 350 ALA A N 1
ATOM 2675 C CA . ALA A 1 350 ? -0.005 -26.557 39.073 1.00 90.19 350 ALA A CA 1
ATOM 2676 C C . ALA A 1 350 ? -1.459 -26.058 39.169 1.00 90.19 350 ALA A C 1
ATOM 2678 O O . ALA A 1 350 ? -2.252 -26.309 38.262 1.00 90.19 350 ALA A O 1
ATOM 2679 N N . ALA A 1 351 ? -1.800 -25.295 40.217 1.00 89.44 351 ALA A N 1
ATOM 2680 C CA . ALA A 1 351 ? -3.140 -24.724 40.378 1.00 89.44 351 ALA A CA 1
ATOM 2681 C C . ALA A 1 351 ? -3.496 -23.729 39.257 1.00 89.44 351 ALA A C 1
ATOM 2683 O O . ALA A 1 351 ? -4.647 -23.651 38.824 1.00 89.44 351 ALA A O 1
ATOM 2684 N N . TYR A 1 352 ? -2.512 -22.967 38.769 1.00 91.88 352 TYR A N 1
ATOM 2685 C CA . TYR A 1 352 ? -2.698 -22.063 37.639 1.00 91.88 352 TYR A CA 1
ATOM 2686 C C . TYR A 1 352 ? -2.875 -22.830 36.324 1.00 91.88 352 TYR A C 1
ATOM 2688 O O . TYR A 1 352 ? -3.773 -22.509 35.552 1.00 91.88 352 TYR A O 1
ATOM 2696 N N . ALA A 1 353 ? -2.056 -23.855 36.074 1.00 91.44 353 ALA A N 1
ATOM 2697 C CA . ALA A 1 353 ? -2.124 -24.677 34.868 1.00 91.44 353 ALA A CA 1
ATOM 2698 C C . ALA A 1 353 ? -3.467 -25.413 34.739 1.00 91.44 353 ALA A C 1
ATOM 2700 O O . ALA A 1 353 ? -4.020 -25.477 33.643 1.00 91.44 353 ALA A O 1
ATOM 2701 N N . GLU A 1 354 ? -4.021 -25.905 35.850 1.00 89.31 354 GLU A N 1
ATOM 2702 C CA . GLU A 1 354 ? -5.339 -26.546 35.881 1.00 89.31 354 GLU A CA 1
ATOM 2703 C C . GLU A 1 354 ? -6.452 -25.579 35.448 1.00 89.31 354 GLU A C 1
ATOM 2705 O O . GLU A 1 354 ? -7.211 -25.867 34.525 1.00 89.31 354 GLU A O 1
ATOM 2710 N N . ARG A 1 355 ? -6.508 -24.388 36.056 1.00 93.69 355 ARG A N 1
ATOM 2711 C CA . ARG A 1 355 ? -7.519 -23.365 35.733 1.00 93.69 355 ARG A CA 1
ATOM 2712 C C . ARG A 1 355 ? -7.314 -22.714 34.370 1.00 93.69 355 ARG A C 1
ATOM 2714 O O . ARG A 1 355 ? -8.261 -22.229 33.759 1.00 93.69 355 ARG A O 1
ATOM 2721 N N . ARG A 1 356 ? -6.077 -22.687 33.879 1.00 92.81 356 ARG A N 1
ATOM 2722 C CA . ARG A 1 356 ? -5.760 -22.162 32.554 1.00 92.81 356 ARG A CA 1
ATOM 2723 C C . ARG A 1 356 ? -6.409 -22.992 31.448 1.00 92.81 356 ARG A C 1
ATOM 2725 O O . ARG A 1 356 ? -6.884 -22.399 30.488 1.00 92.81 356 ARG A O 1
ATOM 2732 N N . ALA A 1 357 ? -6.464 -24.316 31.592 1.00 92.00 357 ALA A N 1
ATOM 2733 C CA . ALA A 1 357 ? -7.124 -25.178 30.612 1.00 92.00 357 ALA A CA 1
ATOM 2734 C C . ALA A 1 357 ? -8.620 -24.836 30.468 1.00 9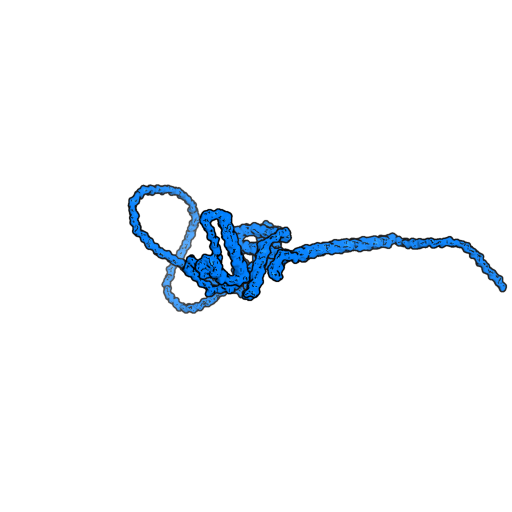2.00 357 ALA A C 1
ATOM 2736 O O . ALA A 1 357 ? -9.116 -24.724 29.353 1.00 92.00 357 ALA A O 1
ATOM 2737 N N . GLU A 1 358 ? -9.306 -24.575 31.587 1.00 92.12 358 GLU A N 1
ATOM 2738 C CA . GLU A 1 358 ? -10.701 -24.106 31.604 1.00 92.12 358 GLU A CA 1
ATOM 2739 C C . GLU A 1 358 ? -10.857 -22.756 30.877 1.00 92.12 358 GLU A C 1
ATOM 2741 O O . GLU A 1 358 ? -11.747 -22.584 30.046 1.00 92.12 358 GLU A O 1
ATOM 2746 N N . ALA A 1 359 ? -9.957 -21.801 31.134 1.00 92.62 359 ALA A N 1
ATOM 2747 C CA . ALA A 1 359 ? -9.985 -20.500 30.466 1.00 92.62 359 ALA A CA 1
ATOM 2748 C C . ALA A 1 359 ? -9.724 -20.597 28.949 1.00 92.62 359 ALA A C 1
ATOM 2750 O O . ALA A 1 359 ? -10.352 -19.878 28.170 1.00 92.62 359 ALA A O 1
ATOM 2751 N N . GLU A 1 360 ? -8.807 -21.471 28.524 1.00 94.50 360 GLU A N 1
ATOM 2752 C CA . GLU A 1 360 ? -8.502 -21.710 27.108 1.00 94.50 360 GLU A CA 1
ATOM 2753 C C . GLU A 1 360 ? -9.682 -22.373 26.380 1.00 94.50 360 GLU A C 1
ATOM 2755 O O . GLU A 1 360 ? -10.001 -21.973 25.261 1.00 94.50 360 GLU A O 1
ATOM 2760 N N . GLU A 1 361 ? -10.391 -23.299 27.030 1.00 94.50 361 GLU A N 1
ATOM 2761 C CA . GLU A 1 361 ? -11.603 -23.913 26.479 1.00 94.50 361 GLU A CA 1
ATOM 2762 C C . GLU A 1 361 ? -12.730 -22.884 26.290 1.00 94.50 361 GLU A C 1
ATOM 2764 O O . GLU A 1 361 ? -13.337 -22.811 25.221 1.00 94.50 361 GLU A O 1
ATOM 2769 N N . LEU A 1 362 ? -12.983 -22.031 27.289 1.00 93.50 362 LEU A N 1
ATOM 2770 C CA . LEU A 1 362 ? -13.991 -20.967 27.186 1.00 93.50 362 LEU A CA 1
ATOM 2771 C C . LEU A 1 362 ? -13.643 -19.944 26.102 1.00 93.50 362 LEU A C 1
ATOM 2773 O O . LEU A 1 362 ? -14.529 -19.455 25.397 1.00 93.50 362 LEU A O 1
ATOM 2777 N N . LEU A 1 363 ? -12.354 -19.641 25.940 1.00 92.62 363 LEU A N 1
ATOM 2778 C CA . LEU A 1 363 ? -11.877 -18.794 24.855 1.00 92.62 363 LEU A CA 1
ATOM 2779 C C . LEU A 1 363 ? -12.138 -19.445 23.492 1.00 92.62 363 LEU A C 1
ATOM 2781 O O . LEU A 1 363 ? -12.611 -18.767 22.581 1.00 92.62 363 LEU A O 1
ATOM 2785 N N . GLU A 1 364 ? -11.869 -20.742 23.344 1.00 95.19 364 GLU A N 1
ATOM 2786 C CA . GLU A 1 364 ? -12.136 -21.472 22.103 1.00 95.19 364 GLU A CA 1
ATOM 2787 C C . GLU A 1 364 ? -13.636 -21.499 21.777 1.00 95.19 364 GLU A C 1
ATOM 2789 O O . GLU A 1 364 ? -14.016 -21.242 20.634 1.00 95.19 364 GLU A O 1
ATOM 2794 N N . GLN A 1 365 ? -14.502 -21.703 22.774 1.00 92.56 365 GLN A N 1
ATOM 2795 C CA . GLN A 1 365 ? -15.955 -21.631 22.595 1.00 92.56 365 GLN A CA 1
ATOM 2796 C C . GLN A 1 365 ? -16.413 -20.231 22.161 1.00 92.56 365 GLN A C 1
ATOM 2798 O O . GLN A 1 365 ? -17.190 -20.102 21.211 1.00 92.56 365 GLN A O 1
ATOM 2803 N N . ALA A 1 366 ? -15.903 -19.177 22.807 1.00 89.81 366 ALA A N 1
ATOM 2804 C CA . ALA A 1 366 ? -16.218 -17.795 22.450 1.00 89.81 366 ALA A CA 1
ATOM 2805 C C . ALA A 1 366 ? -15.749 -17.452 21.024 1.00 89.81 366 ALA A C 1
ATOM 2807 O O . ALA A 1 366 ? -16.497 -16.860 20.245 1.00 89.81 366 ALA A O 1
ATOM 2808 N N . LEU A 1 367 ? -14.540 -17.875 20.642 1.00 89.81 367 LEU A N 1
ATOM 2809 C CA . LEU A 1 367 ? -14.020 -17.719 19.278 1.00 89.81 367 LEU A CA 1
ATOM 2810 C C . LEU A 1 367 ? -14.786 -18.578 18.257 1.00 89.81 367 LEU A C 1
ATOM 2812 O O . LEU A 1 367 ? -14.897 -18.193 17.093 1.00 89.81 367 LEU A O 1
ATOM 2816 N N . GLY A 1 368 ? -15.347 -19.706 18.697 1.00 90.12 368 GLY A N 1
ATOM 2817 C CA . GLY A 1 368 ? -16.243 -20.575 17.934 1.00 90.12 368 GLY A CA 1
ATOM 2818 C C . GLY A 1 368 ? -17.659 -20.021 17.743 1.00 90.12 368 GLY A C 1
ATOM 2819 O O . GLY A 1 368 ? -18.462 -20.646 17.050 1.00 90.12 368 GLY A O 1
ATOM 2820 N N . GLY A 1 369 ? -17.967 -18.850 18.315 1.00 87.31 369 GLY A N 1
ATOM 2821 C CA . GLY A 1 369 ? -19.248 -18.159 18.155 1.00 87.31 369 GLY A CA 1
ATOM 2822 C C . GLY A 1 369 ? -20.288 -18.467 19.234 1.00 87.31 369 GLY A C 1
ATOM 2823 O O . GLY A 1 369 ? -21.460 -18.144 19.041 1.00 87.31 369 GLY A O 1
ATOM 2824 N N . ALA A 1 370 ? -19.895 -19.084 20.352 1.00 87.38 370 ALA A N 1
ATOM 2825 C CA . ALA A 1 370 ? -20.764 -19.180 21.521 1.00 87.38 370 ALA A CA 1
ATOM 2826 C C . ALA A 1 370 ? -21.093 -17.778 22.070 1.00 87.38 370 ALA A C 1
ATOM 2828 O O . ALA A 1 370 ? -20.274 -16.858 22.001 1.00 87.38 370 ALA A O 1
ATOM 2829 N N . ASP A 1 371 ? -22.301 -17.605 22.615 1.00 91.12 371 ASP A N 1
ATOM 2830 C CA . ASP A 1 371 ? -22.711 -16.326 23.194 1.00 91.12 371 ASP A CA 1
ATOM 2831 C C . ASP A 1 371 ? -21.890 -16.021 24.452 1.00 91.12 371 ASP A C 1
ATOM 2833 O O . ASP A 1 371 ? -22.005 -16.696 25.476 1.00 91.12 371 ASP A O 1
ATOM 2837 N N . PHE A 1 372 ? -21.072 -14.972 24.373 1.00 89.06 372 PHE A N 1
ATOM 2838 C CA . PHE A 1 372 ? -20.197 -14.558 25.462 1.00 89.06 372 PHE A CA 1
ATOM 2839 C C . PHE A 1 372 ? -20.978 -14.225 26.738 1.00 89.06 372 PHE A C 1
ATOM 2841 O O . PHE A 1 372 ? -20.487 -14.488 27.831 1.00 89.06 372 PHE A O 1
ATOM 2848 N N . ALA A 1 373 ? -22.185 -13.656 26.623 1.00 86.25 373 ALA A N 1
ATOM 2849 C CA . ALA A 1 373 ? -22.987 -13.303 27.794 1.00 86.25 373 ALA A CA 1
ATOM 2850 C C . ALA A 1 373 ? -23.455 -14.553 28.552 1.00 86.25 373 ALA A C 1
ATOM 2852 O O . ALA A 1 373 ? -23.353 -14.601 29.777 1.00 86.25 373 ALA A O 1
ATOM 2853 N N . ALA A 1 374 ? -23.894 -15.582 27.822 1.00 89.56 374 ALA A N 1
ATOM 2854 C CA . ALA A 1 374 ? -24.250 -16.872 28.401 1.00 89.56 374 ALA A CA 1
ATOM 2855 C C . ALA A 1 374 ? -23.036 -17.553 29.055 1.00 89.56 374 ALA A C 1
ATOM 2857 O O . ALA A 1 374 ? -23.123 -17.978 30.206 1.00 89.56 374 ALA A O 1
ATOM 2858 N N . LEU A 1 375 ? -21.886 -17.578 28.366 1.00 91.44 375 LEU A N 1
ATOM 2859 C CA . LEU A 1 375 ? -20.647 -18.138 28.917 1.00 91.44 375 LEU A CA 1
ATOM 2860 C C . LEU A 1 375 ? -20.195 -17.403 30.185 1.00 91.44 375 LEU A C 1
ATOM 2862 O O . LEU A 1 375 ? -19.787 -18.039 31.153 1.00 91.44 375 LEU A O 1
ATOM 2866 N N . ALA A 1 376 ? -20.284 -16.073 30.210 1.00 89.12 376 ALA A N 1
ATOM 2867 C CA . ALA A 1 376 ? -19.930 -15.283 31.384 1.00 89.12 376 ALA A CA 1
ATOM 2868 C C . ALA A 1 376 ? -20.860 -15.570 32.569 1.00 89.12 376 ALA A C 1
ATOM 2870 O O . ALA A 1 376 ? -20.382 -15.756 33.686 1.00 89.12 376 ALA A O 1
ATOM 2871 N N . GLN A 1 377 ? -22.166 -15.670 32.327 1.00 88.00 377 GLN A N 1
ATOM 2872 C CA . GLN A 1 377 ? -23.142 -15.961 33.372 1.00 88.00 377 GLN A CA 1
ATOM 2873 C C . GLN A 1 377 ? -22.965 -17.365 33.973 1.00 88.00 377 GLN A C 1
ATOM 2875 O O . GLN A 1 377 ? -23.142 -17.551 35.178 1.00 88.00 377 GLN A O 1
ATOM 2880 N N . GLU A 1 378 ? -22.595 -18.346 33.148 1.00 91.00 378 GLU A N 1
ATOM 2881 C CA . GLU A 1 378 ? -22.387 -19.728 33.584 1.00 91.00 378 GLU A CA 1
ATOM 2882 C C . GLU A 1 378 ? -21.023 -19.936 34.260 1.00 91.00 378 GLU A C 1
ATOM 2884 O O . GLU A 1 378 ? -20.948 -20.564 35.318 1.00 91.00 378 GLU A O 1
ATOM 2889 N N . HIS A 1 379 ? -19.954 -19.377 33.686 1.00 91.88 379 HIS A N 1
ATOM 2890 C CA . HIS A 1 379 ? -18.581 -19.724 34.058 1.00 91.88 379 HIS A CA 1
ATOM 2891 C C . HIS A 1 379 ? -17.826 -18.639 34.827 1.00 91.88 379 HIS A C 1
ATOM 2893 O O . HIS A 1 379 ? -16.821 -18.947 35.465 1.00 91.88 379 HIS A O 1
ATOM 2899 N N . SER A 1 380 ? -18.269 -17.376 34.812 1.00 91.31 380 SER A N 1
ATOM 2900 C CA . SER A 1 380 ? -17.553 -16.333 35.550 1.00 91.31 380 SER A CA 1
ATOM 2901 C C . SER A 1 380 ? -17.697 -16.539 37.060 1.00 91.31 380 SER A C 1
ATOM 2903 O O . SER A 1 380 ? -18.788 -16.739 37.609 1.00 91.31 380 SER A O 1
ATOM 2905 N N . GLU A 1 381 ? -16.568 -16.468 37.754 1.00 89.50 381 GLU A N 1
ATOM 2906 C CA . GLU A 1 381 ? -16.470 -16.469 39.211 1.00 89.50 381 GLU A CA 1
ATOM 2907 C C . GLU A 1 381 ? -16.414 -15.045 39.791 1.00 89.50 381 GLU A C 1
ATOM 2909 O O . GLU A 1 381 ? -16.340 -14.883 41.012 1.00 89.50 381 GLU A O 1
ATOM 2914 N N . ASP A 1 382 ? -16.485 -14.014 38.941 1.00 83.06 382 ASP A N 1
ATOM 2915 C CA . ASP A 1 382 ? -16.788 -12.651 39.379 1.00 83.06 382 ASP A CA 1
ATOM 2916 C C . ASP A 1 382 ? -18.305 -12.488 39.559 1.00 83.06 382 ASP A C 1
ATOM 2918 O O . ASP A 1 382 ? -19.103 -12.718 38.648 1.00 83.06 382 ASP A O 1
ATOM 2922 N N . TYR A 1 383 ? -18.695 -12.095 40.771 1.00 72.44 383 TYR A N 1
ATOM 2923 C CA . TYR A 1 383 ? -20.085 -11.895 41.167 1.00 72.44 383 TYR A CA 1
ATOM 2924 C C . TYR A 1 383 ? -20.756 -10.752 40.399 1.00 72.44 383 TYR A C 1
ATOM 2926 O O . TYR A 1 383 ? -21.965 -10.789 40.194 1.00 72.44 383 TYR A O 1
ATOM 2934 N N . ASN A 1 384 ? -19.986 -9.753 39.961 1.00 68.44 384 ASN A N 1
ATOM 2935 C CA . ASN A 1 384 ? -20.519 -8.605 39.225 1.00 68.44 384 ASN A CA 1
ATOM 2936 C C . ASN A 1 384 ? -20.827 -8.920 37.754 1.00 68.44 384 ASN A C 1
ATOM 2938 O O . ASN A 1 384 ? -21.376 -8.074 37.051 1.00 68.44 384 ASN A O 1
ATOM 2942 N N . THR A 1 385 ? -20.469 -10.120 37.298 1.00 63.41 385 THR A N 1
ATOM 2943 C CA . THR A 1 385 ? -20.502 -10.523 35.887 1.00 63.41 385 THR A CA 1
ATOM 2944 C C . THR A 1 385 ? -21.514 -11.645 35.626 1.00 63.41 385 THR A C 1
ATOM 2946 O O . THR A 1 385 ? -21.650 -12.080 34.484 1.00 63.41 385 THR A O 1
ATOM 2949 N N . ARG A 1 386 ? -22.218 -12.106 36.674 1.00 57.69 386 ARG A N 1
ATOM 2950 C CA . ARG A 1 386 ? -23.290 -13.117 36.626 1.00 57.69 386 ARG A CA 1
ATOM 2951 C C . ARG A 1 386 ? -24.684 -12.531 36.449 1.00 57.69 386 ARG A C 1
ATOM 2953 O O . ARG A 1 386 ? -24.939 -11.424 36.969 1.00 57.69 386 ARG A O 1
#

Foldseek 3Di:
DDDDDDDDDDDDDDDDDPPPPPDDPVNVVVVVVVVVVVVVVVVVVVVVVVVVVVCCCVPPVQQQCFDDDADPDTQGNVNLLLLLLLQLLLVLLVLVLQCLVDVVSVVVSLVVLLVSQVCSVCSSVDPRDVVSVVVVNVLVVLQVCLCPVVVHFDDPLQLLLLLCVVQVVRQFPPDDPPPPPDDDDDDDDDDDDDDDDDDDDDDDDDDDDDDDDDDDDDDDDDDDDDDDDDDDDDDDDDDDDDDDDDPDDDRDDRVVSNVRSLRRLVRSVVVSQVSQCVVPVPDDGSHDSVSNVVSSSSVSRSVSSVVVVCCVVQPVVNDDDDPDPPDDDDQDAAQDQDDDPPDDPVRSVVSCVVSVVVVVVLVVCVVVPPDSLVSNVVGHPDPVSD

Mean predicted aligned error: 18.89 Å

Sequence (386 aa):
MSQTPKKPQPPAARTAAATRRHVTRRERERRRQRMVVIVSSAAVGLALLAVLAGVLYEQVWVPSRPVAQVGSATLTRGDYERERRAETARTIGQSLYLATFGEQFAQQFLGQIGQLDAEVPQIRSQPLNELTINEWAERQIIAQRASSEFGIQATDAEIAQALVVDYGPAFAPTTSVTPTVAALPTLPPLTPEEGTPAAAAEGDAEQTAAPADTATSAPTESPAPTATPAGPTATPSPTATPEPTTPPTPTPQAEEALRRQGEVITRMFNDYRTQIQLIDPQRRPQLTEEDFRNGLIAQFQRQVLVEKIQERLVPEGSFTPSTDPSNIETRHILIKVTVPLTATEEEREAAYAERRAEAEELLEQALGGADFAALAQEHSEDYNTR

Solvent-accessible surface area (backbone atoms only — not comparable to full-atom values): 24335 Å² total; per-residue (Å²): 136,90,82,83,87,90,82,87,85,88,90,82,91,78,79,93,73,83,81,75,78,79,76,52,72,69,60,55,48,52,51,50,53,53,49,51,52,51,52,50,50,50,51,51,51,49,51,51,48,52,52,50,51,50,49,46,43,63,69,52,55,57,29,64,39,78,74,50,74,54,92,93,49,70,38,24,43,46,51,50,50,50,50,54,45,8,50,52,33,34,53,46,49,51,45,52,57,55,24,73,80,36,71,73,44,36,60,59,39,48,59,51,46,54,51,58,46,63,47,55,83,42,55,85,78,47,78,87,57,65,65,62,53,49,55,50,45,50,50,50,51,51,55,50,45,34,41,73,78,68,71,43,81,67,48,72,38,57,30,16,32,54,45,34,66,75,45,28,87,83,35,49,77,94,65,82,81,74,78,81,75,76,83,76,86,84,76,85,88,84,87,89,84,91,89,82,89,82,91,86,85,90,83,87,85,90,89,84,81,86,84,89,84,89,85,90,86,88,83,90,90,83,85,86,85,82,92,74,96,73,84,80,82,81,76,83,76,84,79,80,77,80,73,83,77,75,77,80,79,79,80,60,56,51,72,58,13,45,54,48,34,53,48,26,48,54,42,51,43,51,50,50,50,49,51,43,34,72,77,35,78,84,55,74,71,72,73,52,64,64,30,37,46,53,21,45,50,55,51,32,37,51,50,50,42,50,51,54,50,45,49,70,76,54,40,76,92,72,65,77,81,70,89,50,97,85,64,79,90,73,93,63,65,42,80,82,75,85,70,66,95,85,56,53,68,68,59,47,50,51,50,43,55,59,54,44,53,57,52,52,51,53,49,51,42,43,76,71,66,46,60,59,68,60,51,13,45,72,64,27,70,42,77,92,50,86